Protein 4H7U (pdb70)

Radius of gyration: 22.91 Å; Cα contacts (8 Å, |Δi|>4): 1517; chains: 1; bounding box: 50×55×68 Å

GO terms:
  GO:0005576 extracellular region (C, EXP)
  GO:0033718 pyranose dehydrogenase (acceptor) activity (F, EXP)

CATH classification: 3.50.50.60 (+1 more: 3.30.560.10)

Organism: Leucoagaricus meleagris (NCBI:txid201219)

B-factor: mean 22.47, std 7.12, range [11.94, 61.85]

Foldseek 3Di:
DAEDAAPVRDDPPDAAQEEEEALALLSLLQLQLLLVPVVGFYEYEAQAEELVVVPLLFFLQSLLVQWAPHPFWPNDWFAQQVLQVRDIFTQTWGRYRHIVLSRDLFFDADFALLLQVVLCVQQVHCCSHDVNLQVVLQQQEAEDQAQVNDDCVQQADCVSHHRHHQFYKYADADDFPVVVLLQVLCVQVVVWAHEDSHCRPRQNAHKHFTMGRAHNLLTHGGSCNRRVPPRDPSYYYHYLKHFQEFAAPVHLAQARQKIWIGNDLPGDIDMHGNSAFYAYANAQAQSLLRCLLHQAEACVLSVVQPHHHSHHAPLFFWFKFFKKKFKWKFAFPTDWLDDDVVVQVVVCVVPVDDDSSDSASHTIKHFGADDPVLQPDPDQASDDSGGQKMKAWHIKALDFDPRLFDDPQDTFDNVRHRIMGMIMIMRQRQPQMWGWGDPHSGSNDGTHTHRSPCVDVRRLSSSLVSVVSVVVSCPGPSNPNGTDAIRQVHNPQNDSVSVSSNCSRGMHTPSQIAANQAEGDQVDPHGAARPLQAGPRHGRYGYQARHHRHHGRSDRRSSVSSSSSVVNSVSVSVVVD

Structure (mmCIF, N/CA/C/O backbone):
data_4H7U
#
_entry.id   4H7U
#
_cell.length_a   51.938
_cell.length_b   74.640
_cell.length_c   139.286
_cell.angle_alpha   90.00
_cell.angle_beta   90.00
_cell.angle_gamma   90.00
#
_symmetry.space_group_name_H-M   'P 21 21 21'
#
loop_
_entity.id
_entity.type
_entity.pdbx_description
1 polymer 'Pyranose dehydrogenase'
2 branched 2-acetamido-2-deoxy-beta-D-glucopyranose-(1-4)-2-acetamido-2-deoxy-beta-D-glucopyranose
3 non-polymer '[(2R,3S,4R,5R)-5-(6-amino-9H-purin-9-yl)-3,4-dihydroxytetrahydrofuran-2-yl]methyl (2R,3S,4S)-2,3,4-trihydroxy-5-[(4aR)-4a-hydroxy-7,8-dimethyl-2,4-dioxo-3,4,4a,5-tetrahydrobenzo[g]pteridin-10(2H)-yl]pentyl dihydrogen diphosphate (non-preferred name)'
4 non-polymer 2-acetamido-2-deoxy-beta-D-glucopyranose
5 non-polymer 'PHOSPHATE ION'
6 water water
#
loop_
_atom_site.group_PDB
_atom_site.id
_atom_site.type_symbol
_atom_site.label_atom_id
_atom_site.label_alt_id
_atom_site.label_comp_id
_atom_site.label_asym_id
_atom_site.label_entity_id
_atom_site.label_seq_id
_atom_site.pdbx_PDB_ins_code
_atom_site.Cartn_x
_atom_site.Cartn_y
_atom_site.Cartn_z
_atom_site.occupancy
_atom_site.B_iso_or_equiv
_atom_site.auth_seq_id
_atom_site.auth_comp_id
_atom_site.auth_asym_id
_atom_site.auth_atom_id
_atom_site.pdbx_PDB_model_num
ATOM 1 N N . ALA A 1 26 ? -8.183 37.192 1.054 1.00 21.79 1 ALA A N 1
ATOM 2 C CA . ALA A 1 26 ? -7.238 36.734 -0.021 1.00 21.52 1 ALA A CA 1
ATOM 3 C C . ALA A 1 26 ? -7.851 35.577 -0.782 1.00 20.93 1 ALA A C 1
ATOM 4 O O . ALA A 1 26 ? -8.693 34.832 -0.280 1.00 22.41 1 ALA A O 1
ATOM 6 N N . ILE A 1 27 ? -7.426 35.446 -2.019 1.00 21.65 2 ILE A N 1
ATOM 7 C CA . ILE A 1 27 ? -7.750 34.320 -2.843 1.00 22.39 2 ILE A CA 1
ATOM 8 C C . ILE A 1 27 ? -6.499 33.475 -2.952 1.00 21.25 2 ILE A C 1
ATOM 9 O O . ILE A 1 27 ? -5.432 33.976 -3.290 1.00 21.01 2 ILE A O 1
ATOM 14 N N . THR A 1 28 ? -6.656 32.187 -2.678 1.00 21.55 3 THR A N 1
ATOM 15 C CA . THR A 1 28 ? -5.544 31.228 -2.723 1.00 21.11 3 THR A CA 1
ATOM 16 C C . THR A 1 28 ? -5.646 30.382 -3.984 1.00 20.86 3 THR A C 1
ATOM 17 O O . THR A 1 28 ? -6.723 29.914 -4.369 1.00 22.48 3 THR A O 1
ATOM 21 N N . TYR A 1 29 ? -4.490 30.197 -4.628 1.00 20.05 4 TYR A N 1
ATOM 22 C CA . TYR A 1 29 ? -4.353 29.469 -5.897 1.00 20.45 4 TYR A CA 1
ATOM 23 C C . TYR A 1 29 ? -3.374 28.344 -5.660 1.00 19.87 4 TYR A C 1
ATOM 24 O O . TYR A 1 29 ? -2.295 28.559 -5.089 1.00 19.90 4 TYR A O 1
ATOM 33 N N . GLN A 1 30 ? -3.728 27.137 -6.080 1.00 19.92 5 GLN A N 1
ATOM 34 C CA . GLN A 1 30 ? -2.922 26.006 -5.786 1.00 19.96 5 GLN A CA 1
ATOM 35 C C . GLN A 1 30 ? -1.772 25.795 -6.730 1.00 20.74 5 GLN A C 1
ATOM 36 O O . GLN A 1 30 ? -0.865 25.045 -6.428 1.00 21.51 5 GLN A O 1
ATOM 42 N N . HIS A 1 31 ? -1.900 26.320 -7.936 1.00 20.84 6 HIS A N 1
ATOM 43 C CA . HIS A 1 31 ? -0.886 26.125 -8.964 1.00 22.49 6 HIS A CA 1
ATOM 44 C C . HIS A 1 31 ? -0.777 27.399 -9.759 1.00 23.26 6 HIS A C 1
ATOM 45 O O . HIS A 1 31 ? -1.791 28.082 -9.974 1.00 21.33 6 HIS A O 1
ATOM 52 N N . PRO A 1 32 ? 0.432 27.728 -10.262 1.00 23.88 7 PRO A N 1
ATOM 53 C CA . PRO A 1 32 ? 0.585 28.950 -11.108 1.00 25.15 7 PRO A CA 1
ATOM 54 C C . PRO A 1 32 ? -0.393 29.094 -12.288 1.00 23.70 7 PRO A C 1
ATOM 55 O O . PRO A 1 32 ? -0.822 30.202 -12.628 1.00 23.18 7 PRO A O 1
ATOM 59 N N . ASP A 1 33 ? -0.759 28.000 -12.922 1.00 24.50 8 ASP A N 1
ATOM 60 C CA . ASP A 1 33 ? -1.691 28.084 -14.038 1.00 25.44 8 ASP A CA 1
ATOM 61 C C . ASP A 1 33 ? -3.074 28.524 -13.607 1.00 24.13 8 ASP A C 1
ATOM 62 O O . ASP A 1 33 ? -3.910 28.786 -14.476 1.00 23.16 8 ASP A O 1
ATOM 67 N N . ASP A 1 34 ? -3.351 28.533 -12.293 1.00 23.18 9 ASP A N 1
ATOM 68 C CA . ASP A 1 34 ? -4.669 28.948 -11.817 1.00 23.95 9 ASP A CA 1
ATOM 69 C C . ASP A 1 34 ? -4.757 30.453 -11.673 1.00 24.19 9 ASP A C 1
ATOM 70 O O . ASP A 1 34 ? -5.876 30.973 -11.594 1.00 23.33 9 ASP A O 1
ATOM 75 N N . LEU A 1 35 ? -3.609 31.139 -11.696 1.00 23.50 10 LEU A N 1
ATOM 76 C CA . LEU A 1 35 ? -3.597 32.591 -11.532 1.00 24.19 10 LEU A CA 1
ATOM 77 C C . LEU A 1 35 ? -4.345 33.271 -12.646 1.00 24.92 10 LEU A C 1
ATOM 78 O O . LEU A 1 35 ? -4.289 32.846 -13.777 1.00 25.29 10 LEU A O 1
ATOM 83 N N . PRO A 1 36 ? -5.030 34.365 -12.339 1.00 26.19 11 PRO A N 1
ATOM 84 C CA . PRO A 1 36 ? -5.801 35.063 -13.354 1.00 26.86 11 PRO A CA 1
ATOM 85 C C . PRO A 1 36 ? -4.881 35.806 -14.320 1.00 28.80 11 PRO A C 1
ATOM 86 O O . PRO A 1 36 ? -3.877 36.379 -13.890 1.00 28.65 11 PRO A O 1
ATOM 90 N N . SER A 1 37 ? -5.214 35.768 -15.607 1.00 31.21 12 SER A N 1
ATOM 91 C CA . SER A 1 37 ? -4.452 36.459 -16.645 1.00 33.88 12 SER A CA 1
ATOM 92 C C . SER A 1 37 ? -4.645 37.960 -16.565 1.00 35.36 12 SER A C 1
ATOM 93 O O . SER A 1 37 ? -5.708 38.451 -16.152 1.00 37.32 12 SER A O 1
ATOM 96 N N . GLY A 1 38 ? -3.606 38.689 -16.948 1.00 36.45 13 GLY A N 1
ATOM 97 C CA . GLY A 1 38 ? -3.708 40.154 -17.111 1.00 36.64 13 GLY A CA 1
ATOM 98 C C . GLY A 1 38 ? -3.637 40.963 -15.822 1.00 36.75 13 GLY A C 1
ATOM 99 O O . GLY A 1 38 ? -3.848 42.174 -15.844 1.00 39.11 13 GLY A O 1
ATOM 100 N N . VAL A 1 39 ? -3.391 40.293 -14.694 1.00 34.38 14 VAL A N 1
ATOM 101 C CA . VAL A 1 39 ? -3.230 40.968 -13.418 1.00 33.19 14 VAL A CA 1
ATOM 102 C C . VAL A 1 39 ? -1.774 41.360 -13.263 1.00 32.15 14 VAL A C 1
ATOM 103 O O . VAL A 1 39 ? -0.908 40.516 -13.423 1.00 34.75 14 VAL A O 1
ATOM 107 N N . ASP A 1 40 ? -1.509 42.644 -12.959 1.00 30.66 15 ASP A N 1
ATOM 108 C CA . ASP A 1 40 ? -0.154 43.100 -12.640 1.00 31.34 15 ASP A CA 1
ATOM 109 C C . ASP A 1 40 ? -0.121 43.424 -11.167 1.00 29.63 15 ASP A C 1
ATOM 110 O O . ASP A 1 40 ? -0.998 44.103 -10.676 1.00 29.69 15 ASP A O 1
ATOM 115 N N . TYR A 1 41 ? 0.881 42.917 -10.451 1.00 25.88 16 TYR A N 1
ATOM 116 C CA . TYR A 1 41 ? 0.924 43.047 -9.003 1.00 25.07 16 TYR A CA 1
ATOM 117 C C . TYR A 1 41 ? 1.853 44.167 -8.617 1.00 24.63 16 TYR A C 1
ATOM 118 O O . TYR A 1 41 ? 2.909 44.323 -9.202 1.00 26.32 16 TYR A O 1
ATOM 127 N N . ASP A 1 42 ? 1.446 44.960 -7.647 1.00 23.28 17 ASP A N 1
ATOM 128 C CA . ASP A 1 42 ? 2.278 46.033 -7.164 1.00 22.62 17 ASP A CA 1
ATOM 129 C C . ASP A 1 42 ? 3.434 45.458 -6.365 1.00 21.65 17 ASP A C 1
ATOM 130 O O . ASP A 1 42 ? 4.558 45.899 -6.523 1.00 20.40 17 ASP A O 1
ATOM 135 N N . PHE A 1 43 ? 3.128 44.475 -5.539 1.00 21.02 18 PHE A N 1
ATOM 136 C CA . PHE A 1 43 ? 4.126 43.843 -4.684 1.00 20.10 18 PHE A CA 1
ATOM 137 C C . PHE A 1 43 ? 4.012 42.370 -4.883 1.00 20.19 18 PHE A C 1
ATOM 138 O O . PHE A 1 43 ? 2.911 41.849 -4.890 1.00 20.78 18 PHE A O 1
ATOM 146 N N . ILE A 1 44 ? 5.168 41.700 -4.903 1.00 18.99 19 ILE A N 1
ATOM 147 C CA . ILE A 1 44 ? 5.237 40.283 -4.843 1.00 18.80 19 ILE A CA 1
ATOM 148 C C . ILE A 1 44 ? 6.067 39.910 -3.612 1.00 18.15 19 ILE A C 1
ATOM 149 O O . ILE A 1 44 ? 7.229 40.354 -3.499 1.00 18.49 19 ILE A O 1
ATOM 154 N N . VAL A 1 45 ? 5.457 39.100 -2.744 1.00 18.13 20 VAL A N 1
ATOM 155 C CA . VAL A 1 45 ? 6.112 38.649 -1.529 1.00 18.02 20 VAL A CA 1
ATOM 156 C C . VAL A 1 45 ? 6.539 37.191 -1.731 1.00 17.04 20 VAL A C 1
ATOM 157 O O . VAL A 1 45 ? 5.717 36.298 -2.009 1.00 18.74 20 VAL A O 1
ATOM 161 N N . ALA A 1 46 ? 7.842 36.946 -1.658 1.00 16.65 21 ALA A N 1
ATOM 162 C CA . ALA A 1 46 ? 8.422 35.608 -1.760 1.00 16.85 21 ALA A CA 1
ATOM 163 C C . ALA A 1 46 ? 8.530 35.016 -0.359 1.00 16.95 21 ALA A C 1
ATOM 164 O O . ALA A 1 46 ? 9.423 35.401 0.384 1.00 17.00 21 ALA A O 1
ATOM 166 N N . GLY A 1 47 ? 7.632 34.075 -0.021 1.00 17.21 22 GLY A N 1
ATOM 167 C CA . GLY A 1 47 ? 7.641 33.490 1.373 1.00 16.96 22 GLY A CA 1
ATOM 168 C C . GLY A 1 47 ? 6.382 33.989 2.024 1.00 16.22 22 GLY A C 1
ATOM 169 O O . GLY A 1 47 ? 6.315 35.161 2.435 1.00 17.02 22 GLY A O 1
ATOM 170 N N . GLY A 1 48 ? 5.371 33.133 2.113 1.00 16.22 23 GLY A N 1
ATOM 171 C CA . GLY A 1 48 ? 4.148 33.399 2.821 1.00 16.68 23 GLY A CA 1
ATOM 172 C C . GLY A 1 48 ? 4.206 33.001 4.264 1.00 16.13 23 GLY A C 1
ATOM 173 O O . GLY A 1 48 ? 3.323 32.315 4.763 1.00 15.72 23 GLY A O 1
ATOM 174 N N . GLY A 1 49 ? 5.227 33.485 4.975 1.00 16.32 24 GLY A N 1
ATOM 175 C CA . GLY A 1 49 ? 5.476 33.083 6.338 1.00 15.97 24 GLY A CA 1
ATOM 176 C C . GLY A 1 49 ? 4.991 34.051 7.373 1.00 16.93 24 GLY A C 1
ATOM 177 O O . GLY A 1 49 ? 4.022 34.784 7.160 1.00 15.43 24 GLY A O 1
ATOM 178 N N . THR A 1 50 ? 5.666 34.045 8.519 1.00 15.96 25 THR A N 1
ATOM 179 C CA . THR A 1 50 ? 5.310 34.956 9.583 1.00 14.58 25 THR A CA 1
ATOM 180 C C . THR A 1 50 ? 5.305 36.403 9.154 1.00 14.61 25 THR A C 1
ATOM 181 O O . THR A 1 50 ? 4.256 37.043 9.191 1.00 14.88 25 THR A O 1
ATOM 185 N N . ALA A 1 51 ? 6.456 36.892 8.674 1.00 14.49 26 ALA A N 1
ATOM 186 C CA . ALA A 1 51 ? 6.605 38.263 8.218 1.00 14.57 26 ALA A CA 1
ATOM 187 C C . ALA A 1 51 ? 5.884 38.491 6.885 1.00 15.35 26 ALA A C 1
ATOM 188 O O . ALA A 1 51 ? 5.283 39.543 6.716 1.00 16.58 26 ALA A O 1
ATOM 190 N N . GLY A 1 52 ? 6.014 37.539 5.980 1.00 16.16 27 GLY A N 1
ATOM 191 C CA . GLY A 1 52 ? 5.493 37.689 4.615 1.00 15.58 27 GLY A CA 1
ATOM 192 C C . GLY A 1 52 ? 4.000 37.968 4.574 1.00 16.71 27 GLY A C 1
ATOM 193 O O . GLY A 1 52 ? 3.551 38.848 3.829 1.00 17.25 27 GLY A O 1
ATOM 194 N N . LEU A 1 53 ? 3.252 37.309 5.447 1.00 15.79 28 LEU A N 1
ATOM 195 C CA . LEU A 1 53 ? 1.823 37.524 5.487 1.00 17.24 28 LEU A CA 1
ATOM 196 C C . LEU A 1 53 ? 1.481 38.821 6.201 1.00 16.41 28 LEU A C 1
ATOM 197 O O . LEU A 1 53 ? 0.450 39.385 5.871 1.00 17.06 28 LEU A O 1
ATOM 202 N N . VAL A 1 54 ? 2.324 39.308 7.128 1.00 15.95 29 VAL A N 1
ATOM 203 C CA . VAL A 1 54 ? 2.098 40.625 7.697 1.00 17.13 29 VAL A CA 1
ATOM 204 C C . VAL A 1 54 ? 2.244 41.640 6.567 1.00 17.32 29 VAL A C 1
ATOM 205 O O . VAL A 1 54 ? 1.375 42.464 6.365 1.00 19.09 29 VAL A O 1
ATOM 209 N N . VAL A 1 55 ? 3.308 41.551 5.799 1.00 17.81 30 VAL A N 1
ATOM 210 C CA . VAL A 1 55 ? 3.587 42.552 4.783 1.00 18.01 30 VAL A CA 1
ATOM 211 C C . VAL A 1 55 ? 2.488 42.532 3.719 1.00 18.88 30 VAL A C 1
ATOM 212 O O . VAL A 1 55 ? 1.911 43.569 3.390 1.00 17.88 30 VAL A O 1
ATOM 216 N N . ALA A 1 56 ? 2.162 41.352 3.230 1.00 18.28 31 ALA A N 1
ATOM 217 C CA . ALA A 1 56 ? 1.152 41.237 2.187 1.00 19.01 31 ALA A CA 1
ATOM 218 C C . ALA A 1 56 ? -0.187 41.806 2.677 1.00 20.16 31 ALA A C 1
ATOM 219 O O . ALA A 1 56 ? -0.897 42.538 1.955 1.00 20.10 31 ALA A O 1
ATOM 221 N N . SER A 1 57 ? -0.519 41.493 3.910 1.00 18.42 32 SER A N 1
ATOM 222 C CA . SER A 1 57 ? -1.807 41.872 4.433 1.00 19.65 32 SER A CA 1
ATOM 223 C C . SER A 1 57 ? -1.889 43.345 4.716 1.00 20.04 32 SER A C 1
ATOM 224 O O . SER A 1 57 ? -2.903 43.961 4.371 1.00 21.36 32 SER A O 1
ATOM 227 N N . ARG A 1 58 ? -0.811 43.928 5.278 1.00 19.41 33 ARG A N 1
ATOM 228 C CA . ARG A 1 58 ? -0.784 45.345 5.547 1.00 19.95 33 ARG A CA 1
ATOM 229 C C . ARG A 1 58 ? -0.746 46.155 4.242 1.00 20.11 33 ARG A C 1
ATOM 230 O O . ARG A 1 58 ? -1.511 47.083 4.100 1.00 19.52 33 ARG A O 1
ATOM 238 N N . LEU A 1 59 ? 0.080 45.777 3.281 1.00 19.83 34 LEU A N 1
ATOM 239 C CA . LEU A 1 59 ? 0.184 46.574 2.068 1.00 20.35 34 LEU A CA 1
ATOM 240 C C . LEU A 1 59 ? -1.145 46.582 1.324 1.00 21.48 34 LEU A C 1
ATOM 241 O O . LEU A 1 59 ? -1.533 47.608 0.718 1.00 23.78 34 LEU A O 1
ATOM 246 N N . SER A 1 60 ? -1.877 45.468 1.429 1.00 20.73 35 SER A N 1
ATOM 247 C CA . SER A 1 60 ? -3.161 45.286 0.749 1.00 21.30 35 SER A CA 1
ATOM 248 C C . SER A 1 60 ? -4.267 46.162 1.318 1.00 23.17 35 SER A C 1
ATOM 249 O O . SER A 1 60 ? -5.345 46.217 0.741 1.00 22.84 35 SER A O 1
ATOM 252 N N . GLU A 1 61 ? -3.999 46.846 2.435 1.00 23.81 36 GLU A N 1
ATOM 253 C CA . GLU A 1 61 ? -4.967 47.766 3.012 1.00 25.67 36 GLU A CA 1
ATOM 254 C C . GLU A 1 61 ? -5.308 48.905 2.049 1.00 26.43 36 GLU A C 1
ATOM 255 O O . GLU A 1 61 ? -6.394 49.540 2.140 1.00 27.33 36 GLU A O 1
ATOM 261 N N . ASN A 1 62 ? -4.372 49.163 1.142 1.00 26.53 37 ASN A N 1
ATOM 262 C CA . ASN A 1 62 ? -4.620 50.024 0.016 1.00 28.82 37 ASN A CA 1
ATOM 263 C C . ASN A 1 62 ? -5.337 49.232 -1.075 1.00 29.82 37 ASN A C 1
ATOM 264 O O . ASN A 1 62 ? -4.720 48.487 -1.816 1.00 28.49 37 ASN A O 1
ATOM 269 N N . SER A 1 63 ? -6.650 49.474 -1.195 1.00 31.69 38 SER A N 1
ATOM 270 C CA . SER A 1 63 ? -7.489 48.825 -2.172 1.00 34.64 38 SER A CA 1
ATOM 271 C C . SER A 1 63 ? -7.044 48.963 -3.616 1.00 36.36 38 SER A C 1
ATOM 272 O O . SER A 1 63 ? -7.522 48.203 -4.451 1.00 38.40 38 SER A O 1
ATOM 275 N N . ASN A 1 64 ? -6.191 49.937 -3.913 1.00 36.24 39 ASN A N 1
ATOM 276 C CA . ASN A 1 64 ? -5.687 50.125 -5.267 1.00 36.70 39 ASN A CA 1
ATOM 277 C C . ASN A 1 64 ? -4.478 49.264 -5.568 1.00 33.76 39 ASN A C 1
ATOM 278 O O . ASN A 1 64 ? -4.006 49.237 -6.707 1.00 32.54 39 ASN A O 1
ATOM 283 N N . TRP A 1 65 ? -3.928 48.620 -4.547 1.00 30.67 40 TRP A N 1
ATOM 284 C CA . TRP A 1 65 ? -2.765 47.771 -4.758 1.00 28.46 40 TRP A CA 1
ATOM 285 C C . TRP A 1 65 ? -3.164 46.341 -4.894 1.00 27.94 40 TRP A C 1
ATOM 286 O O . TRP A 1 65 ? -4.182 45.917 -4.347 1.00 30.89 40 TRP A O 1
ATOM 297 N N . LYS A 1 66 ? -2.394 45.600 -5.686 1.00 25.71 41 LYS A N 1
ATOM 298 C CA . LYS A 1 66 ? -2.575 44.168 -5.808 1.00 24.84 41 LYS A CA 1
ATOM 299 C C . LYS A 1 66 ? -1.290 43.500 -5.291 1.00 23.45 41 LYS A C 1
ATOM 300 O O . LYS A 1 66 ? -0.193 43.903 -5.621 1.00 22.82 41 LYS A O 1
ATOM 306 N N . VAL A 1 67 ? -1.458 42.469 -4.496 1.00 20.26 42 VAL A N 1
ATOM 307 C CA . VAL A 1 67 ? -0.299 41.772 -3.860 1.00 20.70 42 VAL A CA 1
ATOM 308 C C . VAL A 1 67 ? -0.396 40.300 -4.144 1.00 19.64 42 VAL A C 1
ATOM 309 O O . VAL A 1 67 ? -1.483 39.707 -3.933 1.00 19.96 42 VAL A O 1
ATOM 313 N N . LEU A 1 68 ? 0.717 39.741 -4.653 1.00 18.19 43 LEU A N 1
ATOM 314 C CA . LEU A 1 68 ? 0.886 38.321 -4.839 1.00 18.09 43 LEU A CA 1
ATOM 315 C C . LEU A 1 68 ? 1.870 37.812 -3.800 1.00 19.01 43 LEU A C 1
ATOM 316 O O . LEU A 1 68 ? 2.947 38.374 -3.637 1.00 21.17 43 LEU A O 1
ATOM 321 N N . VAL A 1 69 ? 1.461 36.777 -3.081 1.00 18.58 44 VAL A N 1
ATOM 322 C CA . VAL A 1 69 ? 2.336 36.016 -2.178 1.00 17.49 44 VAL A CA 1
ATOM 323 C C . VAL A 1 69 ? 2.653 34.708 -2.857 1.00 18.13 44 VAL A C 1
ATOM 324 O O . VAL A 1 69 ? 1.719 33.992 -3.358 1.00 18.97 44 VAL A O 1
ATOM 328 N N . ILE A 1 70 ? 3.939 34.373 -2.905 1.00 16.48 45 ILE A N 1
ATOM 329 C CA . ILE A 1 70 ? 4.327 33.043 -3.423 1.00 17.70 45 ILE A CA 1
ATOM 330 C C . ILE A 1 70 ? 4.916 32.219 -2.285 1.00 17.45 45 ILE A C 1
ATOM 331 O O . ILE A 1 70 ? 5.949 32.593 -1.700 1.00 17.70 45 ILE A O 1
ATOM 336 N N . GLU A 1 71 ? 4.264 31.096 -1.996 1.00 17.11 46 GLU A N 1
ATOM 337 C CA . GLU A 1 71 ? 4.649 30.278 -0.831 1.00 17.53 46 GLU A CA 1
ATOM 338 C C . GLU A 1 71 ? 4.936 28.874 -1.270 1.00 17.88 46 GLU A C 1
ATOM 339 O O . GLU A 1 71 ? 4.172 28.255 -1.999 1.00 17.11 46 GLU A O 1
ATOM 345 N N . ALA A 1 72 ? 6.077 28.367 -0.842 1.00 17.32 47 ALA A N 1
ATOM 346 C CA . ALA A 1 72 ? 6.525 27.040 -1.194 1.00 17.40 47 ALA A CA 1
ATOM 347 C C . ALA A 1 72 ? 5.618 25.885 -0.705 1.00 16.61 47 ALA A C 1
ATOM 348 O O . ALA A 1 72 ? 5.502 24.826 -1.369 1.00 16.88 47 ALA A O 1
ATOM 350 N N . GLY A 1 73 ? 5.093 26.038 0.491 1.00 16.31 48 GLY A N 1
ATOM 351 C CA . GLY A 1 73 ? 4.239 25.011 1.082 1.00 16.55 48 GLY A CA 1
ATOM 352 C C . GLY A 1 73 ? 2.792 25.148 0.692 1.00 18.48 48 GLY A C 1
ATOM 353 O O . GLY A 1 73 ? 2.412 26.075 -0.045 1.00 17.85 48 GLY A O 1
ATOM 354 N N . PRO A 1 74 ? 1.941 24.242 1.210 1.00 18.67 49 PRO A N 1
ATOM 355 C CA . PRO A 1 74 ? 0.508 24.330 0.965 1.00 19.24 49 PRO A CA 1
ATOM 356 C C . PRO A 1 74 ? -0.161 25.391 1.803 1.00 21.44 49 PRO A C 1
ATOM 357 O O . PRO A 1 74 ? 0.454 25.943 2.743 1.00 19.61 49 PRO A O 1
ATOM 361 N N . SER A 1 75 ? -1.440 25.626 1.529 1.00 20.90 50 SER A N 1
ATOM 362 C CA . SER A 1 75 ? -2.248 26.425 2.437 1.00 21.16 50 SER A CA 1
ATOM 363 C C . SER A 1 75 ? -2.326 25.804 3.830 1.00 21.75 50 SER A C 1
ATOM 364 O O . SER A 1 75 ? -2.261 24.587 3.962 1.00 22.88 50 SER A O 1
ATOM 367 N N . ASN A 1 76 ? -2.524 26.640 4.839 1.00 21.96 51 ASN A N 1
ATOM 368 C CA . ASN A 1 76 ? -2.7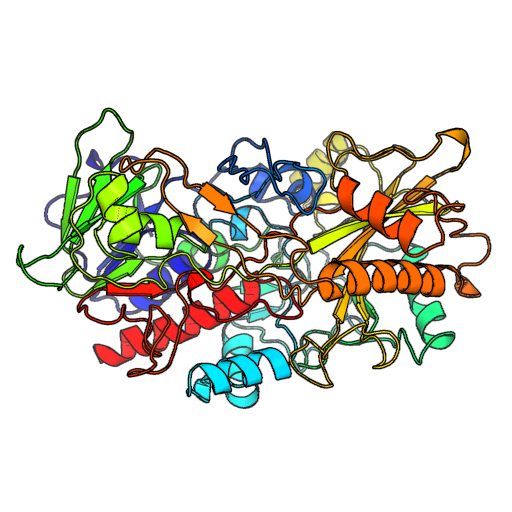00 26.234 6.225 1.00 24.04 51 ASN A CA 1
ATOM 369 C C . ASN A 1 76 ? -4.129 25.689 6.402 1.00 27.74 51 ASN A C 1
ATOM 370 O O . ASN A 1 76 ? -4.378 24.865 7.286 1.00 31.92 51 ASN A O 1
ATOM 375 N N . LYS A 1 77 ? -5.046 26.161 5.555 1.00 41.65 52 LYS A N 1
ATOM 376 C CA . LYS A 1 77 ? -6.463 25.710 5.531 1.00 44.86 52 LYS A CA 1
ATOM 377 C C . LYS A 1 77 ? -6.514 24.174 5.593 1.00 45.38 52 LYS A C 1
ATOM 378 O O . LYS A 1 77 ? -5.717 23.469 4.960 1.00 45.45 52 LYS A O 1
ATOM 384 N N . ASP A 1 78 ? -7.421 23.658 6.405 1.00 46.16 53 ASP A N 1
ATOM 385 C CA . ASP A 1 78 ? -7.530 22.213 6.605 1.00 47.60 53 ASP A CA 1
ATOM 386 C C . ASP A 1 78 ? -6.176 21.486 6.914 1.00 44.91 53 ASP A C 1
ATOM 387 O O . ASP A 1 78 ? -6.082 20.267 6.747 1.00 45.76 53 ASP A O 1
ATOM 392 N N . ALA A 1 79 ? -5.143 22.226 7.360 1.00 40.13 54 ALA A N 1
ATOM 393 C CA . ALA A 1 79 ? -3.896 21.615 7.848 1.00 36.74 54 ALA A CA 1
ATOM 394 C C . ALA A 1 79 ? -4.178 21.385 9.328 1.00 32.34 54 ALA A C 1
ATOM 395 O O . ALA A 1 79 ? -3.715 22.110 10.208 1.00 28.05 54 ALA A O 1
ATOM 397 N N . PHE A 1 80 ? -5.021 20.385 9.571 1.00 31.24 55 PHE A N 1
ATOM 398 C CA . PHE A 1 80 ? -5.765 20.252 10.819 1.00 28.89 55 PHE A CA 1
ATOM 399 C C . PHE A 1 80 ? -4.880 20.322 12.066 1.00 27.18 55 PHE A C 1
ATOM 400 O O . PHE A 1 80 ? -5.152 21.082 13.002 1.00 27.36 55 PHE A O 1
ATOM 408 N N . VAL A 1 81 ? -3.770 19.611 12.037 1.00 23.31 56 VAL A N 1
ATOM 409 C CA . VAL A 1 81 ? -2.965 19.451 13.233 1.00 21.94 56 VAL A CA 1
ATOM 410 C C . VAL A 1 81 ? -2.379 20.786 13.632 1.00 19.01 56 VAL A C 1
ATOM 411 O O . VAL A 1 81 ? -2.145 21.042 14.829 1.00 18.68 56 VAL A O 1
ATOM 415 N N . THR A 1 82 ? -2.238 21.680 12.661 1.00 17.45 57 THR A N 1
ATOM 416 C CA . THR A 1 82 ? -1.680 23.025 12.921 1.00 17.21 57 THR A CA 1
ATOM 417 C C . THR A 1 82 ? -2.618 23.919 13.688 1.00 18.81 57 THR A C 1
ATOM 418 O O . THR A 1 82 ? -2.202 24.890 14.294 1.00 19.18 57 THR A O 1
ATOM 422 N N . ARG A 1 83 ? -3.911 23.605 13.689 1.00 18.22 58 ARG A N 1
ATOM 423 C CA . ARG A 1 83 ? -4.865 24.402 14.430 1.00 18.84 58 ARG A CA 1
ATOM 424 C C . ARG A 1 83 ? -4.772 24.136 15.941 1.00 16.87 58 ARG A C 1
ATOM 425 O O . ARG A 1 83 ? -5.179 24.953 16.719 1.00 18.17 58 ARG A O 1
ATOM 433 N N . VAL A 1 84 ? -4.336 22.939 16.320 1.00 16.34 59 VAL A N 1
ATOM 434 C CA . VAL A 1 84 ? -4.501 22.436 17.693 1.00 15.91 59 VAL A CA 1
ATOM 435 C C . VAL A 1 84 ? -3.258 22.851 18.480 1.00 15.92 59 VAL A C 1
ATOM 436 O O . VAL A 1 84 ? -2.188 22.298 18.248 1.00 16.02 59 VAL A O 1
ATOM 440 N N . PRO A 1 85 ? -3.406 23.768 19.431 1.00 16.49 60 PRO A N 1
ATOM 441 C CA . PRO A 1 85 ? -2.180 24.248 20.122 1.00 16.84 60 PRO A CA 1
ATOM 442 C C . PRO A 1 85 ? -1.337 23.080 20.718 1.00 16.44 60 PRO A C 1
ATOM 443 O O . PRO A 1 85 ? -0.119 23.050 20.601 1.00 16.23 60 PRO A O 1
ATOM 447 N N . GLY A 1 86 ? -1.959 22.116 21.380 1.00 17.33 61 GLY A N 1
ATOM 448 C CA . GLY A 1 86 ? -1.203 21.076 22.048 1.00 17.20 61 GLY A CA 1
ATOM 449 C C . GLY A 1 86 ? -0.561 20.035 21.158 1.00 18.27 61 GLY A C 1
ATOM 450 O O . GLY A 1 86 ? 0.171 19.162 21.641 1.00 18.96 61 GLY A O 1
ATOM 451 N N . LEU A 1 87 ? -0.833 20.093 19.864 1.00 18.29 62 LEU A N 1
ATOM 452 C CA . LEU A 1 87 ? -0.180 19.239 18.923 1.00 18.70 62 LEU A CA 1
ATOM 453 C C . LEU A 1 87 ? 1.071 19.856 18.338 1.00 18.07 62 LEU A C 1
ATOM 454 O O . LEU A 1 87 ? 1.744 19.233 17.544 1.00 19.71 62 LEU A O 1
ATOM 459 N N . ALA A 1 88 ? 1.382 21.082 18.721 1.00 17.63 63 ALA A N 1
ATOM 460 C CA . ALA A 1 88 ? 2.559 21.755 18.171 1.00 17.78 63 ALA A CA 1
ATOM 461 C C . ALA A 1 88 ? 3.807 20.915 18.275 1.00 20.03 63 ALA A C 1
ATOM 462 O O . ALA A 1 88 ? 4.633 20.928 17.378 1.00 20.55 63 ALA A O 1
ATOM 464 N N . SER A 1 89 ? 3.975 20.229 19.404 1.00 21.23 64 SER A N 1
ATOM 465 C CA . SER A 1 89 ? 5.197 19.441 19.654 1.00 23.60 64 SER A CA 1
ATOM 466 C C . SER A 1 89 ? 5.404 18.274 18.683 1.00 24.89 64 SER A C 1
ATOM 467 O O . SER A 1 89 ? 6.483 17.684 18.652 1.00 28.44 64 SER A O 1
ATOM 470 N N . THR A 1 90 ? 4.344 17.901 17.958 1.00 24.13 65 THR A N 1
ATOM 471 C CA . THR A 1 90 ? 4.421 16.926 16.907 1.00 24.74 65 THR A CA 1
ATOM 472 C C . THR A 1 90 ? 4.845 17.489 15.553 1.00 26.01 65 THR A C 1
ATOM 473 O O . THR A 1 90 ? 4.997 16.718 14.641 1.00 26.97 65 THR A O 1
ATOM 477 N N . LEU A 1 91 ? 5.074 18.795 15.417 1.00 25.20 66 LEU A N 1
ATOM 478 C CA . LEU A 1 91 ? 5.285 19.437 14.101 1.00 27.05 66 LEU A CA 1
ATOM 479 C C . LEU A 1 91 ? 6.701 19.840 13.619 1.00 31.96 66 LEU A C 1
ATOM 480 O O . LEU A 1 91 ? 6.849 20.453 12.539 1.00 38.97 66 LEU A O 1
ATOM 485 N N . GLY A 1 92 ? 7.726 19.483 14.368 1.00 25.38 67 GLY A N 1
ATOM 486 C CA . GLY A 1 92 ? 9.087 19.857 14.027 1.00 24.60 67 GLY A CA 1
ATOM 487 C C . GLY A 1 92 ? 9.748 18.936 13.032 1.00 24.25 67 GLY A C 1
ATOM 488 O O . GLY A 1 92 ? 9.152 18.478 12.068 1.00 24.19 67 GLY A O 1
ATOM 489 N N . ALA A 1 93 ? 11.001 18.621 13.306 1.00 24.65 68 ALA A N 1
ATOM 490 C CA . ALA A 1 93 ? 11.787 17.834 12.403 1.00 26.16 68 ALA A CA 1
ATOM 491 C C . ALA A 1 93 ? 11.059 16.526 12.111 1.00 24.92 68 ALA A C 1
ATOM 492 O O . ALA A 1 93 ? 10.583 15.838 13.039 1.00 26.03 68 ALA A O 1
ATOM 494 N N . GLY A 1 94 ? 10.936 16.186 10.819 1.00 26.78 69 GLY A N 1
ATOM 495 C CA . GLY A 1 94 ? 10.382 14.884 10.392 1.00 28.74 69 GLY A CA 1
ATOM 496 C C . GLY A 1 94 ? 8.897 14.898 10.150 1.00 26.88 69 GLY A C 1
ATOM 497 O O . GLY A 1 94 ? 8.304 13.915 9.677 1.00 30.12 69 GLY A O 1
ATOM 498 N N . SER A 1 95 ? 8.274 16.031 10.431 1.00 25.54 70 SER A N 1
ATOM 499 C CA . SER A 1 95 ? 6.832 16.162 10.335 1.00 26.72 70 SER A CA 1
ATOM 500 C C . SER A 1 95 ? 6.452 16.369 8.868 1.00 26.25 70 SER A C 1
ATOM 501 O O . SER A 1 95 ? 7.314 16.721 8.047 1.00 24.86 70 SER A O 1
ATOM 504 N N . PRO A 1 96 ? 5.185 16.108 8.513 1.00 29.48 71 PRO A N 1
ATOM 505 C CA . PRO A 1 96 ? 4.771 16.290 7.116 1.00 28.97 71 PRO A CA 1
ATOM 506 C C . PRO A 1 96 ? 4.930 17.690 6.536 1.00 26.28 71 PRO A C 1
ATOM 507 O O . PRO A 1 96 ? 5.000 17.831 5.334 1.00 28.43 71 PRO A O 1
ATOM 511 N N . ILE A 1 97 ? 4.978 18.689 7.396 1.00 23.14 72 ILE A N 1
ATOM 512 C CA . ILE A 1 97 ? 5.080 20.095 7.000 1.00 22.06 72 ILE A CA 1
ATOM 513 C C . ILE A 1 97 ? 6.470 20.697 7.210 1.00 21.16 72 ILE A C 1
ATOM 514 O O . ILE A 1 97 ? 6.652 21.903 6.975 1.00 20.65 72 ILE A O 1
ATOM 519 N N . ASP A 1 98 ? 7.454 19.899 7.640 1.00 19.90 73 ASP A N 1
ATOM 520 C CA . ASP A 1 98 ? 8.778 20.448 7.870 1.00 19.99 73 ASP A CA 1
ATOM 521 C C . ASP A 1 98 ? 9.614 20.510 6.599 1.00 18.96 73 ASP A C 1
ATOM 522 O O . ASP A 1 98 ? 9.436 19.715 5.708 1.00 19.40 73 ASP A O 1
ATOM 527 N N . TRP A 1 99 ? 10.515 21.483 6.539 1.00 16.96 74 TRP A N 1
ATOM 528 C CA . TRP A 1 99 ? 11.512 21.558 5.435 1.00 17.13 74 TRP A CA 1
ATOM 529 C C . TRP A 1 99 ? 12.494 20.427 5.477 1.00 18.19 74 TRP A C 1
ATOM 530 O O . TRP A 1 99 ? 13.035 20.079 4.482 1.00 20.33 74 TRP A O 1
ATOM 541 N N . ASN A 1 100 ? 12.746 19.900 6.656 1.00 18.76 75 ASN A N 1
ATOM 542 C CA . ASN A 1 100 ? 13.723 18.817 6.936 1.00 19.57 75 ASN A CA 1
ATOM 543 C C . ASN A 1 100 ? 15.137 19.293 6.675 1.00 19.27 75 ASN A C 1
ATOM 544 O O . ASN A 1 100 ? 15.984 18.538 6.184 1.00 20.56 75 ASN A O 1
ATOM 549 N N . TYR A 1 101 ? 15.376 20.561 7.026 1.00 18.10 76 TYR A N 1
ATOM 550 C CA . TYR A 1 101 ? 16.740 21.139 7.038 1.00 18.24 76 TYR A CA 1
ATOM 551 C C . TYR A 1 101 ? 17.551 20.497 8.150 1.00 17.54 76 TYR A C 1
ATOM 552 O O . TYR A 1 101 ? 17.054 20.222 9.251 1.00 16.72 76 TYR A O 1
ATOM 561 N N . THR A 1 102 ? 18.791 20.194 7.814 1.00 17.77 77 THR A N 1
ATOM 562 C CA . THR A 1 102 ? 19.762 19.801 8.823 1.00 17.57 77 THR A CA 1
ATOM 563 C C . THR A 1 102 ? 21.025 20.590 8.606 1.00 17.82 77 THR A C 1
ATOM 564 O O . THR A 1 102 ? 21.270 21.126 7.561 1.00 18.88 77 THR A O 1
ATOM 568 N N . THR A 1 103 ? 21.843 20.662 9.642 1.00 17.34 78 THR A N 1
ATOM 569 C CA . THR A 1 103 ? 23.072 21.406 9.540 1.00 17.57 78 THR A CA 1
ATOM 570 C C . THR A 1 103 ? 24.202 20.540 9.049 1.00 17.79 78 THR A C 1
ATOM 571 O O . THR A 1 103 ? 24.155 19.283 9.075 1.00 18.95 78 THR A O 1
ATOM 575 N N . ILE A 1 104 ? 25.269 21.203 8.637 1.00 18.65 79 ILE A N 1
ATOM 576 C CA . ILE A 1 104 ? 26.534 20.560 8.441 1.00 18.58 79 ILE A CA 1
ATOM 577 C C . ILE A 1 104 ? 26.988 20.014 9.793 1.00 17.95 79 ILE A C 1
ATOM 578 O O . ILE A 1 104 ? 26.493 20.426 10.882 1.00 18.19 79 ILE A O 1
ATOM 583 N N . PRO A 1 105 ? 27.904 19.049 9.765 1.00 18.49 80 PRO A N 1
ATOM 584 C CA . PRO A 1 105 ? 28.478 18.608 11.038 1.00 18.67 80 PRO A CA 1
ATOM 585 C C . PRO A 1 105 ? 28.994 19.761 11.863 1.00 17.89 80 PRO A C 1
ATOM 586 O O . PRO A 1 105 ? 29.691 20.643 11.341 1.00 18.46 80 PRO A O 1
ATOM 590 N N . GLN A 1 106 ? 28.617 19.748 13.138 1.00 17.50 81 GLN A N 1
ATOM 591 C CA . GLN A 1 106 ? 28.967 20.803 14.068 1.00 16.55 81 GLN A CA 1
ATOM 592 C C . GLN A 1 106 ? 30.108 20.333 14.922 1.00 17.29 81 GLN A C 1
ATOM 593 O O . GLN A 1 106 ? 29.937 19.518 15.855 1.00 16.54 81 GLN A O 1
ATOM 599 N N . ASP A 1 107 ? 31.303 20.851 14.623 1.00 17.93 82 ASP A N 1
ATOM 600 C CA . ASP A 1 107 ? 32.477 20.274 15.207 1.00 19.21 82 ASP A CA 1
ATOM 601 C C . ASP A 1 107 ? 32.589 20.572 16.680 1.00 19.24 82 ASP A C 1
ATOM 602 O O . ASP A 1 107 ? 33.270 19.879 17.384 1.00 20.76 82 ASP A O 1
ATOM 607 N N . GLY A 1 108 ? 31.804 21.534 17.150 1.00 17.35 83 GLY A N 1
ATOM 608 C CA . GLY A 1 108 ? 31.705 21.847 18.598 1.00 17.87 83 GLY A CA 1
ATOM 609 C C . GLY A 1 108 ? 30.745 20.970 19.369 1.00 17.47 83 GLY A C 1
ATOM 610 O O . GLY A 1 108 ? 30.667 21.021 20.592 1.00 16.47 83 GLY A O 1
ATOM 611 N N . LEU A 1 109 ? 30.029 20.132 18.628 1.00 17.07 84 LEU A N 1
ATOM 612 C CA . LEU A 1 109 ? 29.035 19.204 19.161 1.00 17.93 84 LEU A CA 1
ATOM 613 C C . LEU A 1 109 ? 29.326 17.809 18.676 1.00 19.76 84 LEU A C 1
ATOM 614 O O . LEU A 1 109 ? 28.469 17.135 18.111 1.00 21.80 84 LEU A O 1
ATOM 619 N N . ASP A 1 110 ? 30.544 17.357 18.929 1.00 21.38 85 ASP A N 1
ATOM 620 C CA . ASP A 1 110 ? 30.983 16.006 18.566 1.00 23.24 85 ASP A CA 1
ATOM 621 C C . ASP A 1 110 ? 30.719 15.667 17.073 1.00 22.39 85 ASP A C 1
ATOM 622 O O . ASP A 1 110 ? 30.494 14.512 16.761 1.00 23.42 85 ASP A O 1
ATOM 627 N N . GLY A 1 111 ? 30.759 16.637 16.157 1.00 19.57 86 GLY A N 1
ATOM 628 C CA . GLY A 1 111 ? 30.511 16.385 14.740 1.00 19.54 86 GLY A CA 1
ATOM 629 C C . GLY A 1 111 ? 29.039 16.102 14.365 1.00 18.60 86 GLY A C 1
ATOM 630 O O . GLY A 1 111 ? 28.771 15.719 13.226 1.00 17.60 86 GLY A O 1
ATOM 631 N N . ARG A 1 112 ? 28.100 16.306 15.287 1.00 17.55 87 ARG A N 1
ATOM 632 C CA . ARG A 1 112 ? 26.699 16.024 15.025 1.00 17.89 87 ARG A CA 1
ATOM 633 C C . ARG A 1 112 ? 26.101 16.971 14.005 1.00 16.95 87 ARG A C 1
ATOM 634 O O . ARG A 1 112 ? 26.457 18.189 13.918 1.00 15.98 87 ARG A O 1
ATOM 642 N N . SER A 1 113 ? 25.205 16.424 13.180 1.00 16.86 88 SER A N 1
ATOM 643 C CA . SER A 1 113 ? 24.344 17.241 12.337 1.00 18.45 88 SER A CA 1
ATOM 644 C C . SER A 1 113 ? 23.034 17.505 13.074 1.00 19.08 88 SER A C 1
ATOM 645 O O . SER A 1 113 ? 22.394 16.561 13.537 1.00 20.17 88 SER A O 1
ATOM 648 N N . LEU A 1 114 ? 22.666 18.769 13.229 1.00 17.08 89 LEU A N 1
ATOM 649 C CA . LEU A 1 114 ? 21.467 19.129 14.020 1.00 16.92 89 LEU A CA 1
ATOM 650 C C . LEU A 1 114 ? 20.302 19.314 13.063 1.00 16.93 89 LEU A C 1
ATOM 651 O O . LEU A 1 114 ? 20.481 19.753 11.942 1.00 16.86 89 LEU A O 1
ATOM 656 N N . ASP A 1 115 ? 19.102 18.976 13.510 1.00 15.63 90 ASP A N 1
ATOM 657 C CA . ASP A 1 115 ? 17.934 19.443 12.791 1.00 17.65 90 ASP A CA 1
ATOM 658 C C . ASP A 1 115 ? 17.775 20.933 12.932 1.00 16.40 90 ASP A C 1
ATOM 659 O O . ASP A 1 115 ? 18.155 21.522 13.923 1.00 17.51 90 ASP A O 1
ATOM 664 N N . TYR A 1 116 ? 17.136 21.541 11.948 1.00 15.85 91 TYR A N 1
ATOM 665 C CA . TYR A 1 116 ? 16.804 22.965 12.008 1.00 15.46 91 TYR A CA 1
ATOM 666 C C . TYR A 1 116 ? 15.361 23.089 11.574 1.00 16.19 91 TYR A C 1
ATOM 667 O O . TYR A 1 116 ? 15.104 23.398 10.412 1.00 14.83 91 TYR A O 1
ATOM 676 N N . PRO A 1 117 ? 14.422 22.710 12.462 1.00 15.20 92 PRO A N 1
ATOM 677 C CA . PRO A 1 117 ? 13.035 22.610 12.036 1.00 16.12 92 PRO A CA 1
ATOM 678 C C . PRO A 1 117 ? 12.513 23.973 11.573 1.00 16.96 92 PRO A C 1
ATOM 679 O O . PRO A 1 117 ? 12.723 25.022 12.234 1.00 18.27 92 PRO A O 1
ATOM 683 N N . ARG A 1 118 ? 11.865 23.960 10.414 1.00 16.47 93 ARG A N 1
ATOM 684 C CA . ARG A 1 118 ? 11.300 25.125 9.797 1.00 16.52 93 ARG A CA 1
ATOM 685 C C . ARG A 1 118 ? 10.050 24.623 9.090 1.00 16.89 93 ARG A C 1
ATOM 686 O O . ARG A 1 118 ? 10.072 23.510 8.532 1.00 16.65 93 ARG A O 1
ATOM 694 N N . ALA A 1 119 ? 8.992 25.430 9.084 1.00 16.02 94 ALA A N 1
ATOM 695 C CA . ALA A 1 119 ? 7.712 25.019 8.507 1.00 16.37 94 ALA A CA 1
ATOM 696 C C . ALA A 1 119 ? 7.705 25.359 7.019 1.00 17.56 94 ALA A C 1
ATOM 697 O O . ALA A 1 119 ? 8.071 26.483 6.626 1.00 18.28 94 ALA A O 1
ATOM 699 N N . LYS A 1 120 ? 7.160 24.433 6.228 1.00 16.78 95 LYS A N 1
ATOM 700 C CA . LYS A 1 120 ? 6.918 24.657 4.762 1.00 17.88 95 LYS A CA 1
ATOM 701 C C . LYS A 1 120 ? 5.417 24.655 4.540 1.00 17.76 95 LYS A C 1
ATOM 702 O O . LYS A 1 120 ? 4.809 23.635 4.240 1.00 18.59 95 LYS A O 1
ATOM 708 N N . ILE A 1 121 ? 4.808 25.822 4.703 1.00 17.24 96 ILE A N 1
ATOM 709 C CA . ILE A 1 121 ? 3.342 25.959 4.821 1.00 17.54 96 ILE A CA 1
ATOM 710 C C . ILE A 1 121 ? 3.020 27.418 4.950 1.00 16.60 96 ILE A C 1
ATOM 711 O O . ILE A 1 121 ? 3.779 28.214 5.503 1.00 17.58 96 ILE A O 1
ATOM 716 N N . LEU A 1 122 ? 1.871 27.807 4.435 1.00 16.43 97 LEU A N 1
ATOM 717 C CA . LEU A 1 122 ? 1.401 29.181 4.593 1.00 15.88 97 LEU A CA 1
ATOM 718 C C . LEU A 1 122 ? 1.313 29.526 6.106 1.00 15.76 97 LEU A C 1
ATOM 719 O O . LEU A 1 122 ? 0.811 28.747 6.908 1.00 16.46 97 LEU A O 1
ATOM 724 N N . GLY A 1 123 ? 1.808 30.715 6.420 1.00 15.68 98 GLY A N 1
ATOM 725 C CA . GLY A 1 123 ? 2.079 31.156 7.775 1.00 15.69 98 GLY A CA 1
ATOM 726 C C . GLY A 1 123 ? 3.461 30.852 8.268 1.00 15.63 98 GLY A C 1
ATOM 727 O O . GLY A 1 123 ? 3.858 31.344 9.302 1.00 16.12 98 GLY A O 1
ATOM 728 N N . GLY A 1 124 ? 4.182 29.959 7.562 1.00 17.00 99 GLY A N 1
ATOM 729 C CA . GLY A 1 124 ? 5.546 29.615 7.912 1.00 16.24 99 GLY A CA 1
ATOM 730 C C . GLY A 1 124 ? 5.568 29.175 9.329 1.00 15.58 99 GLY A C 1
ATOM 731 O O . GLY A 1 124 ? 4.737 28.389 9.754 1.00 15.83 99 GLY A O 1
ATOM 732 N N . CYS A 1 125 ? 6.581 29.624 10.019 1.00 16.29 100 CYS A N 1
ATOM 733 C CA . CYS A 1 125 ? 6.857 29.076 11.322 1.00 17.71 100 CYS A CA 1
ATOM 734 C C . CYS A 1 125 ? 5.766 29.458 12.306 1.00 15.99 100 CYS A C 1
ATOM 735 O O . CYS A 1 125 ? 5.599 28.761 13.288 1.00 16.76 100 CYS A O 1
ATOM 738 N N . SER A 1 126 ? 4.977 30.493 12.038 1.00 16.12 101 SER A N 1
ATOM 739 C CA . SER A 1 126 ? 3.869 30.805 12.912 1.00 14.48 101 SER A CA 1
ATOM 740 C C . SER A 1 126 ? 2.746 29.750 12.853 1.00 15.27 101 SER A C 1
ATOM 741 O O . SER A 1 126 ? 1.820 29.765 13.670 1.00 15.37 101 SER A O 1
ATOM 744 N N . THR A 1 127 ? 2.747 28.905 11.814 1.00 14.05 102 THR A N 1
ATOM 745 C CA . THR A 1 127 ? 1.847 27.802 11.714 1.00 15.46 102 THR A CA 1
ATOM 746 C C . THR A 1 127 ? 2.277 26.554 12.452 1.00 16.40 102 THR A C 1
ATOM 747 O O . THR A 1 127 ? 1.442 25.676 12.727 1.00 17.78 102 THR A O 1
ATOM 751 N N . HIS A 1 128 ? 3.550 26.467 12.819 1.00 18.06 103 HIS A N 1
ATOM 752 C CA . HIS A 1 128 ? 4.073 25.246 13.433 1.00 17.44 103 HIS A CA 1
ATOM 753 C C . HIS A 1 128 ? 4.743 25.392 14.775 1.00 17.36 103 HIS A C 1
ATOM 754 O O . HIS A 1 128 ? 5.027 24.382 15.388 1.00 18.35 103 HIS A O 1
ATOM 761 N N . ASN A 1 129 ? 4.983 26.624 15.207 1.00 14.70 104 ASN A N 1
ATOM 762 C CA . ASN A 1 129 ? 5.743 26.892 16.392 1.00 14.18 104 ASN A CA 1
ATOM 763 C C . ASN A 1 129 ? 5.030 26.616 17.697 1.00 14.20 104 ASN A C 1
ATOM 764 O O . ASN A 1 129 ? 3.888 26.128 17.719 1.00 13.89 104 ASN A O 1
ATOM 769 N N . GLY A 1 130 ? 5.759 26.799 18.796 1.00 12.98 105 GLY A N 1
ATOM 770 C CA . GLY A 1 130 ? 5.226 26.575 20.146 1.00 13.65 105 GLY A CA 1
ATOM 771 C C . GLY A 1 130 ? 4.370 27.716 20.712 1.00 14.33 105 GLY A C 1
ATOM 772 O O . GLY A 1 130 ? 3.997 27.711 21.894 1.00 14.00 105 GLY A O 1
ATOM 773 N N . MET A 1 131 ? 4.052 28.673 19.853 1.00 14.10 106 MET A N 1
ATOM 774 C CA . MET A 1 131 ? 3.134 29.751 20.145 1.00 15.16 106 MET A CA 1
ATOM 775 C C . MET A 1 131 ? 3.595 30.746 21.222 1.00 15.60 106 MET A C 1
ATOM 776 O O . MET A 1 131 ? 2.881 31.698 21.530 1.00 15.42 106 MET A O 1
ATOM 781 N N . VAL A 1 132 ? 4.801 30.598 21.751 1.00 14.42 107 VAL A N 1
ATOM 782 C CA . VAL A 1 132 ? 5.223 31.490 22.793 1.00 14.67 107 VAL A CA 1
ATOM 783 C C . VAL A 1 132 ? 5.298 32.902 22.302 1.00 14.14 107 VAL A C 1
ATOM 784 O O . VAL A 1 132 ? 5.869 33.193 21.271 1.00 13.54 107 VAL A O 1
ATOM 788 N N . TYR A 1 133 ? 4.711 33.797 23.085 1.00 13.16 108 TYR A N 1
ATOM 789 C CA . TYR A 1 133 ? 4.694 35.236 22.804 1.00 13.37 108 TYR A CA 1
ATOM 790 C C . TYR A 1 133 ? 5.584 35.930 23.782 1.00 14.21 108 TYR A C 1
ATOM 791 O O . TYR A 1 133 ? 5.236 36.102 24.956 1.00 14.20 108 TYR A O 1
ATOM 800 N N . THR A 1 134 ? 6.786 36.255 23.341 1.00 14.85 109 THR A N 1
ATOM 801 C CA . THR A 1 134 ? 7.777 36.979 24.107 1.00 14.55 109 THR A CA 1
ATOM 802 C C . THR A 1 134 ? 8.387 38.074 23.264 1.00 15.14 109 THR A C 1
ATOM 803 O O . THR A 1 134 ? 8.854 37.843 22.149 1.00 14.80 109 THR A O 1
ATOM 807 N N . ARG A 1 135 ? 8.425 39.287 23.810 1.00 16.03 110 ARG A N 1
ATOM 808 C CA . ARG A 1 135 ? 8.918 40.448 23.087 1.00 16.87 110 ARG A CA 1
ATOM 809 C C . ARG A 1 135 ? 10.421 40.663 23.170 1.00 17.79 110 ARG A C 1
ATOM 810 O O . ARG A 1 135 ? 10.974 41.315 22.310 1.00 20.24 110 ARG A O 1
ATOM 818 N N . GLY A 1 136 ? 11.077 40.089 24.169 1.00 19.65 111 GLY A N 1
ATOM 819 C CA . GLY A 1 136 ? 12.472 40.346 24.403 1.00 19.90 111 GLY A CA 1
ATOM 820 C C . GLY A 1 136 ? 12.582 41.469 25.411 1.00 20.62 111 GLY A C 1
ATOM 821 O O . GLY A 1 136 ? 11.610 42.095 25.772 1.00 22.53 111 GLY A O 1
ATOM 822 N N . SER A 1 137 ? 13.786 41.684 25.912 1.00 17.77 112 SER A N 1
ATOM 823 C CA . SER A 1 137 ? 13.948 42.775 26.841 1.00 18.28 112 SER A CA 1
ATOM 824 C C . SER A 1 137 ? 13.995 44.103 26.075 1.00 17.91 112 SER A C 1
ATOM 825 O O . SER A 1 137 ? 14.341 44.171 24.891 1.00 17.65 112 SER A O 1
ATOM 828 N N . LYS A 1 138 ? 13.756 45.171 26.792 1.00 16.29 113 LYS A N 1
ATOM 829 C CA . LYS A 1 138 ? 13.886 46.491 26.251 1.00 17.80 113 LYS A CA 1
ATOM 830 C C . LYS A 1 138 ? 15.291 46.735 25.739 1.00 17.84 113 LYS A C 1
ATOM 831 O O . LYS A 1 138 ? 15.478 47.472 24.771 1.00 17.01 113 LYS A O 1
ATOM 837 N N . ASP A 1 139 ? 16.273 46.092 26.355 1.00 16.33 114 ASP A N 1
ATOM 838 C CA . ASP A 1 139 ? 17.639 46.251 25.913 1.00 16.85 114 ASP A CA 1
ATOM 839 C C . ASP A 1 139 ? 17.822 45.676 24.502 1.00 16.94 114 ASP A C 1
ATOM 840 O O . ASP A 1 139 ? 18.646 46.168 23.741 1.00 18.16 114 ASP A O 1
ATOM 845 N N . ASP A 1 140 ? 17.115 44.585 24.197 1.00 15.62 115 ASP A N 1
ATOM 846 C CA . ASP A 1 140 ? 17.228 43.995 22.867 1.00 16.10 115 ASP A CA 1
ATOM 847 C C . ASP A 1 140 ? 16.822 44.975 21.802 1.00 15.19 115 ASP A C 1
ATOM 848 O O . ASP A 1 140 ? 17.550 45.191 20.785 1.00 15.92 115 ASP A O 1
ATOM 853 N N . TRP A 1 141 ? 15.670 45.567 22.004 1.00 15.91 116 TRP A N 1
ATOM 854 C CA . TRP A 1 141 ? 15.140 46.578 21.043 1.00 16.40 116 TRP A CA 1
ATOM 855 C C . TRP A 1 141 ? 16.018 47.794 20.992 1.00 17.10 116 TRP A C 1
ATOM 856 O O . TRP A 1 141 ? 16.395 48.254 19.905 1.00 18.17 116 TRP A O 1
ATOM 867 N N . ASN A 1 142 ? 16.498 48.209 22.144 1.00 17.36 117 ASN A N 1
ATOM 868 C CA . ASN A 1 142 ? 17.408 49.348 22.162 1.00 18.14 117 ASN A CA 1
ATOM 869 C C . ASN A 1 142 ? 18.757 49.013 21.507 1.00 18.12 117 ASN A C 1
ATOM 870 O O . ASN A 1 142 ? 19.362 49.875 20.901 1.00 19.92 117 ASN A O 1
ATOM 875 N N . SER A 1 143 ? 19.224 47.778 21.682 1.00 17.74 118 SER A N 1
ATOM 876 C CA . SER A 1 143 ? 20.450 47.278 21.057 1.00 17.52 118 SER A CA 1
ATOM 877 C C . SER A 1 143 ? 20.323 47.317 19.551 1.00 17.39 118 SER A C 1
ATOM 878 O O . SER A 1 143 ? 21.154 47.916 18.879 1.00 19.06 118 SER A O 1
ATOM 881 N N . TRP A 1 144 ? 19.197 46.812 19.049 1.00 17.74 119 TRP A N 1
ATOM 882 C CA . TRP A 1 144 ? 18.919 46.794 17.607 1.00 17.04 119 TRP A CA 1
ATOM 883 C C . TRP A 1 144 ? 18.809 48.210 17.094 1.00 18.10 119 TRP A C 1
ATOM 884 O O . TRP A 1 144 ? 19.390 48.547 16.057 1.00 18.31 119 TRP A O 1
ATOM 895 N N . ALA A 1 145 ? 18.060 49.033 17.815 1.00 19.55 120 ALA A N 1
ATOM 896 C CA . ALA A 1 145 ? 17.913 50.460 17.444 1.00 19.42 120 ALA A CA 1
ATOM 897 C C . ALA A 1 145 ? 19.292 51.120 17.267 1.00 20.01 120 ALA A C 1
ATOM 898 O O . ALA A 1 145 ? 19.496 51.858 16.297 1.00 20.17 120 ALA A O 1
ATOM 900 N N . GLY A 1 146 ? 20.246 50.828 18.165 1.00 19.35 121 GLY A N 1
ATOM 901 C CA . GLY A 1 146 ? 21.579 51.410 18.130 1.00 20.39 121 GLY A CA 1
ATOM 902 C C . GLY A 1 146 ? 22.425 50.920 16.980 1.00 19.95 121 GLY A C 1
ATOM 903 O O . GLY A 1 146 ? 23.099 51.689 16.316 1.00 23.21 121 GLY A O 1
ATOM 904 N N . ILE A 1 147 ? 22.344 49.629 16.709 1.00 19.81 122 ILE A N 1
ATOM 905 C CA . ILE A 1 147 ? 23.105 49.026 15.644 1.00 19.49 122 ILE A CA 1
ATOM 906 C C . ILE A 1 147 ? 22.610 49.559 14.327 1.00 19.94 122 ILE A C 1
ATOM 907 O O . ILE A 1 147 ? 23.392 49.887 13.467 1.00 20.34 122 ILE A O 1
ATOM 912 N N . ILE A 1 148 ? 21.296 49.623 14.170 1.00 19.88 123 ILE A N 1
ATOM 913 C CA . ILE A 1 148 ? 20.658 49.953 12.902 1.00 20.40 123 ILE A CA 1
ATOM 914 C C . ILE A 1 148 ? 20.678 51.477 12.701 1.00 20.87 123 ILE A C 1
ATOM 915 O O . ILE A 1 148 ? 20.687 51.973 11.558 1.00 22.35 123 ILE A O 1
ATOM 920 N N . GLY A 1 149 ? 20.677 52.225 13.795 1.00 22.09 124 GLY A N 1
ATOM 921 C CA . GLY A 1 149 ? 20.684 53.695 13.742 1.00 22.32 124 GLY A CA 1
ATOM 922 C C . GLY A 1 149 ? 19.285 54.242 13.601 1.00 22.70 124 GLY A C 1
ATOM 923 O O . GLY A 1 149 ? 19.118 55.387 13.188 1.00 24.47 124 GLY A O 1
ATOM 924 N N . ASP A 1 150 ? 18.280 53.458 14.021 1.00 22.15 125 ASP A N 1
ATOM 925 C CA . ASP A 1 150 ? 16.880 53.863 13.895 1.00 22.56 125 ASP A CA 1
ATOM 926 C C . ASP A 1 150 ? 16.197 53.681 15.230 1.00 22.35 125 ASP A C 1
ATOM 927 O O . ASP A 1 150 ? 15.862 52.555 15.648 1.00 22.71 125 ASP A O 1
ATOM 932 N N . GLN A 1 151 ? 15.978 54.817 15.885 1.00 23.90 126 GLN A N 1
ATOM 933 C CA . GLN A 1 151 ? 15.300 54.861 17.165 1.00 23.58 126 GLN A CA 1
ATOM 934 C C . GLN A 1 151 ? 13.827 54.493 17.141 1.00 23.44 126 GLN A C 1
ATOM 935 O O . GLN A 1 151 ? 13.229 54.231 18.196 1.00 23.33 126 GLN A O 1
ATOM 941 N N . GLY A 1 152 ? 13.248 54.358 15.949 1.00 23.21 127 GLY A N 1
ATOM 942 C CA . GLY A 1 152 ? 11.881 53.899 15.815 1.00 23.64 127 GLY A CA 1
ATOM 943 C C . GLY A 1 152 ? 11.773 52.450 16.278 1.00 22.36 127 GLY A C 1
ATOM 944 O O . GLY A 1 152 ? 10.673 51.978 16.615 1.00 22.81 127 GLY A O 1
ATOM 945 N N . LEU A 1 153 ? 12.909 51.757 16.311 1.00 20.94 128 LEU A N 1
ATOM 946 C CA . LEU A 1 153 ? 12.927 50.350 16.733 1.00 20.76 128 LEU A CA 1
ATOM 947 C C . LEU A 1 153 ? 13.294 50.226 18.189 1.00 21.75 128 LEU A C 1
ATOM 948 O O . LEU A 1 153 ? 13.281 49.142 18.723 1.00 21.48 128 LEU A O 1
ATOM 953 N N . GLY A 1 154 ? 13.648 51.336 18.829 1.00 21.72 129 GLY A N 1
ATOM 954 C CA . GLY A 1 154 ? 13.957 51.309 20.244 1.00 21.01 129 GLY A CA 1
ATOM 955 C C . GLY A 1 154 ? 12.717 51.031 21.035 1.00 20.20 129 GLY A C 1
ATOM 956 O O . GLY A 1 154 ? 11.608 51.218 20.561 1.00 22.43 129 GLY A O 1
ATOM 957 N N . TRP A 1 155 ? 12.876 50.549 22.245 1.00 20.22 130 TRP A N 1
ATOM 958 C CA . TRP A 1 155 ? 11.755 50.084 23.033 1.00 19.45 130 TRP A CA 1
ATOM 959 C C . TRP A 1 155 ? 10.647 51.077 23.220 1.00 20.22 130 TRP A C 1
ATOM 960 O O . TRP A 1 155 ? 9.465 50.719 23.061 1.00 18.75 130 TRP A O 1
ATOM 971 N N . ASP A 1 156 ? 10.976 52.309 23.569 1.00 21.60 131 ASP A N 1
ATOM 972 C CA . ASP A 1 156 ? 9.924 53.251 23.834 1.00 22.80 131 ASP A CA 1
ATOM 973 C C . ASP A 1 156 ? 9.119 53.550 22.603 1.00 22.91 131 ASP A C 1
ATOM 974 O O . ASP A 1 156 ? 7.926 53.812 22.714 1.00 22.91 131 ASP A O 1
ATOM 979 N N . SER A 1 157 ? 9.770 53.487 21.436 1.00 22.78 132 SER A N 1
ATOM 980 C CA . SER A 1 157 ? 9.139 53.793 20.176 1.00 22.84 132 SER A CA 1
ATOM 981 C C . SER A 1 157 ? 8.375 52.624 19.602 1.00 22.60 132 SER A C 1
ATOM 982 O O . SER A 1 157 ? 7.347 52.824 18.937 1.00 24.33 132 SER A O 1
ATOM 985 N N . ILE A 1 158 ? 8.884 51.419 19.829 1.00 20.80 133 ILE A N 1
ATOM 986 C CA . ILE A 1 158 ? 8.287 50.230 19.238 1.00 20.21 133 ILE A CA 1
ATOM 987 C C . ILE A 1 158 ? 7.191 49.607 20.089 1.00 19.06 133 ILE A C 1
ATOM 988 O O . ILE A 1 158 ? 6.252 48.988 19.554 1.00 18.54 133 ILE A O 1
ATOM 993 N N . LEU A 1 159 ? 7.269 49.732 21.400 1.00 18.98 134 LEU A N 1
ATOM 994 C CA . LEU A 1 159 ? 6.228 49.156 22.270 1.00 18.91 134 LEU A CA 1
ATOM 995 C C . LEU A 1 159 ? 4.775 49.527 21.896 1.00 19.79 134 LEU A C 1
ATOM 996 O O . LEU A 1 159 ? 3.870 48.638 21.822 1.00 18.74 134 LEU A O 1
ATOM 1001 N N . PRO A 1 160 ? 4.512 50.825 21.625 1.00 21.58 135 PRO A N 1
ATOM 1002 C CA . PRO A 1 160 ? 3.137 51.154 21.199 1.00 22.15 135 PRO A CA 1
ATOM 1003 C C . PRO A 1 160 ? 2.698 50.437 19.951 1.00 21.82 135 PRO A C 1
ATOM 1004 O O . PRO A 1 160 ? 1.518 50.076 19.846 1.00 22.73 135 PRO A O 1
ATOM 1008 N N . ALA A 1 161 ? 3.613 50.225 18.995 1.00 22.34 136 ALA A N 1
ATOM 1009 C CA . ALA A 1 161 ? 3.278 49.478 17.781 1.00 20.62 136 ALA A CA 1
ATOM 1010 C C . ALA A 1 161 ? 3.031 47.999 18.036 1.00 19.23 136 ALA A C 1
ATOM 1011 O O . ALA A 1 161 ? 2.152 47.388 17.425 1.00 19.02 136 ALA A O 1
ATOM 1013 N N . ILE A 1 162 ? 3.819 47.410 18.924 1.00 18.44 137 ILE A N 1
ATOM 1014 C CA . ILE A 1 162 ? 3.607 46.028 19.365 1.00 17.91 137 ILE A CA 1
ATOM 1015 C C . ILE A 1 162 ? 2.238 45.868 19.991 1.00 18.72 137 ILE A C 1
ATOM 1016 O O . ILE A 1 162 ? 1.491 44.983 19.615 1.00 17.59 137 ILE A O 1
ATOM 1021 N N . LYS A 1 163 ? 1.853 46.779 20.885 1.00 19.10 138 LYS A N 1
ATOM 1022 C CA . LYS A 1 163 ? 0.526 46.732 21.514 1.00 19.63 138 LYS A CA 1
ATOM 1023 C C . LYS A 1 163 ? -0.584 46.897 20.439 1.00 19.32 138 LYS A C 1
ATOM 1024 O O . LYS A 1 163 ? -1.618 46.210 20.439 1.00 17.87 138 LYS A O 1
ATOM 1030 N N . LYS A 1 164 ? -0.381 47.834 19.518 1.00 19.90 139 LYS A N 1
ATOM 1031 C CA . LYS A 1 164 ? -1.395 48.064 18.471 1.00 21.11 139 LYS A CA 1
ATOM 1032 C C . LYS A 1 164 ? -1.654 46.817 17.621 1.00 20.22 139 LYS A C 1
ATOM 1033 O O . LYS A 1 164 ? -2.780 46.598 17.079 1.00 17.80 139 LYS A O 1
ATOM 1039 N N . ALA A 1 165 ? -0.587 46.029 17.446 1.00 19.11 140 ALA A N 1
ATOM 1040 C CA . ALA A 1 165 ? -0.635 44.806 16.621 1.00 18.89 140 ALA A CA 1
ATOM 1041 C C . ALA A 1 165 ? -1.215 43.598 17.399 1.00 17.64 140 ALA A C 1
ATOM 1042 O O . ALA A 1 165 ? -1.610 42.613 16.788 1.00 18.16 140 ALA A O 1
ATOM 1044 N N . GLU A 1 166 ? -1.314 43.713 18.722 1.00 17.11 141 GLU A N 1
ATOM 1045 C CA . GLU A 1 166 ? -1.719 42.625 19.598 1.00 17.18 141 GLU A CA 1
ATOM 1046 C C . GLU A 1 166 ? -3.213 42.614 19.898 1.00 17.36 141 GLU A C 1
ATOM 1047 O O . GLU A 1 166 ? -3.814 43.684 20.080 1.00 18.63 141 GLU A O 1
ATOM 1053 N N . LYS A 1 167 ? -3.778 41.418 20.000 1.00 17.34 142 LYS A N 1
ATOM 1054 C CA . LYS A 1 167 ? -5.135 41.242 20.465 1.00 18.90 142 LYS A CA 1
ATOM 1055 C C . LYS A 1 167 ? -5.117 40.243 21.623 1.00 17.81 142 LYS A C 1
ATOM 1056 O O . LYS A 1 167 ? -5.395 39.083 21.449 1.00 17.73 142 LYS A O 1
ATOM 1062 N N . PHE A 1 168 ? -4.771 40.685 22.822 1.00 17.39 143 PHE A N 1
ATOM 1063 C CA . PHE A 1 168 ? -4.817 39.785 23.944 1.00 18.00 143 PHE A CA 1
ATOM 1064 C C . PHE A 1 168 ? -6.294 39.469 24.223 1.00 18.69 143 PHE A C 1
ATOM 1065 O O . PHE A 1 168 ? -7.146 40.369 24.253 1.00 19.89 143 PHE A O 1
ATOM 1073 N N . THR A 1 169 ? -6.572 38.208 24.472 1.00 18.53 144 THR A N 1
ATOM 1074 C CA . THR A 1 169 ? -7.925 37.732 24.677 1.00 18.58 144 THR A CA 1
ATOM 1075 C C . THR A 1 169 ? -8.009 36.753 25.846 1.00 18.76 144 THR A C 1
ATOM 1076 O O . THR A 1 169 ? -7.064 35.986 26.125 1.00 18.46 144 THR A O 1
ATOM 1080 N N . GLN A 1 170 ? -9.158 36.743 26.505 1.00 19.96 145 GLN A N 1
ATOM 1081 C CA . GLN A 1 170 ? -9.506 35.616 27.316 1.00 19.74 145 GLN A CA 1
ATOM 1082 C C . GLN A 1 170 ? -9.452 34.339 26.468 1.00 18.98 145 GLN A C 1
ATOM 1083 O O . GLN A 1 170 ? -9.767 34.311 25.235 1.00 19.11 145 GLN A O 1
ATOM 1089 N N . ASP A 1 171 ? -9.068 33.268 27.115 1.00 17.08 146 ASP A N 1
ATOM 1090 C CA . ASP A 1 171 ? -9.110 31.973 26.457 1.00 17.40 146 ASP A CA 1
ATOM 1091 C C . ASP A 1 171 ? -10.583 31.507 26.259 1.00 17.80 146 ASP A C 1
ATOM 1092 O O . ASP A 1 171 ? -11.528 32.069 26.797 1.00 19.44 146 ASP A O 1
ATOM 1097 N N . PHE A 1 172 ? -10.720 30.417 25.511 1.00 18.47 147 PHE A N 1
ATOM 1098 C CA . PHE A 1 172 ? -12.024 29.879 25.263 1.00 18.34 147 PHE A CA 1
ATOM 1099 C C . PHE A 1 172 ? -12.858 29.651 26.521 1.00 19.62 147 PHE A C 1
ATOM 1100 O O . PHE A 1 172 ? -14.054 29.878 26.495 1.00 20.69 147 PHE A O 1
ATOM 1108 N N . THR A 1 173 ? -12.252 29.177 27.596 1.00 18.27 148 THR A N 1
ATOM 1109 C CA . THR A 1 173 ? -13.009 28.894 28.828 1.00 19.47 148 THR A CA 1
ATOM 1110 C C . THR A 1 173 ? -13.139 30.128 29.728 1.00 20.07 148 THR A C 1
ATOM 1111 O O . THR A 1 173 ? -13.701 30.025 30.842 1.00 20.57 148 THR A O 1
ATOM 1115 N N . ASP A 1 174 ? -12.568 31.270 29.317 1.00 21.00 149 ASP A N 1
ATOM 1116 C CA . ASP A 1 174 ? -12.587 32.491 30.121 1.00 20.63 149 ASP A CA 1
ATOM 1117 C C . ASP A 1 174 ? -11.967 32.353 31.482 1.00 21.37 149 ASP A C 1
ATOM 1118 O O . ASP A 1 174 ? -12.484 32.830 32.476 1.00 20.52 149 ASP A O 1
ATOM 1123 N N . GLN A 1 175 ? -10.842 31.696 31.534 1.00 20.43 150 GLN A N 1
ATOM 1124 C CA . GLN A 1 175 ? -10.101 31.521 32.749 1.00 21.12 150 GLN A CA 1
ATOM 1125 C C . GLN A 1 175 ? -9.557 32.887 33.227 1.00 21.17 150 GLN A C 1
ATOM 1126 O O . GLN A 1 175 ? -9.135 33.703 32.425 1.00 21.07 150 GLN A O 1
ATOM 1132 N N . SER A 1 176 ? -9.554 33.117 34.529 1.00 20.87 151 SER A N 1
ATOM 1133 C CA . SER A 1 176 ? -9.008 34.340 35.043 1.00 22.13 151 SER A CA 1
ATOM 1134 C C . SER A 1 176 ? -7.495 34.334 34.820 1.00 21.34 151 SER A C 1
ATOM 1135 O O . SER A 1 176 ? -6.817 33.415 35.227 1.00 21.20 151 SER A O 1
ATOM 1138 N N . VAL A 1 177 ? -6.979 35.397 34.222 1.00 22.47 152 VAL A N 1
ATOM 1139 C CA . VAL A 1 177 ? -5.535 35.550 34.133 1.00 22.30 152 VAL A CA 1
ATOM 1140 C C . VAL A 1 177 ? -5.042 36.710 35.019 1.00 21.49 152 VAL A C 1
ATOM 1141 O O . VAL A 1 177 ? -3.930 37.177 34.928 1.00 18.78 152 VAL A O 1
ATOM 1145 N N . LYS A 1 178 ? -5.879 37.133 35.948 1.00 21.98 153 LYS A N 1
ATOM 1146 C CA . LYS A 1 178 ? -5.490 38.084 36.987 1.00 23.11 153 LYS A CA 1
ATOM 1147 C C . LYS A 1 178 ? -4.268 37.550 37.724 1.00 22.04 153 LYS A C 1
ATOM 1148 O O . LYS A 1 178 ? -4.240 36.418 38.178 1.00 21.04 153 LYS A O 1
ATOM 1154 N N . GLY A 1 179 ? -3.218 38.359 37.796 1.00 22.55 154 GLY A N 1
ATOM 1155 C CA . GLY A 1 179 ? -2.011 37.937 38.446 1.00 21.71 154 GLY A CA 1
ATOM 1156 C C . GLY A 1 179 ? -1.089 37.093 37.579 1.00 19.43 154 GLY A C 1
ATOM 1157 O O . GLY A 1 179 ? -0.033 36.683 38.012 1.00 20.96 154 GLY A O 1
ATOM 1158 N N . HIS A 1 180 ? -1.519 36.794 36.359 1.00 17.62 155 HIS A N 1
ATOM 1159 C CA . HIS A 1 180 ? -0.707 36.048 35.375 1.00 17.76 155 HIS A CA 1
ATOM 1160 C C . HIS A 1 180 ? -0.062 36.935 34.328 1.00 17.53 155 HIS A C 1
ATOM 1161 O O . HIS A 1 180 ? 0.925 36.531 33.723 1.00 17.27 155 HIS A O 1
ATOM 1168 N N . ILE A 1 181 ? -0.681 38.083 34.016 1.00 17.78 156 ILE A N 1
ATOM 1169 C CA . ILE A 1 181 ? -0.215 39.049 33.041 1.00 19.04 156 ILE A CA 1
ATOM 1170 C C . ILE A 1 181 ? -0.472 40.414 33.653 1.00 19.38 156 ILE A C 1
ATOM 1171 O O . ILE A 1 181 ? -1.158 40.524 34.684 1.00 19.55 156 ILE A O 1
ATOM 1176 N N . ASP A 1 182 ? 0.086 41.427 33.036 1.00 19.16 157 ASP A N 1
ATOM 1177 C CA . ASP A 1 182 ? -0.266 42.789 33.382 1.00 20.61 157 ASP A CA 1
ATOM 1178 C C . ASP A 1 182 ? -0.955 43.379 32.159 1.00 20.66 157 ASP A C 1
ATOM 1179 O O . ASP A 1 182 ? -0.314 43.642 31.128 1.00 19.91 157 ASP A O 1
ATOM 1184 N N . PRO A 1 183 ? -2.282 43.569 32.237 1.00 21.18 158 PRO A N 1
ATOM 1185 C CA . PRO A 1 183 ? -3.013 44.095 31.078 1.00 21.40 158 PRO A CA 1
ATOM 1186 C C . PRO A 1 183 ? -2.476 45.455 30.603 1.00 21.02 158 PRO A C 1
ATOM 1187 O O . PRO A 1 183 ? -2.642 45.827 29.454 1.00 20.26 158 PRO A O 1
ATOM 1191 N N . SER A 1 184 ? -1.778 46.134 31.477 1.00 21.49 159 SER A N 1
ATOM 1192 C CA . SER A 1 184 ? -1.114 47.382 31.173 1.00 21.63 159 SER A CA 1
ATOM 1193 C C . SER A 1 184 ? -0.217 47.309 29.911 1.00 22.13 159 SER A C 1
ATOM 1194 O O . SER A 1 184 ? -0.082 48.292 29.212 1.00 23.66 159 SER A O 1
ATOM 1197 N N . VAL A 1 185 ? 0.396 46.152 29.654 1.00 21.53 160 VAL A N 1
ATOM 1198 C CA . VAL A 1 185 ? 1.415 46.050 28.577 1.00 20.17 160 VAL A CA 1
ATOM 1199 C C . VAL A 1 185 ? 0.857 45.354 27.332 1.00 18.67 160 VAL A C 1
ATOM 1200 O O . VAL A 1 185 ? 1.594 45.080 26.426 1.00 18.38 160 VAL A O 1
ATOM 1204 N N . HIS A 1 186 ? -0.457 45.091 27.328 1.00 18.11 161 HIS A N 1
ATOM 1205 C CA . HIS A 1 186 ? -1.133 44.413 26.240 1.00 17.17 161 HIS A CA 1
ATOM 1206 C C . HIS A 1 186 ? -2.035 45.312 25.442 1.00 17.66 161 HIS A C 1
ATOM 1207 O O . HIS A 1 186 ? -2.597 46.254 25.965 1.00 17.82 161 HIS A O 1
ATOM 1214 N N . GLY A 1 187 ? -2.053 45.071 24.141 1.00 17.33 162 GLY A N 1
ATOM 1215 C CA . GLY A 1 187 ? -3.055 45.552 23.232 1.00 18.34 162 GLY A CA 1
ATOM 1216 C C . GLY A 1 187 ? -4.191 44.560 23.165 1.00 17.75 162 GLY A C 1
ATOM 1217 O O . GLY A 1 187 ? -3.990 43.340 23.272 1.00 17.88 162 GLY A O 1
ATOM 1218 N N . PHE A 1 188 ? -5.396 45.092 23.001 1.00 17.86 163 PHE A N 1
ATOM 1219 C CA . PHE A 1 188 ? -6.613 44.294 22.896 1.00 18.56 163 PHE A CA 1
ATOM 1220 C C . PHE A 1 188 ? -7.401 44.334 21.581 1.00 20.17 163 PHE A C 1
ATOM 1221 O O . PHE A 1 188 ? -8.410 43.687 21.454 1.00 20.39 163 PHE A O 1
ATOM 1229 N N . ASP A 1 189 ? -6.933 45.088 20.622 1.00 20.05 164 ASP A N 1
ATOM 1230 C CA . ASP A 1 189 ? -7.693 45.410 19.404 1.00 23.16 164 ASP A CA 1
ATOM 1231 C C . ASP A 1 189 ? -6.960 45.111 18.132 1.00 22.42 164 ASP A C 1
ATOM 1232 O O . ASP A 1 189 ? -7.435 45.519 17.063 1.00 23.79 164 ASP A O 1
ATOM 1237 N N . GLY A 1 190 ? -5.833 44.434 18.226 1.00 20.59 165 GLY A N 1
ATOM 1238 C CA . GLY A 1 190 ? -4.963 44.225 17.099 1.00 20.63 165 GLY A CA 1
ATOM 1239 C C . GLY A 1 190 ? -5.271 42.967 16.322 1.00 20.33 165 GLY A C 1
ATOM 1240 O O . GLY A 1 190 ? -6.404 42.516 16.255 1.00 20.36 165 GLY A O 1
ATOM 1241 N N . LYS A 1 191 ? -4.222 42.449 15.680 1.00 19.23 166 LYS A N 1
ATOM 1242 C CA . LYS A 1 191 ? -4.323 41.376 14.715 1.00 19.60 166 LYS A CA 1
ATOM 1243 C C . LYS A 1 191 ? -4.039 40.016 15.294 1.00 19.22 166 LYS A C 1
ATOM 1244 O O . LYS A 1 191 ? -4.765 39.055 15.042 1.00 18.38 166 LYS A O 1
ATOM 1250 N N . LEU A 1 192 ? -2.982 39.929 16.107 1.00 17.40 167 LEU A N 1
ATOM 1251 C CA . LEU A 1 192 ? -2.407 38.660 16.535 1.00 16.21 167 LEU A CA 1
ATOM 1252 C C . LEU A 1 192 ? -3.001 38.343 17.899 1.00 15.76 167 LEU A C 1
ATOM 1253 O O . LEU A 1 192 ? -2.852 39.148 18.819 1.00 17.61 167 LEU A O 1
ATOM 1258 N N . SER A 1 193 ? -3.654 37.191 18.030 1.00 16.06 168 SER A N 1
ATOM 1259 C CA . SER A 1 193 ? -4.245 36.816 19.290 1.00 15.94 168 SER A CA 1
ATOM 1260 C C . SER A 1 193 ? -3.219 36.317 20.240 1.00 16.45 168 SER A C 1
ATOM 1261 O O . SER A 1 193 ? -2.344 35.536 19.875 1.00 16.57 168 SER A O 1
ATOM 1264 N N . VAL A 1 194 ? -3.345 36.762 21.466 1.00 16.18 169 VAL A N 1
ATOM 1265 C CA . VAL A 1 194 ? -2.501 36.272 22.564 1.00 15.67 169 VAL A CA 1
ATOM 1266 C C . VAL A 1 194 ? -3.408 35.912 23.745 1.00 16.17 169 VAL A C 1
ATOM 1267 O O . VAL A 1 194 ? -4.358 36.632 24.060 1.00 16.38 169 VAL A O 1
ATOM 1271 N N . SER A 1 195 ? -3.131 34.769 24.376 1.00 14.72 170 SER A N 1
ATOM 1272 C CA . SER A 1 195 ? -3.903 34.314 25.528 1.00 14.70 170 SER A CA 1
ATOM 1273 C C . SER A 1 195 ? -2.956 33.511 26.429 1.00 14.42 170 SER A C 1
ATOM 1274 O O . SER A 1 195 ? -1.799 33.248 26.096 1.00 15.33 170 SER A O 1
ATOM 1277 N N . ALA A 1 196 ? -3.453 33.174 27.589 1.00 14.89 171 ALA A N 1
ATOM 1278 C CA . ALA A 1 196 ? -2.651 32.592 28.636 1.00 15.10 171 ALA A CA 1
ATOM 1279 C C . ALA A 1 196 ? -3.429 31.533 29.438 1.00 15.30 171 ALA A C 1
ATOM 1280 O O . ALA A 1 196 ? -3.317 31.447 30.656 1.00 17.37 171 ALA A O 1
ATOM 1282 N N . ALA A 1 197 ? -4.106 30.615 28.749 1.00 15.41 172 ALA A N 1
ATOM 1283 C CA . ALA A 1 197 ? -4.741 29.483 29.463 1.00 16.39 172 ALA A CA 1
ATOM 1284 C C . ALA A 1 197 ? -3.683 28.573 30.100 1.00 17.28 172 ALA A C 1
ATOM 1285 O O . ALA A 1 197 ? -2.596 28.344 29.549 1.00 16.66 172 ALA A O 1
ATOM 1287 N N . TYR A 1 198 ? -4.034 28.072 31.284 1.00 16.61 173 TYR A N 1
ATOM 1288 C CA . TYR A 1 198 ? -3.147 27.318 32.102 1.00 16.53 173 TYR A CA 1
ATOM 1289 C C . TYR A 1 198 ? -3.851 26.176 32.796 1.00 16.60 173 TYR A C 1
ATOM 1290 O O . TYR A 1 198 ? -5.056 26.224 33.078 1.00 17.65 173 TYR A O 1
ATOM 1299 N N . SER A 1 199 ? -3.108 25.105 33.004 1.00 15.94 174 SER A N 1
ATOM 1300 C CA . SER A 1 199 ? -3.588 24.002 33.804 1.00 16.35 174 SER A CA 1
ATOM 1301 C C . SER A 1 199 ? -3.450 24.327 35.285 1.00 16.37 174 SER A C 1
ATOM 1302 O O . SER A 1 199 ? -2.678 25.204 35.698 1.00 17.35 174 SER A O 1
ATOM 1305 N N . ASN A 1 200 ? -4.221 23.615 36.080 1.00 18.05 175 ASN A N 1
ATOM 1306 C CA . ASN A 1 200 ? -4.223 23.785 37.527 1.00 19.83 175 ASN A CA 1
ATOM 1307 C C . ASN A 1 200 ? -3.485 22.582 38.098 1.00 19.86 175 ASN A C 1
ATOM 1308 O O . ASN A 1 200 ? -4.058 21.497 38.216 1.00 21.64 175 ASN A O 1
ATOM 1313 N N . ILE A 1 201 ? -2.195 22.759 38.313 1.00 19.03 176 ILE A N 1
ATOM 1314 C CA . ILE A 1 201 ? -1.308 21.705 38.797 1.00 18.78 176 ILE A CA 1
ATOM 1315 C C . ILE A 1 201 ? -0.468 22.210 39.943 1.00 20.07 176 ILE A C 1
ATOM 1316 O O . ILE A 1 201 ? -0.249 23.432 40.094 1.00 19.01 176 ILE A O 1
ATOM 1321 N N . SER A 1 202 ? -0.036 21.271 40.779 1.00 19.56 177 SER A N 1
ATOM 1322 C CA . SER A 1 202 ? 0.767 21.641 41.968 1.00 20.71 177 SER A CA 1
ATOM 1323 C C . SER A 1 202 ? 2.053 22.375 41.589 1.00 19.26 177 SER A C 1
ATOM 1324 O O . SER A 1 202 ? 2.523 23.244 42.312 1.00 20.12 177 SER A O 1
ATOM 1327 N N . PHE A 1 203 ? 2.624 22.008 40.464 1.00 17.84 178 PHE A N 1
ATOM 1328 C CA . PHE A 1 203 ? 3.871 22.585 40.011 1.00 17.56 178 PHE A CA 1
ATOM 1329 C C . PHE A 1 203 ? 3.804 24.119 40.014 1.00 16.18 178 PHE A C 1
ATOM 1330 O O . PHE A 1 203 ? 4.802 24.855 40.254 1.00 16.15 178 PHE A O 1
ATOM 1338 N N . ASN A 1 204 ? 2.628 24.619 39.646 1.00 16.84 179 ASN A N 1
ATOM 1339 C CA . ASN A 1 204 ? 2.402 26.073 39.609 1.00 17.21 179 ASN A CA 1
ATOM 1340 C C . ASN A 1 204 ? 2.716 26.734 40.951 1.00 16.99 179 ASN A C 1
ATOM 1341 O O . ASN A 1 204 ? 3.478 27.700 41.006 1.00 17.08 179 ASN A O 1
ATOM 1346 N N . ASP A 1 205 ? 2.180 26.174 42.025 1.00 19.02 180 ASP A N 1
ATOM 1347 C CA . ASP A 1 205 ? 2.350 26.699 43.325 1.00 20.95 180 ASP A CA 1
ATOM 1348 C C . ASP A 1 205 ? 3.781 26.496 43.828 1.00 19.65 180 ASP A C 1
ATOM 1349 O O . ASP A 1 205 ? 4.321 27.336 44.499 1.00 19.54 180 ASP A O 1
ATOM 1354 N N . LEU A 1 206 ? 4.406 25.361 43.519 1.00 19.85 181 LEU A N 1
ATOM 1355 C CA . LEU A 1 206 ? 5.789 25.097 43.958 1.00 18.54 181 LEU A CA 1
ATOM 1356 C C . LEU A 1 206 ? 6.724 26.068 43.298 1.00 17.72 181 LEU A C 1
ATOM 1357 O O . LEU A 1 206 ? 7.647 26.533 43.904 1.00 17.43 181 LEU A O 1
ATOM 1362 N N . LEU A 1 207 ? 6.504 26.370 42.012 1.00 17.41 182 LEU A N 1
ATOM 1363 C CA . LEU A 1 207 ? 7.243 27.437 41.358 1.00 18.44 182 LEU A CA 1
ATOM 1364 C C . LEU A 1 207 ? 7.047 28.784 42.058 1.00 18.09 182 LEU A C 1
ATOM 1365 O O . LEU A 1 207 ? 8.041 29.440 42.363 1.00 18.91 182 LEU A O 1
ATOM 1370 N N . PHE A 1 208 ? 5.786 29.148 42.351 1.00 19.11 183 PHE A N 1
ATOM 1371 C CA . PHE A 1 208 ? 5.550 30.430 42.970 1.00 19.49 183 PHE A CA 1
ATOM 1372 C C . PHE A 1 208 ? 6.201 30.519 44.353 1.00 19.45 183 PHE A C 1
ATOM 1373 O O . PHE A 1 208 ? 6.803 31.540 44.690 1.00 19.12 183 PHE A O 1
ATOM 1381 N N . GLU A 1 209 ? 6.132 29.461 45.131 1.00 19.48 184 GLU A N 1
ATOM 1382 C CA . GLU A 1 209 ? 6.759 29.514 46.457 1.00 20.46 184 GLU A CA 1
ATOM 1383 C C . GLU A 1 209 ? 8.257 29.563 46.362 1.00 19.89 184 GLU A C 1
ATOM 1384 O O . GLU A 1 209 ? 8.881 30.201 47.188 1.00 19.47 184 GLU A O 1
ATOM 1390 N N . THR A 1 210 ? 8.819 29.018 45.282 1.00 18.59 185 THR A N 1
ATOM 1391 C CA . THR A 1 210 ? 10.255 29.091 45.086 1.00 18.41 185 THR A CA 1
ATOM 1392 C C . THR A 1 210 ? 10.686 30.538 44.853 1.00 18.16 185 THR A C 1
ATOM 1393 O O . THR A 1 210 ? 11.746 30.964 45.281 1.00 18.76 185 THR A O 1
ATOM 1397 N N . THR A 1 211 ? 9.843 31.308 44.183 1.00 18.15 186 THR A N 1
ATOM 1398 C CA . THR A 1 211 ? 10.130 32.731 44.022 1.00 18.67 186 THR A CA 1
ATOM 1399 C C . THR A 1 211 ? 10.209 33.500 45.323 1.00 20.39 186 THR A C 1
ATOM 1400 O O . THR A 1 211 ? 10.874 34.512 45.393 1.00 22.24 186 THR A O 1
ATOM 1404 N N . LYS A 1 212 ? 9.538 33.039 46.353 1.00 21.39 187 LYS A N 1
ATOM 1405 C CA . LYS A 1 212 ? 9.640 33.697 47.664 1.00 24.17 187 LYS A CA 1
ATOM 1406 C C . LYS A 1 212 ? 10.895 33.282 48.418 1.00 26.16 187 LYS A C 1
ATOM 1407 O O . LYS A 1 212 ? 11.445 34.050 49.178 1.00 27.40 187 LYS A O 1
ATOM 1413 N N . GLU A 1 213 ? 11.319 32.052 48.215 1.00 22.99 188 GLU A N 1
ATOM 1414 C CA . GLU A 1 213 ? 12.511 31.512 48.848 1.00 24.80 188 GLU A CA 1
ATOM 1415 C C . GLU A 1 213 ? 13.783 32.016 48.176 1.00 23.26 188 GLU A C 1
ATOM 1416 O O . GLU A 1 213 ? 14.734 32.417 48.835 1.00 28.79 188 GLU A O 1
ATOM 1422 N N . LEU A 1 214 ? 13.803 32.001 46.851 1.00 22.95 189 LEU A N 1
ATOM 1423 C CA . LEU A 1 214 ? 15.015 32.262 46.105 1.00 21.91 189 LEU A CA 1
ATOM 1424 C C . LEU A 1 214 ? 14.800 33.501 45.252 1.00 22.25 189 LEU A C 1
ATOM 1425 O O . LEU A 1 214 ? 14.924 33.474 44.020 1.00 21.37 189 LEU A O 1
ATOM 1430 N N . ASN A 1 215 ? 14.429 34.598 45.890 1.00 22.82 190 ASN A N 1
ATOM 1431 C CA . ASN A 1 215 ? 13.856 35.732 45.164 1.00 22.51 190 ASN A CA 1
ATOM 1432 C C . ASN A 1 215 ? 14.939 36.504 44.388 1.00 21.66 190 ASN A C 1
ATOM 1433 O O . ASN A 1 215 ? 14.703 37.189 43.359 1.00 20.06 190 ASN A O 1
ATOM 1438 N N . ALA A 1 216 ? 16.163 36.402 44.899 1.00 20.29 191 ALA A N 1
ATOM 1439 C CA . ALA A 1 216 ? 17.279 37.044 44.251 1.00 21.06 191 ALA A CA 1
ATOM 1440 C C . ALA A 1 216 ? 17.475 36.516 42.875 1.00 20.32 191 ALA A C 1
ATOM 1441 O O . ALA A 1 216 ? 17.644 37.298 41.929 1.00 20.44 191 ALA A O 1
ATOM 1443 N N . GLU A 1 217 ? 17.441 35.191 42.733 1.00 18.37 192 GLU A N 1
ATOM 1444 C CA . GLU A 1 217 ? 17.713 34.597 41.396 1.00 17.07 192 GLU A CA 1
ATOM 1445 C C . GLU A 1 217 ? 16.487 34.354 40.609 1.00 16.69 192 GLU A C 1
ATOM 1446 O O . GLU A 1 217 ? 16.524 34.459 39.362 1.00 15.64 192 GLU A O 1
ATOM 1452 N N . PHE A 1 218 ? 15.394 34.040 41.284 1.00 16.40 193 PHE A N 1
ATOM 1453 C CA . PHE A 1 218 ? 14.136 33.653 40.614 1.00 15.97 193 PHE A CA 1
ATOM 1454 C C . PHE A 1 218 ? 12.959 34.477 41.128 1.00 16.01 193 PHE A C 1
ATOM 1455 O O . PHE A 1 218 ? 11.991 33.964 41.664 1.00 16.60 193 PHE A O 1
ATOM 1463 N N . PRO A 1 219 ? 13.002 35.789 40.920 1.00 15.81 194 PRO A N 1
ATOM 1464 C CA . PRO A 1 219 ? 11.847 36.557 41.360 1.00 15.93 194 PRO A CA 1
ATOM 1465 C C . PRO A 1 219 ? 10.614 36.277 40.511 1.00 15.74 194 PRO A C 1
ATOM 1466 O O . PRO A 1 219 ? 10.728 35.906 39.350 1.00 16.68 194 PRO A O 1
ATOM 1470 N N . PHE A 1 220 ? 9.432 36.491 41.094 1.00 16.20 195 PHE A N 1
ATOM 1471 C CA . PHE A 1 220 ? 8.217 36.458 40.299 1.00 17.09 195 PHE A CA 1
ATOM 1472 C C . PHE A 1 220 ? 8.135 37.583 39.284 1.00 16.58 195 PHE A C 1
ATOM 1473 O O . PHE A 1 220 ? 8.449 38.742 39.584 1.00 18.98 195 PHE A O 1
ATOM 1481 N N . LYS A 1 221 ? 7.735 37.254 38.075 1.00 16.58 196 LYS A N 1
ATOM 1482 C CA . LYS A 1 221 ? 7.606 38.271 37.033 1.00 17.07 196 LYS A CA 1
ATOM 1483 C C . LYS A 1 221 ? 6.145 38.339 36.564 1.00 15.87 196 LYS A C 1
ATOM 1484 O O . LYS A 1 221 ? 5.660 37.398 35.918 1.00 17.10 196 LYS A O 1
ATOM 1490 N N . LEU A 1 222 ? 5.443 39.427 36.893 1.00 16.64 197 LEU A N 1
ATOM 1491 C CA . LEU A 1 222 ? 4.017 39.533 36.481 1.00 15.68 197 LEU A CA 1
ATOM 1492 C C . LEU A 1 222 ? 3.857 39.456 34.994 1.00 15.39 197 LEU A C 1
ATOM 1493 O O . LEU A 1 222 ? 2.977 38.745 34.543 1.00 14.54 197 LEU A O 1
ATOM 1498 N N . ASP A 1 223 ? 4.665 40.223 34.245 1.00 15.23 198 ASP A N 1
ATOM 1499 C CA . ASP A 1 223 ? 4.539 40.219 32.807 1.00 14.89 198 ASP A CA 1
ATOM 1500 C C . ASP A 1 223 ? 5.881 40.360 32.132 1.00 14.92 198 ASP A C 1
ATOM 1501 O O . ASP A 1 223 ? 6.411 41.430 32.022 1.00 15.77 198 ASP A O 1
ATOM 1506 N N . MET A 1 224 ? 6.399 39.238 31.670 1.00 15.28 199 MET A N 1
ATOM 1507 C CA . MET A 1 224 ? 7.661 39.175 31.028 1.00 15.49 199 MET A CA 1
ATOM 1508 C C . MET A 1 224 ? 7.712 39.948 29.714 1.00 15.02 199 MET A C 1
ATOM 1509 O O . MET A 1 224 ? 8.787 40.080 29.155 1.00 15.95 199 MET A O 1
ATOM 1514 N N . ASN A 1 225 ? 6.565 40.458 29.236 1.00 14.49 200 ASN A N 1
ATOM 1515 C CA . ASN A 1 225 ? 6.501 41.325 28.057 1.00 15.16 200 ASN A CA 1
ATOM 1516 C C . ASN A 1 225 ? 6.449 42.807 28.358 1.00 14.98 200 ASN A C 1
ATOM 1517 O O . ASN A 1 225 ? 6.128 43.599 27.495 1.00 15.84 200 ASN A O 1
ATOM 1522 N N . ASP A 1 226 ? 6.858 43.171 29.579 1.00 15.54 201 ASP A N 1
ATOM 1523 C CA . ASP A 1 226 ? 6.944 44.569 30.013 1.00 16.22 201 ASP A CA 1
ATOM 1524 C C . ASP A 1 226 ? 8.281 45.226 29.743 1.00 16.49 201 ASP A C 1
ATOM 1525 O O . ASP A 1 226 ? 8.476 46.405 30.110 1.00 19.12 201 ASP A O 1
ATOM 1530 N N . GLY A 1 227 ? 9.174 44.499 29.099 1.00 16.58 202 GLY A N 1
ATOM 1531 C CA . GLY A 1 227 ? 10.490 45.005 28.740 1.00 17.24 202 GLY A CA 1
ATOM 1532 C C . GLY A 1 227 ? 11.587 44.507 29.638 1.00 16.93 202 GLY A C 1
ATOM 1533 O O . GLY A 1 227 ? 12.780 44.706 29.324 1.00 17.91 202 GLY A O 1
ATOM 1534 N N . LYS A 1 228 ? 11.210 43.905 30.782 1.00 16.52 203 LYS A N 1
ATOM 1535 C CA . LYS A 1 228 ? 12.151 43.465 31.771 1.00 17.40 203 LYS A CA 1
ATOM 1536 C C . LYS A 1 228 ? 11.798 42.002 32.118 1.00 16.95 203 LYS A C 1
ATOM 1537 O O . LYS A 1 228 ? 11.187 41.771 33.156 1.00 19.33 203 LYS A O 1
ATOM 1543 N N . PRO A 1 229 ? 12.200 41.037 31.297 1.00 16.71 204 PRO A N 1
ATOM 1544 C CA . PRO A 1 229 ? 11.618 39.700 31.460 1.00 16.28 204 PRO A CA 1
ATOM 1545 C C . PRO A 1 229 ? 12.184 38.849 32.612 1.00 16.48 204 PRO A C 1
ATOM 1546 O O . PRO A 1 229 ? 11.675 37.758 32.821 1.00 17.48 204 PRO A O 1
ATOM 1550 N N . ILE A 1 230 ? 13.213 39.289 33.305 1.00 16.02 205 ILE A N 1
ATOM 1551 C CA . ILE A 1 230 ? 13.871 38.488 34.352 1.00 15.64 205 ILE A CA 1
ATOM 1552 C C . ILE A 1 230 ? 12.892 37.991 35.411 1.00 15.31 205 ILE A C 1
ATOM 1553 O O . ILE A 1 230 ? 12.138 38.752 35.970 1.00 15.91 205 ILE A O 1
ATOM 1558 N N . GLY A 1 231 ? 12.900 36.689 35.624 1.00 14.88 206 GLY A N 1
ATOM 1559 C CA . GLY A 1 231 ? 12.065 36.083 36.647 1.00 15.24 206 GLY A CA 1
ATOM 1560 C C . GLY A 1 231 ? 11.230 34.918 36.093 1.00 14.81 206 GLY A C 1
ATOM 1561 O O . GLY A 1 231 ? 11.350 34.535 34.913 1.00 14.91 206 GLY A O 1
ATOM 1562 N N . LEU A 1 232 ? 10.311 34.488 36.942 1.00 15.68 207 LEU A N 1
ATOM 1563 C CA . LEU A 1 232 ? 9.420 33.352 36.665 1.00 16.85 207 LEU A CA 1
ATOM 1564 C C . LEU A 1 232 ? 8.117 33.981 36.242 1.00 16.50 207 LEU A C 1
ATOM 1565 O O . LEU A 1 232 ? 7.484 34.673 37.066 1.00 17.10 207 LEU A O 1
ATOM 1570 N N . GLY A 1 233 ? 7.684 33.726 35.012 1.00 16.34 208 GLY A N 1
ATOM 1571 C CA . GLY A 1 233 ? 6.443 34.300 34.468 1.00 16.15 208 GLY A CA 1
ATOM 1572 C C . GLY A 1 233 ? 5.541 33.201 33.900 1.00 15.56 208 GLY A C 1
ATOM 1573 O O . GLY A 1 233 ? 5.990 32.154 33.447 1.00 15.85 208 GLY A O 1
ATOM 1574 N N . TRP A 1 234 ? 4.240 33.447 33.913 1.00 14.39 209 TRP A N 1
ATOM 1575 C CA . TRP A 1 234 ? 3.279 32.625 33.235 1.00 13.92 209 TRP A CA 1
ATOM 1576 C C . TRP A 1 234 ? 3.364 32.859 31.742 1.00 13.02 209 TRP A C 1
ATOM 1577 O O . TRP A 1 234 ? 3.406 33.973 31.252 1.00 14.76 209 TRP A O 1
ATOM 1588 N N . THR A 1 235 ? 3.454 31.802 30.994 1.00 13.20 210 THR A N 1
ATOM 1589 C CA . THR A 1 235 ? 3.661 31.886 29.567 1.00 13.03 210 THR A CA 1
ATOM 1590 C C . THR A 1 235 ? 2.396 32.442 28.894 1.00 13.44 210 THR A C 1
ATOM 1591 O O . THR A 1 235 ? 1.226 32.156 29.302 1.00 15.04 210 THR A O 1
ATOM 1595 N N . GLN A 1 236 ? 2.664 33.215 27.862 1.00 13.54 211 GLN A N 1
ATOM 1596 C CA . GLN A 1 236 ? 1.643 33.785 26.951 1.00 14.20 211 GLN A CA 1
ATOM 1597 C C . GLN A 1 236 ? 1.831 33.191 25.596 1.00 14.79 211 GLN A C 1
ATOM 1598 O O . GLN A 1 236 ? 2.955 32.972 25.162 1.00 14.94 211 GLN A O 1
ATOM 1604 N N . TYR A 1 237 ? 0.702 32.938 24.932 1.00 14.58 212 TYR A N 1
ATOM 1605 C CA . TYR A 1 237 ? 0.750 32.190 23.685 1.00 14.72 212 TYR A CA 1
ATOM 1606 C C . TYR A 1 237 ? -0.088 32.833 22.596 1.00 14.91 212 TYR A C 1
ATOM 1607 O O . TYR A 1 237 ? -1.115 33.430 22.814 1.00 14.55 212 TYR A O 1
ATOM 1616 N N . THR A 1 238 ? 0.331 32.592 21.370 1.00 14.82 213 THR A N 1
ATOM 1617 C CA . THR A 1 238 ? -0.464 32.983 20.223 1.00 14.78 213 THR A CA 1
ATOM 1618 C C . THR A 1 238 ? -1.543 31.943 19.930 1.00 15.05 213 THR A C 1
ATOM 1619 O O . THR A 1 238 ? -1.441 31.122 19.050 1.00 15.18 213 THR A O 1
ATOM 1623 N N . ILE A 1 239 ? -2.610 32.036 20.721 1.00 14.36 214 ILE A N 1
ATOM 1624 C CA . ILE A 1 239 ? -3.700 31.100 20.726 1.00 14.35 214 ILE A CA 1
ATOM 1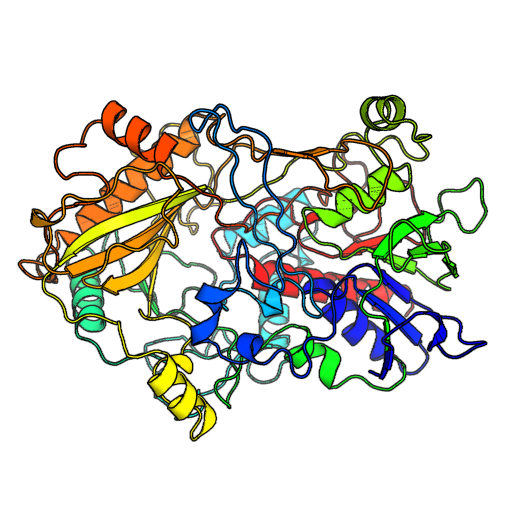625 C C . ILE A 1 239 ? -4.920 31.994 20.820 1.00 15.12 214 ILE A C 1
ATOM 1626 O O . ILE A 1 239 ? -4.966 32.890 21.666 1.00 14.67 214 ILE A O 1
ATOM 1631 N N . ASP A 1 240 ? -5.900 31.783 19.952 1.00 16.53 215 ASP A N 1
ATOM 1632 C CA . ASP A 1 240 ? -7.072 32.627 19.962 1.00 16.78 215 ASP A CA 1
ATOM 1633 C C . ASP A 1 240 ? -8.145 32.247 21.002 1.00 17.80 215 ASP A C 1
ATOM 1634 O O . ASP A 1 240 ? -7.970 31.342 21.840 1.00 17.90 215 ASP A O 1
ATOM 1639 N N . ASN A 1 241 ? -9.230 33.005 20.959 1.00 18.89 216 ASN A N 1
ATOM 1640 C CA . ASN A 1 241 ? -10.336 32.862 21.897 1.00 20.08 216 ASN A CA 1
ATOM 1641 C C . ASN A 1 241 ? -11.145 31.576 21.694 1.00 20.10 216 ASN A C 1
ATOM 1642 O O . ASN A 1 241 ? -12.096 31.326 22.452 1.00 21.75 216 ASN A O 1
ATOM 1647 N N . HIS A 1 242 ? -10.850 30.815 20.636 1.00 18.77 217 HIS A N 1
ATOM 1648 C CA . HIS A 1 242 ? -11.463 29.523 20.380 1.00 19.13 217 HIS A CA 1
ATOM 1649 C C . HIS A 1 242 ? -10.556 28.325 20.554 1.00 17.76 217 HIS A C 1
ATOM 1650 O O . HIS A 1 242 ? -10.817 27.209 20.050 1.00 18.71 217 HIS A O 1
ATOM 1657 N N . ALA A 1 243 ? -9.454 28.561 21.272 1.00 16.98 218 ALA A N 1
ATOM 1658 C CA . ALA A 1 243 ? -8.403 27.551 21.551 1.00 16.28 218 ALA A CA 1
ATOM 1659 C C . ALA A 1 243 ? -7.799 26.998 20.268 1.00 16.31 218 ALA A C 1
ATOM 1660 O O . ALA A 1 243 ? -7.470 25.818 20.200 1.00 16.67 218 ALA A O 1
ATOM 1662 N N . GLU A 1 244 ? -7.636 27.861 19.276 1.00 16.16 219 GLU A N 1
ATOM 1663 C CA . GLU A 1 244 ? -6.904 27.535 18.037 1.00 17.31 219 GLU A CA 1
ATOM 1664 C C . GLU A 1 244 ? -5.679 28.381 17.915 1.00 16.71 219 GLU A C 1
ATOM 1665 O O . GLU A 1 244 ? -5.656 29.539 18.320 1.00 16.77 219 GLU A O 1
ATOM 1671 N N . ARG A 1 245 ? -4.661 27.802 17.274 1.00 15.22 220 ARG A N 1
ATOM 1672 C CA . ARG A 1 245 ? -3.444 28.554 17.014 1.00 14.65 220 ARG A CA 1
ATOM 1673 C C . ARG A 1 245 ? -3.748 29.848 16.293 1.00 15.47 220 ARG A C 1
ATOM 1674 O O . ARG A 1 245 ? -4.503 29.851 15.283 1.00 14.71 220 ARG A O 1
ATOM 1682 N N . SER A 1 246 ? -3.088 30.920 16.728 1.00 15.02 221 SER A N 1
ATOM 1683 C CA . SER A 1 246 ? -3.120 32.180 16.034 1.00 15.02 221 SER A CA 1
ATOM 1684 C C . SER A 1 246 ? -1.775 32.311 15.285 1.00 14.49 221 SER A C 1
ATOM 1685 O O . SER A 1 246 ? -0.735 32.471 15.917 1.00 14.49 221 SER A O 1
ATOM 1688 N N . SER A 1 247 ? -1.850 32.248 13.960 1.00 15.07 222 SER A N 1
ATOM 1689 C CA . SER A 1 247 ? -0.694 32.330 13.057 1.00 15.86 222 SER A CA 1
ATOM 1690 C C . SER A 1 247 ? -0.755 33.624 12.219 1.00 15.16 222 SER A C 1
ATOM 1691 O O . SER A 1 247 ? -1.711 34.395 12.316 1.00 15.13 222 SER A O 1
ATOM 1694 N N . SER A 1 248 ? 0.235 33.871 11.372 1.00 15.36 223 SER A N 1
ATOM 1695 C CA . SER A 1 248 ? 0.101 35.046 10.558 1.00 16.19 223 SER A CA 1
ATOM 1696 C C . SER A 1 248 ? -0.992 34.825 9.509 1.00 16.33 223 SER A C 1
ATOM 1697 O O . SER A 1 248 ? -1.543 35.800 9.010 1.00 15.61 223 SER A O 1
ATOM 1700 N N . ALA A 1 249 ? -1.281 33.573 9.151 1.00 15.64 224 ALA A N 1
ATOM 1701 C CA . ALA A 1 249 ? -2.328 33.308 8.166 1.00 17.21 224 ALA A CA 1
ATOM 1702 C C . ALA A 1 249 ? -3.700 33.592 8.764 1.00 17.62 224 ALA A C 1
ATOM 1703 O O . ALA A 1 249 ? -4.572 34.154 8.105 1.00 18.53 224 ALA A O 1
ATOM 1705 N N . THR A 1 250 ? -3.908 33.171 10.009 1.00 16.82 225 THR A N 1
ATOM 1706 C CA . THR A 1 250 ? -5.183 33.359 10.684 1.00 16.93 225 THR A CA 1
ATOM 1707 C C . THR A 1 250 ? -5.396 34.809 11.144 1.00 18.06 225 THR A C 1
ATOM 1708 O O . THR A 1 250 ? -6.518 35.302 11.144 1.00 19.91 225 THR A O 1
ATOM 1712 N N . SER A 1 251 ? -4.311 35.456 11.572 1.00 18.06 226 SER A N 1
ATOM 1713 C CA . SER A 1 251 ? -4.354 36.810 12.156 1.00 18.40 226 SER A CA 1
ATOM 1714 C C . SER A 1 251 ? -4.356 37.941 11.150 1.00 19.71 226 SER A C 1
ATOM 1715 O O . SER A 1 251 ? -5.061 38.951 11.324 1.00 19.68 226 SER A O 1
ATOM 1718 N N . TYR A 1 252 ? -3.524 37.789 10.125 1.00 18.07 227 TYR A N 1
ATOM 1719 C CA . TYR A 1 252 ? -3.374 38.789 9.073 1.00 19.26 227 TYR A CA 1
ATOM 1720 C C . TYR A 1 252 ? -4.034 38.441 7.758 1.00 18.91 227 TYR A C 1
ATOM 1721 O O . TYR A 1 252 ? -4.783 39.227 7.260 1.00 20.42 227 TYR A O 1
ATOM 1730 N N . LEU A 1 253 ? -3.794 37.263 7.204 1.00 17.84 228 LEU A N 1
ATOM 1731 C CA . LEU A 1 253 ? -4.183 36.980 5.855 1.00 18.48 228 LEU A CA 1
ATOM 1732 C C . LEU A 1 253 ? -5.672 36.785 5.720 1.00 20.09 228 LEU A C 1
ATOM 1733 O O . LEU A 1 253 ? -6.270 37.151 4.726 1.00 19.25 228 LEU A O 1
ATOM 1738 N N . GLU A 1 254 ? -6.280 36.162 6.713 1.00 21.93 229 GLU A N 1
ATOM 1739 C CA . GLU A 1 254 ? -7.646 35.702 6.586 1.00 23.19 229 GLU A CA 1
ATOM 1740 C C . GLU A 1 254 ? -8.580 36.875 6.279 1.00 22.34 229 GLU A C 1
ATOM 1741 O O . GLU A 1 254 ? -9.484 36.744 5.435 1.00 23.08 229 GLU A O 1
ATOM 1747 N N . SER A 1 255 ? -8.346 38.032 6.907 1.00 21.61 230 SER A N 1
ATOM 1748 C CA . SER A 1 255 ? -9.317 39.138 6.737 1.00 22.78 230 SER A CA 1
ATOM 1749 C C . SER A 1 255 ? -9.072 40.022 5.519 1.00 22.54 230 SER A C 1
ATOM 1750 O O . SER A 1 255 ? -9.818 40.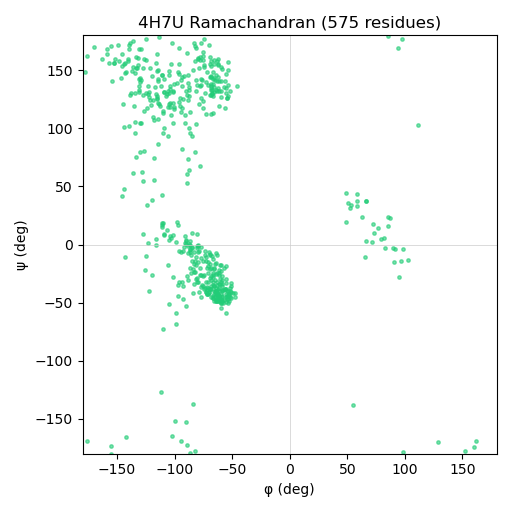960 5.262 1.00 24.42 230 SER A O 1
ATOM 1753 N N . THR A 1 256 ? -8.084 39.699 4.718 1.00 20.16 231 THR A N 1
ATOM 1754 C CA . THR A 1 256 ? -7.773 40.501 3.595 1.00 19.96 231 THR A CA 1
ATOM 1755 C C . THR A 1 256 ? -8.805 40.269 2.518 1.00 22.06 231 THR A C 1
ATOM 1756 O O . THR A 1 256 ? -9.561 39.286 2.522 1.00 21.88 231 THR A O 1
ATOM 1760 N N . GLY A 1 257 ? -8.829 41.208 1.602 1.00 21.98 232 GLY A N 1
ATOM 1761 C CA . GLY A 1 257 ? -9.689 41.106 0.439 1.00 23.55 232 GLY A CA 1
ATOM 1762 C C . GLY A 1 257 ? -9.075 40.403 -0.757 1.00 23.44 232 GLY A C 1
ATOM 1763 O O . GLY A 1 257 ? -7.959 39.845 -0.709 1.00 23.41 232 GLY A O 1
ATOM 1764 N N . ASP A 1 258 ? -9.828 40.455 -1.857 1.00 25.47 233 ASP A N 1
ATOM 1765 C CA . ASP A 1 258 ? -9.442 39.796 -3.097 1.00 25.28 233 ASP A CA 1
ATOM 1766 C C . ASP A 1 258 ? -8.225 40.435 -3.793 1.00 24.66 233 ASP A C 1
ATOM 1767 O O . ASP A 1 258 ? -7.723 39.869 -4.740 1.00 26.21 233 ASP A O 1
ATOM 1772 N N . ASN A 1 259 ? -7.744 41.589 -3.342 1.00 24.66 234 ASN A N 1
ATOM 1773 C CA . ASN A 1 259 ? -6.533 42.166 -3.897 1.00 23.57 234 ASN A CA 1
ATOM 1774 C C . ASN A 1 259 ? -5.272 41.486 -3.386 1.00 23.28 234 ASN A C 1
ATOM 1775 O O . ASN A 1 259 ? -4.194 41.847 -3.819 1.00 24.46 234 ASN A O 1
ATOM 1780 N N . VAL A 1 260 ? -5.431 40.509 -2.496 1.00 21.16 235 VAL A N 1
ATOM 1781 C CA . VAL A 1 260 ? -4.337 39.610 -2.129 1.00 21.75 235 VAL A CA 1
ATOM 1782 C C . VAL A 1 260 ? -4.568 38.268 -2.784 1.00 21.97 235 VAL A C 1
ATOM 1783 O O . VAL A 1 260 ? -5.616 37.611 -2.595 1.00 22.90 235 VAL A O 1
ATOM 1787 N N . HIS A 1 261 ? -3.589 37.875 -3.602 1.00 20.59 236 HIS A N 1
ATOM 1788 C CA . HIS A 1 261 ? -3.562 36.555 -4.224 1.00 21.00 236 HIS A CA 1
ATOM 1789 C C . HIS A 1 261 ? -2.432 35.775 -3.650 1.00 19.78 236 HIS A C 1
ATOM 1790 O O . HIS A 1 261 ? -1.312 36.300 -3.495 1.00 19.95 236 HIS A O 1
ATOM 1797 N N . VAL A 1 262 ? -2.679 34.506 -3.332 1.00 19.76 237 VAL A N 1
ATOM 1798 C CA . VAL A 1 262 ? -1.696 33.699 -2.648 1.00 19.58 237 VAL A CA 1
ATOM 1799 C C . VAL A 1 262 ? -1.525 32.459 -3.496 1.00 19.21 237 VAL A C 1
ATOM 1800 O O . VAL A 1 262 ? -2.476 31.689 -3.660 1.00 20.61 237 VAL A O 1
ATOM 1804 N N . LEU A 1 263 ? -0.332 32.289 -4.057 1.00 19.11 238 LEU A N 1
ATOM 1805 C CA . LEU A 1 263 ? 0.014 31.117 -4.810 1.00 18.05 238 LEU A CA 1
ATOM 1806 C C . LEU A 1 263 ? 0.841 30.217 -3.896 1.00 18.18 238 LEU A C 1
ATOM 1807 O O . LEU A 1 263 ? 1.871 30.621 -3.413 1.00 18.80 238 LEU A O 1
ATOM 1812 N N . VAL A 1 264 ? 0.305 29.044 -3.607 1.00 17.51 239 VAL A N 1
ATOM 1813 C CA . VAL A 1 264 ? 0.925 28.061 -2.733 1.00 17.01 239 VAL A CA 1
ATOM 1814 C C . VAL A 1 264 ? 1.557 26.960 -3.539 1.00 17.62 239 VAL A C 1
ATOM 1815 O O . VAL A 1 264 ? 1.447 26.956 -4.772 1.00 17.46 239 VAL A O 1
ATOM 1819 N N . ASN A 1 265 ? 2.282 26.056 -2.858 1.00 17.99 240 ASN A N 1
ATOM 1820 C CA . ASN A 1 265 ? 3.032 24.950 -3.458 1.00 18.99 240 ASN A CA 1
ATOM 1821 C C . ASN A 1 265 ? 4.001 25.382 -4.545 1.00 17.88 240 ASN A C 1
ATOM 1822 O O . ASN A 1 265 ? 4.193 24.626 -5.490 1.00 20.99 240 ASN A O 1
ATOM 1827 N N . THR A 1 266 ? 4.602 26.564 -4.398 1.00 17.42 241 THR A N 1
ATOM 1828 C CA . THR A 1 266 ? 5.393 27.141 -5.468 1.00 17.20 241 THR A CA 1
ATOM 1829 C C . THR A 1 266 ? 6.664 27.785 -4.915 1.00 17.81 241 THR A C 1
ATOM 1830 O O . THR A 1 266 ? 6.590 28.570 -4.006 1.00 17.70 241 THR A O 1
ATOM 1834 N N . LEU A 1 267 ? 7.806 27.419 -5.492 1.00 17.10 242 LEU A N 1
ATOM 1835 C CA . LEU A 1 267 ? 9.097 27.884 -4.975 1.00 17.17 242 LEU A CA 1
ATOM 1836 C C . LEU A 1 267 ? 9.555 29.112 -5.743 1.00 17.21 242 LEU A C 1
ATOM 1837 O O . LEU A 1 267 ? 9.608 29.056 -6.974 1.00 18.04 242 LEU A O 1
ATOM 1842 N N . VAL A 1 268 ? 9.875 30.221 -5.070 1.00 18.15 243 VAL A N 1
ATOM 1843 C CA . VAL A 1 268 ? 10.569 31.313 -5.686 1.00 18.01 243 VAL A CA 1
ATOM 1844 C C . VAL A 1 268 ? 12.038 30.899 -5.847 1.00 18.58 243 VAL A C 1
ATOM 1845 O O . VAL A 1 268 ? 12.711 30.491 -4.909 1.00 19.14 243 VAL A O 1
ATOM 1849 N N . THR A 1 269 ? 12.529 30.940 -7.069 1.00 18.45 244 THR A N 1
ATOM 1850 C CA . THR A 1 269 ? 13.862 30.441 -7.361 1.00 19.46 244 THR A CA 1
ATOM 1851 C C . THR A 1 269 ? 14.946 31.505 -7.305 1.00 20.17 244 THR A C 1
ATOM 1852 O O . THR A 1 269 ? 16.079 31.233 -6.907 1.00 21.98 244 THR A O 1
ATOM 1856 N N . ARG A 1 270 ? 14.573 32.713 -7.739 1.00 20.58 245 ARG A N 1
ATOM 1857 C CA . ARG A 1 270 ? 15.485 33.818 -7.847 1.00 21.59 245 ARG A CA 1
ATOM 1858 C C . ARG A 1 270 ? 14.648 35.051 -7.949 1.00 21.31 245 ARG A C 1
ATOM 1859 O O . ARG A 1 270 ? 13.461 34.983 -8.368 1.00 21.29 245 ARG A O 1
ATOM 1867 N N . VAL A 1 271 ? 15.286 36.167 -7.639 1.00 20.34 246 VAL A N 1
ATOM 1868 C CA . VAL A 1 271 ? 14.796 37.489 -8.046 1.00 20.97 246 VAL A CA 1
ATOM 1869 C C . VAL A 1 271 ? 15.704 37.925 -9.179 1.00 22.75 246 VAL A C 1
ATOM 1870 O O . VAL A 1 271 ? 16.866 37.526 -9.266 1.00 21.99 246 VAL A O 1
ATOM 1874 N N . LEU A 1 272 ? 15.127 38.709 -10.076 1.00 22.27 247 LEU A N 1
ATOM 1875 C CA . LEU A 1 272 ? 15.748 39.068 -11.358 1.00 24.33 247 LEU A CA 1
ATOM 1876 C C . LEU A 1 272 ? 15.598 40.538 -11.630 1.00 25.36 247 LEU A C 1
ATOM 1877 O O . LEU A 1 272 ? 14.602 41.144 -11.281 1.00 23.74 247 LEU A O 1
ATOM 1882 N N . SER A 1 273 ? 16.593 41.085 -12.308 1.00 26.32 248 SER A N 1
ATOM 1883 C CA . SER A 1 273 ? 16.601 42.487 -12.741 1.00 27.94 248 SER A CA 1
ATOM 1884 C C . SER A 1 273 ? 15.449 42.707 -13.747 1.00 27.82 248 SER A C 1
ATOM 1885 O O . SER A 1 273 ? 15.289 41.905 -14.696 1.00 27.98 248 SER A O 1
ATOM 1888 N N . ALA A 1 274 ? 14.679 43.783 -13.556 1.00 26.49 249 ALA A N 1
ATOM 1889 C CA . ALA A 1 274 ? 13.611 44.107 -14.481 1.00 28.38 249 ALA A CA 1
ATOM 1890 C C . ALA A 1 274 ? 14.235 44.628 -15.774 1.00 31.39 249 ALA A C 1
ATOM 1891 O O . ALA A 1 274 ? 13.822 44.220 -16.870 1.00 31.68 249 ALA A O 1
ATOM 1893 N N . SER A 1 275 ? 15.274 45.441 -15.647 1.00 31.81 250 SER A N 1
ATOM 1894 C CA . SER A 1 275 ? 15.952 46.021 -16.827 1.00 36.20 250 SER A CA 1
ATOM 1895 C C . SER A 1 275 ? 16.897 45.024 -17.510 1.00 38.03 250 SER A C 1
ATOM 1896 O O . SER A 1 275 ? 17.273 45.215 -18.659 1.00 40.40 250 SER A O 1
ATOM 1899 N N . GLY A 1 276 ? 17.315 43.986 -16.796 1.00 40.92 251 GLY A N 1
ATOM 1900 C CA . GLY A 1 276 ? 18.175 42.961 -17.414 1.00 42.45 251 GLY A CA 1
ATOM 1901 C C . GLY A 1 276 ? 19.680 43.100 -17.256 1.00 44.23 251 GLY A C 1
ATOM 1902 O O . GLY A 1 276 ? 20.358 42.087 -17.352 1.00 46.00 251 GLY A O 1
ATOM 1903 N N . ASN A 1 277 ? 20.215 44.325 -17.094 1.00 42.79 252 ASN A N 1
ATOM 1904 C CA . ASN A 1 277 ? 21.631 44.513 -16.652 1.00 44.05 252 ASN A CA 1
ATOM 1905 C C . ASN A 1 277 ? 21.743 45.361 -15.379 1.00 45.31 252 ASN A C 1
ATOM 1906 O O . ASN A 1 277 ? 22.848 45.633 -14.890 1.00 45.69 252 ASN A O 1
ATOM 1911 N N . GLY A 1 278 ? 20.600 45.778 -14.845 1.00 43.20 253 GLY A N 1
ATOM 1912 C CA . GLY A 1 278 ? 20.575 46.647 -13.686 1.00 37.64 253 GLY A CA 1
ATOM 1913 C C . GLY A 1 278 ? 20.442 45.850 -12.407 1.00 35.20 253 GLY A C 1
ATOM 1914 O O . GLY A 1 278 ? 20.562 44.622 -12.386 1.00 29.94 253 GLY A O 1
ATOM 1915 N N . THR A 1 279 ? 20.178 46.575 -11.339 1.00 32.16 254 THR A N 1
ATOM 1916 C CA . THR A 1 279 ? 20.018 45.978 -10.026 1.00 31.63 254 THR A CA 1
ATOM 1917 C C . THR A 1 279 ? 18.653 46.375 -9.478 1.00 28.56 254 THR A C 1
ATOM 1918 O O . THR A 1 279 ? 18.460 46.512 -8.278 1.00 28.84 254 THR A O 1
ATOM 1922 N N . ASP A 1 280 ? 17.706 46.498 -10.393 1.00 28.35 255 ASP A N 1
ATOM 1923 C CA . ASP A 1 280 ? 16.315 46.741 -10.083 1.00 27.87 255 ASP A CA 1
ATOM 1924 C C . ASP A 1 280 ? 15.623 45.384 -10.021 1.00 26.71 255 ASP A C 1
ATOM 1925 O O . ASP A 1 280 ? 14.989 44.946 -10.962 1.00 25.07 255 ASP A O 1
ATOM 1930 N N . PHE A 1 281 ? 15.742 44.728 -8.884 1.00 23.28 256 PHE A N 1
ATOM 1931 C CA . PHE A 1 281 ? 15.307 43.333 -8.751 1.00 23.45 256 PHE A CA 1
ATOM 1932 C C . PHE A 1 281 ? 13.833 43.213 -8.371 1.00 24.34 256 PHE A C 1
ATOM 1933 O O . PHE A 1 281 ? 13.491 42.727 -7.309 1.00 22.97 256 PHE A O 1
ATOM 1941 N N . ARG A 1 282 ? 12.988 43.670 -9.276 1.00 24.27 257 ARG A N 1
ATOM 1942 C CA . ARG A 1 282 ? 11.519 43.724 -9.161 1.00 26.52 257 ARG A CA 1
ATOM 1943 C C . ARG A 1 282 ? 10.858 42.543 -9.873 1.00 25.32 257 ARG A C 1
ATOM 1944 O O . ARG A 1 282 ? 9.655 42.495 -9.987 1.00 24.10 257 ARG A O 1
ATOM 1952 N N . LYS A 1 283 ? 11.649 41.633 -10.437 1.00 26.18 258 LYS A N 1
ATOM 1953 C CA . LYS A 1 283 ? 11.118 40.432 -11.046 1.00 26.27 258 LYS A CA 1
ATOM 1954 C C . LYS A 1 283 ? 11.364 39.226 -10.167 1.00 25.77 258 LYS A C 1
ATOM 1955 O O . LYS A 1 283 ? 12.387 39.134 -9.497 1.00 24.61 258 LYS A O 1
ATOM 1961 N N . VAL A 1 284 ? 10.424 38.281 -10.175 1.00 25.32 259 VAL A N 1
ATOM 1962 C CA . VAL A 1 284 ? 10.625 37.025 -9.481 1.00 25.08 259 VAL A CA 1
ATOM 1963 C C . VAL A 1 284 ? 10.552 35.885 -10.452 1.00 23.96 259 VAL A C 1
ATOM 1964 O O . VAL A 1 284 ? 9.816 35.926 -11.445 1.00 26.25 259 VAL A O 1
ATOM 1968 N N . GLU A 1 285 ? 11.342 34.864 -10.217 1.00 21.94 260 GLU A N 1
ATOM 1969 C CA . GLU A 1 285 ? 11.222 33.615 -10.964 1.00 22.24 260 GLU A CA 1
ATOM 1970 C C . GLU A 1 285 ? 10.701 32.566 -9.987 1.00 20.54 260 GLU A C 1
ATOM 1971 O O . GLU A 1 285 ? 11.064 32.590 -8.801 1.00 20.99 260 GLU A O 1
ATOM 1977 N N . PHE A 1 286 ? 9.879 31.634 -10.473 1.00 19.93 261 PHE A N 1
ATOM 1978 C CA . PHE A 1 286 ? 9.313 30.621 -9.598 1.00 20.40 261 PHE A CA 1
ATOM 1979 C C . PHE A 1 286 ? 9.011 29.371 -10.391 1.00 20.73 261 PHE A C 1
ATOM 1980 O O . PHE A 1 286 ? 8.820 29.393 -11.615 1.00 22.11 261 PHE A O 1
ATOM 1988 N N . ALA A 1 287 ? 8.975 28.268 -9.677 1.00 19.83 262 ALA A N 1
ATOM 1989 C CA . ALA A 1 287 ? 8.624 27.019 -10.263 1.00 19.25 262 ALA A CA 1
ATOM 1990 C C . ALA A 1 287 ? 8.021 26.071 -9.253 1.00 19.61 262 ALA A C 1
ATOM 1991 O O . ALA A 1 287 ? 8.311 26.195 -8.035 1.00 18.96 262 ALA A O 1
ATOM 1993 N N . VAL A 1 288 ? 7.224 25.117 -9.739 1.00 20.35 263 VAL A N 1
ATOM 1994 C CA . VAL A 1 288 ? 6.534 24.169 -8.820 1.00 21.74 263 VAL A CA 1
ATOM 1995 C C . VAL A 1 288 ? 7.456 23.022 -8.388 1.00 22.86 263 VAL A C 1
ATOM 1996 O O . VAL A 1 288 ? 7.306 22.505 -7.257 1.00 26.93 263 VAL A O 1
ATOM 2000 N N . ASP A 1 289 ? 8.408 22.641 -9.219 1.00 22.94 264 ASP A N 1
ATOM 2001 C CA . ASP A 1 289 ? 9.431 21.664 -8.838 1.00 24.14 264 ASP A CA 1
ATOM 2002 C C . ASP A 1 289 ? 10.680 21.864 -9.675 1.00 25.55 264 ASP A C 1
ATOM 2003 O O . ASP A 1 289 ? 10.734 22.770 -10.504 1.00 27.07 264 ASP A O 1
ATOM 2008 N N . ALA A 1 290 ? 11.699 21.043 -9.441 1.00 26.49 265 ALA A N 1
ATOM 2009 C CA . ALA A 1 290 ? 12.968 21.104 -10.162 1.00 28.61 265 ALA A CA 1
ATOM 2010 C C . ALA A 1 290 ? 12.890 20.599 -11.581 1.00 29.54 265 ALA A C 1
ATOM 2011 O O . ALA A 1 290 ? 13.827 20.742 -12.360 1.00 30.19 265 ALA A O 1
ATOM 2013 N N . ASN A 1 291 ? 11.774 19.970 -11.935 1.00 27.57 266 ASN A N 1
ATOM 2014 C CA . ASN A 1 291 ? 11.614 19.475 -13.296 1.00 28.68 266 ASN A CA 1
ATOM 2015 C C . ASN A 1 291 ? 10.431 20.101 -14.001 1.00 29.80 266 ASN A C 1
ATOM 2016 O O . ASN A 1 291 ? 9.750 19.412 -14.792 1.00 30.01 266 ASN A O 1
ATOM 2021 N N . SER A 1 292 ? 10.231 21.400 -13.752 1.00 28.37 267 SER A N 1
ATOM 2022 C CA . SER A 1 292 ? 9.070 22.153 -14.248 1.00 28.59 267 SER A CA 1
ATOM 2023 C C . SER A 1 292 ? 9.534 23.463 -14.836 1.00 28.25 267 SER A C 1
ATOM 2024 O O . SER A 1 292 ? 10.635 23.928 -14.496 1.00 27.16 267 SER A O 1
ATOM 2027 N N . PRO A 1 293 ? 8.696 24.103 -15.664 1.00 29.77 268 PRO A N 1
ATOM 2028 C CA . PRO A 1 293 ? 9.080 25.387 -16.286 1.00 29.21 268 PRO A CA 1
ATOM 2029 C C . PRO A 1 293 ? 9.201 26.525 -15.283 1.00 28.23 268 PRO A C 1
ATOM 2030 O O . PRO A 1 293 ? 8.329 26.700 -14.416 1.00 27.95 268 PRO A O 1
ATOM 2034 N N . LYS A 1 294 ? 10.286 27.269 -15.373 1.00 26.29 269 LYS A N 1
ATOM 2035 C CA . LYS A 1 294 ? 10.388 28.520 -14.661 1.00 27.29 269 LYS A CA 1
ATOM 2036 C C . LYS A 1 294 ? 9.433 29.542 -15.230 1.00 26.16 269 LYS A C 1
ATOM 2037 O O . LYS A 1 294 ? 9.282 29.680 -16.434 1.00 25.87 269 LYS A O 1
ATOM 2043 N N . LYS A 1 295 ? 8.745 30.229 -14.332 1.00 24.91 270 LYS A N 1
ATOM 2044 C CA . LYS A 1 295 ? 7.848 31.309 -14.669 1.00 25.90 270 LYS A CA 1
ATOM 2045 C C . LYS A 1 295 ? 8.408 32.564 -14.054 1.00 24.63 270 LYS A C 1
ATOM 2046 O O . LYS A 1 295 ? 9.123 32.530 -13.033 1.00 23.01 270 LYS A O 1
ATOM 2052 N N . GLN A 1 296 ? 8.011 33.685 -14.646 1.00 24.45 271 GLN A N 1
ATOM 2053 C CA . GLN A 1 296 ? 8.422 34.983 -14.199 1.00 25.44 271 GLN A CA 1
ATOM 2054 C C . GLN A 1 296 ? 7.260 35.948 -14.045 1.00 25.12 271 GLN A C 1
ATOM 2055 O O . GLN A 1 296 ? 6.277 35.927 -14.799 1.00 24.41 271 GLN A O 1
ATOM 2061 N N . LEU A 1 297 ? 7.341 36.761 -13.019 1.00 23.49 272 LEU A N 1
ATOM 2062 C CA . LEU A 1 297 ? 6.454 37.910 -12.896 1.00 23.92 272 LEU A CA 1
ATOM 2063 C C . LEU A 1 297 ? 7.286 39.097 -12.449 1.00 24.96 272 LEU A C 1
ATOM 2064 O O . LEU A 1 297 ? 8.319 38.978 -11.760 1.00 22.86 272 LEU A O 1
ATOM 2069 N N . GLU A 1 298 ? 6.786 40.263 -12.833 1.00 24.02 273 GLU A N 1
ATOM 2070 C CA . GLU A 1 298 ? 7.402 41.532 -12.543 1.00 25.88 273 GLU A CA 1
ATOM 2071 C C . GLU A 1 298 ? 6.462 42.307 -11.634 1.00 25.12 273 GLU A C 1
ATOM 2072 O O . GLU A 1 298 ? 5.326 42.516 -11.973 1.00 27.52 273 GLU A O 1
ATOM 2078 N N . ALA A 1 299 ? 6.967 42.749 -10.481 1.00 23.09 274 ALA A N 1
ATOM 2079 C CA . ALA A 1 299 ? 6.229 43.595 -9.584 1.00 22.59 274 ALA A CA 1
ATOM 2080 C C . ALA A 1 299 ? 6.292 45.033 -10.068 1.00 24.47 274 ALA A C 1
ATOM 2081 O O . ALA A 1 299 ? 7.357 45.520 -10.451 1.00 24.87 274 ALA A O 1
ATOM 2083 N N . LYS A 1 300 ? 5.177 45.739 -10.017 1.00 23.74 275 LYS A N 1
ATOM 2084 C CA . LYS A 1 300 ? 5.216 47.107 -10.445 1.00 26.01 275 LYS A CA 1
ATOM 2085 C C . LYS A 1 300 ? 6.073 48.005 -9.538 1.00 25.98 275 LYS A C 1
ATOM 2086 O O . LYS A 1 300 ? 6.680 48.964 -10.009 1.00 27.27 275 LYS A O 1
ATOM 2092 N N . LYS A 1 301 ? 6.099 47.691 -8.252 1.00 24.37 276 LYS A N 1
ATOM 2093 C CA . LYS A 1 301 ? 6.797 48.465 -7.242 1.00 24.14 276 LYS A CA 1
ATOM 2094 C C . LYS A 1 301 ? 7.986 47.675 -6.752 1.00 23.49 276 LYS A C 1
ATOM 2095 O O . LYS A 1 301 ? 9.089 48.002 -7.097 1.00 24.91 276 LYS A O 1
ATOM 2101 N N . GLU A 1 302 ? 7.759 46.609 -5.956 1.00 22.54 277 GLU A N 1
ATOM 2102 C CA . GLU A 1 302 ? 8.846 45.878 -5.334 1.00 21.49 277 GLU A CA 1
ATOM 2103 C C . GLU A 1 302 ? 8.567 44.420 -5.141 1.00 20.42 277 GLU A C 1
ATOM 2104 O O . GLU A 1 302 ? 7.405 43.995 -4.999 1.00 20.29 277 GLU A O 1
ATOM 2110 N N . VAL A 1 303 ? 9.677 43.681 -5.026 1.00 20.49 278 VAL A N 1
ATOM 2111 C CA . VAL A 1 303 ? 9.666 42.318 -4.496 1.00 19.26 278 VAL A CA 1
ATOM 2112 C C . VAL A 1 303 ? 10.138 42.413 -3.075 1.00 18.97 278 VAL A C 1
ATOM 2113 O O . VAL A 1 303 ? 11.107 43.128 -2.764 1.00 18.92 278 VAL A O 1
ATOM 2117 N N . ILE A 1 304 ? 9.365 41.771 -2.233 1.00 17.49 279 ILE A N 1
ATOM 2118 C CA . ILE A 1 304 ? 9.654 41.646 -0.812 1.00 17.14 279 ILE A CA 1
ATOM 2119 C C . ILE A 1 304 ? 10.028 40.184 -0.546 1.00 17.30 279 ILE A C 1
ATOM 2120 O O . ILE A 1 304 ? 9.185 39.265 -0.664 1.00 18.60 279 ILE A O 1
ATOM 2125 N N . VAL A 1 305 ? 11.279 39.948 -0.182 1.00 17.71 280 VAL A N 1
ATOM 2126 C CA . VAL A 1 305 ? 11.725 38.610 0.106 1.00 16.98 280 VAL A CA 1
ATOM 2127 C C . VAL A 1 305 ? 11.472 38.346 1.579 1.00 17.34 280 VAL A C 1
ATOM 2128 O O . VAL A 1 305 ? 11.847 39.183 2.409 1.00 16.42 280 VAL A O 1
ATOM 2132 N N . ALA A 1 306 ? 10.798 37.232 1.878 1.00 16.24 281 ALA A N 1
ATOM 2133 C CA . ALA A 1 306 ? 10.294 36.949 3.250 1.00 16.52 281 ALA A CA 1
ATOM 2134 C C . ALA A 1 306 ? 10.375 35.465 3.486 1.00 16.91 281 ALA A C 1
ATOM 2135 O O . ALA A 1 306 ? 9.493 34.821 4.073 1.00 16.76 281 ALA A O 1
ATOM 2137 N N . GLY A 1 307 ? 11.481 34.911 3.042 1.00 16.79 282 GLY A N 1
ATOM 2138 C CA . GLY A 1 307 ? 11.726 33.492 3.087 1.00 15.38 282 GLY A CA 1
ATOM 2139 C C . GLY A 1 307 ? 12.293 32.996 4.392 1.00 15.44 282 GLY A C 1
ATOM 2140 O O . GLY A 1 307 ? 12.400 31.794 4.579 1.00 16.77 282 GLY A O 1
ATOM 2141 N N . GLY A 1 308 ? 12.557 33.911 5.291 1.00 16.44 283 GLY A N 1
ATOM 2142 C CA . GLY A 1 308 ? 13.111 33.573 6.574 1.00 16.00 283 GLY A CA 1
ATOM 2143 C C . GLY A 1 308 ? 14.616 33.451 6.591 1.00 15.83 283 GLY A C 1
ATOM 2144 O O . GLY A 1 308 ? 15.314 33.577 5.592 1.00 16.12 283 GLY A O 1
ATOM 2145 N N . VAL A 1 309 ? 15.133 33.158 7.783 1.00 16.52 284 VAL A N 1
ATOM 2146 C CA . VAL A 1 309 ? 16.567 33.173 8.060 1.00 16.49 284 VAL A CA 1
ATOM 2147 C C . VAL A 1 309 ? 17.395 32.199 7.212 1.00 15.91 284 VAL A C 1
ATOM 2148 O O . VAL A 1 309 ? 18.590 32.441 6.971 1.00 16.52 284 VAL A O 1
ATOM 2152 N N . ILE A 1 310 ? 16.794 31.090 6.805 1.00 15.85 285 ILE A N 1
ATOM 2153 C CA . ILE A 1 310 ? 17.494 30.095 5.999 1.00 15.80 285 ILE A CA 1
ATOM 2154 C C . ILE A 1 310 ? 17.321 30.401 4.538 1.00 16.31 285 ILE A C 1
ATOM 2155 O O . ILE A 1 310 ? 18.328 30.485 3.840 1.00 17.02 285 ILE A O 1
ATOM 2160 N N . ALA A 1 311 ? 16.072 30.559 4.089 1.00 15.99 286 ALA A N 1
ATOM 2161 C CA . ALA A 1 311 ? 15.756 30.644 2.663 1.00 15.77 286 ALA A CA 1
ATOM 2162 C C . ALA A 1 311 ? 16.060 31.977 2.022 1.00 17.56 286 ALA A C 1
ATOM 2163 O O . ALA A 1 311 ? 16.475 32.015 0.848 1.00 18.00 286 ALA A O 1
ATOM 2165 N N . SER A 1 312 ? 15.867 33.092 2.733 1.00 18.53 287 SER A N 1
ATOM 2166 C CA . SER A 1 312 ? 16.094 34.393 2.109 1.00 17.90 287 SER A CA 1
ATOM 2167 C C . SER A 1 312 ? 17.525 34.556 1.614 1.00 18.32 287 SER A C 1
ATOM 2168 O O . SER A 1 312 ? 17.739 34.910 0.478 1.00 16.62 287 SER A O 1
ATOM 2171 N N . PRO A 1 313 ? 18.534 34.275 2.437 1.00 17.50 288 PRO A N 1
ATOM 2172 C CA . PRO A 1 313 ? 19.918 34.302 1.865 1.00 17.81 288 PRO A CA 1
ATOM 2173 C C . PRO A 1 313 ? 20.127 33.376 0.659 1.00 17.78 288 PRO A C 1
ATOM 2174 O O . PRO A 1 313 ? 20.922 33.707 -0.218 1.00 20.11 288 PRO A O 1
ATOM 2178 N N . GLN A 1 314 ? 19.524 32.189 0.670 1.00 18.35 289 GLN A N 1
ATOM 2179 C CA . GLN A 1 314 ? 19.589 31.266 -0.454 1.00 19.26 289 GLN A CA 1
ATOM 2180 C C . GLN A 1 314 ? 19.005 31.892 -1.731 1.00 18.95 289 GLN A C 1
ATOM 2181 O O . GLN A 1 314 ? 19.650 31.833 -2.791 1.00 18.93 289 GLN A O 1
ATOM 2187 N N . ILE A 1 315 ? 17.823 32.486 -1.644 1.00 18.04 290 ILE A N 1
ATOM 2188 C CA . ILE A 1 315 ? 17.175 33.164 -2.790 1.00 18.50 290 ILE A CA 1
ATOM 2189 C C . ILE A 1 315 ? 18.123 34.232 -3.309 1.00 19.98 290 ILE A C 1
ATOM 2190 O O . ILE A 1 315 ? 18.391 34.335 -4.502 1.00 21.31 290 ILE A O 1
ATOM 2195 N N . LEU A 1 316 ? 18.667 35.044 -2.407 1.00 19.37 291 LEU A N 1
ATOM 2196 C CA . LEU A 1 316 ? 19.563 36.114 -2.837 1.00 20.25 291 LEU A CA 1
ATOM 2197 C C . LEU A 1 316 ? 20.832 35.578 -3.461 1.00 20.45 291 LEU A C 1
ATOM 2198 O O . LEU A 1 316 ? 21.208 36.051 -4.528 1.00 20.65 291 LEU A O 1
ATOM 2203 N N . MET A 1 317 ? 21.469 34.576 -2.856 1.00 19.29 292 MET A N 1
ATOM 2204 C CA . MET A 1 317 ? 22.695 34.008 -3.470 1.00 20.26 292 MET A CA 1
ATOM 2205 C C . MET A 1 317 ? 22.385 33.397 -4.827 1.00 20.88 292 MET A C 1
ATOM 2206 O O . MET A 1 317 ? 23.135 33.628 -5.796 1.00 20.50 292 MET A O 1
ATOM 2211 N N . ASN A 1 318 ? 21.285 32.649 -4.925 1.00 20.77 293 ASN A N 1
ATOM 2212 C CA . ASN A 1 318 ? 20.915 32.056 -6.243 1.00 21.77 293 ASN A CA 1
ATOM 2213 C C . ASN A 1 318 ? 20.574 33.122 -7.288 1.00 22.62 293 ASN A C 1
ATOM 2214 O O . ASN A 1 318 ? 20.639 32.861 -8.524 1.00 24.55 293 ASN A O 1
ATOM 2219 N N . SER A 1 319 ? 20.310 34.337 -6.809 1.00 21.75 294 SER A N 1
ATOM 2220 C CA . SER A 1 319 ? 20.040 35.511 -7.671 1.00 21.70 294 SER A CA 1
ATOM 2221 C C . SER A 1 319 ? 21.324 36.298 -8.027 1.00 22.93 294 SER A C 1
ATOM 2222 O O . SER A 1 319 ? 21.242 37.347 -8.660 1.00 23.18 294 SER A O 1
ATOM 2225 N N . GLY A 1 320 ? 22.512 35.834 -7.613 1.00 21.46 295 GLY A N 1
ATOM 2226 C CA . GLY A 1 320 ? 23.702 36.618 -7.852 1.00 22.30 295 GLY A CA 1
ATOM 2227 C C . GLY A 1 320 ? 24.052 37.691 -6.847 1.00 23.03 295 GLY A C 1
ATOM 2228 O O . GLY A 1 320 ? 24.884 38.538 -7.136 1.00 23.31 295 GLY A O 1
ATOM 2229 N N . ILE A 1 321 ? 23.442 37.635 -5.662 1.00 21.98 296 ILE A N 1
ATOM 2230 C CA . ILE A 1 321 ? 23.631 38.657 -4.634 1.00 21.94 296 ILE A CA 1
ATOM 2231 C C . ILE A 1 321 ? 24.257 37.929 -3.458 1.00 21.73 296 ILE A C 1
ATOM 2232 O O . ILE A 1 321 ? 23.609 37.134 -2.767 1.00 21.68 296 ILE A O 1
ATOM 2237 N N . GLY A 1 322 ? 25.529 38.179 -3.239 1.00 21.77 297 GLY A N 1
ATOM 2238 C CA . GLY A 1 322 ? 26.270 37.391 -2.261 1.00 21.15 297 GLY A CA 1
ATOM 2239 C C . GLY A 1 322 ? 27.756 37.463 -2.408 1.00 23.84 297 GLY A C 1
ATOM 2240 O O . GLY A 1 322 ? 28.274 38.307 -3.134 1.00 24.26 297 GLY A O 1
ATOM 2241 N N . GLU A 1 323 ? 28.446 36.589 -1.687 1.00 24.13 298 GLU A N 1
ATOM 2242 C CA . GLU A 1 323 ? 29.884 36.541 -1.666 1.00 26.03 298 GLU A CA 1
ATOM 2243 C C . GLU A 1 323 ? 30.407 35.977 -2.986 1.00 27.55 298 GLU A C 1
ATOM 2244 O O . GLU A 1 323 ? 30.277 34.803 -3.259 1.00 28.28 298 GLU A O 1
ATOM 2250 N N . ARG A 1 324 ? 31.066 36.835 -3.752 1.00 29.11 299 ARG A N 1
ATOM 2251 C CA . ARG A 1 324 ? 31.472 36.484 -5.110 1.00 30.57 299 ARG A CA 1
ATOM 2252 C C . ARG A 1 324 ? 32.151 35.113 -5.221 1.00 33.10 299 ARG A C 1
ATOM 2253 O O . ARG A 1 324 ? 31.797 34.331 -6.094 1.00 31.38 299 ARG A O 1
ATOM 2261 N N . LYS A 1 325 ? 33.080 34.796 -4.328 1.00 35.82 300 LYS A N 1
ATOM 2262 C CA . LYS A 1 325 ? 33.847 33.544 -4.469 1.00 38.63 300 LYS A CA 1
ATOM 2263 C C . LYS A 1 325 ? 32.982 32.325 -4.248 1.00 38.99 300 LYS A C 1
ATOM 2264 O O . LYS A 1 325 ? 33.131 31.318 -4.955 1.00 40.20 300 LYS A O 1
ATOM 2270 N N . VAL A 1 326 ? 32.071 32.432 -3.285 1.00 35.86 301 VAL A N 1
ATOM 2271 C CA . VAL A 1 326 ? 31.133 31.379 -2.950 1.00 33.40 301 VAL A CA 1
ATOM 2272 C C . VAL A 1 326 ? 30.232 31.127 -4.175 1.00 32.71 301 VAL A C 1
ATOM 2273 O O . VAL A 1 326 ? 30.039 29.982 -4.584 1.00 33.41 301 VAL A O 1
ATOM 2277 N N . LEU A 1 327 ? 29.713 32.213 -4.751 1.00 30.34 302 LEU A N 1
ATOM 2278 C CA . LEU A 1 327 ? 28.807 32.136 -5.883 1.00 29.66 302 LEU A CA 1
ATOM 2279 C C . LEU A 1 327 ? 29.521 31.600 -7.105 1.00 30.00 302 LEU A C 1
ATOM 2280 O O . LEU A 1 327 ? 28.981 30.730 -7.778 1.00 29.81 302 LEU A O 1
ATOM 2285 N N . GLN A 1 328 ? 30.721 32.133 -7.367 1.00 31.22 303 GLN A N 1
ATOM 2286 C CA . GLN A 1 328 ? 31.554 31.649 -8.471 1.00 32.81 303 GLN A CA 1
ATOM 2287 C C . GLN A 1 328 ? 31.765 30.154 -8.430 1.00 32.31 303 GLN A C 1
ATOM 2288 O O . GLN A 1 328 ? 31.658 29.469 -9.463 1.00 32.79 303 GLN A O 1
ATOM 2294 N N . ALA A 1 329 ? 32.036 29.645 -7.236 1.00 31.76 304 ALA A N 1
ATOM 2295 C CA . ALA A 1 329 ? 32.431 28.245 -7.079 1.00 32.29 304 ALA A CA 1
ATOM 2296 C C . ALA A 1 329 ? 31.274 27.294 -7.361 1.00 31.64 304 ALA A C 1
ATOM 2297 O O . ALA A 1 329 ? 31.514 26.121 -7.610 1.00 33.51 304 ALA A O 1
ATOM 2299 N N . VAL A 1 330 ? 30.036 27.778 -7.282 1.00 29.61 305 VAL A N 1
ATOM 2300 C CA . VAL A 1 330 ? 28.862 26.971 -7.682 1.00 29.15 305 VAL A CA 1
ATOM 2301 C C . VAL A 1 330 ? 28.225 27.405 -9.011 1.00 29.14 305 VAL A C 1
ATOM 2302 O O . VAL A 1 330 ? 27.130 26.967 -9.358 1.00 30.08 305 VAL A O 1
ATOM 2306 N N . GLY A 1 331 ? 28.930 28.246 -9.751 1.00 29.88 306 GLY A N 1
ATOM 2307 C CA . GLY A 1 331 ? 28.570 28.587 -11.132 1.00 29.71 306 GLY A CA 1
ATOM 2308 C C . GLY A 1 331 ? 27.604 29.738 -11.260 1.00 28.83 306 GLY A C 1
ATOM 2309 O O . GLY A 1 331 ? 26.877 29.819 -12.229 1.00 31.08 306 GLY A O 1
ATOM 2310 N N . ILE A 1 332 ? 27.520 30.609 -10.260 1.00 28.09 307 ILE A N 1
ATOM 2311 C CA . ILE A 1 332 ? 26.528 31.721 -10.310 1.00 26.81 307 ILE A CA 1
ATOM 2312 C C . ILE A 1 332 ? 27.273 33.002 -10.648 1.00 30.25 307 ILE A C 1
ATOM 2313 O O . ILE A 1 332 ? 28.339 33.235 -10.094 1.00 29.91 307 ILE A O 1
ATOM 2318 N N . ASP A 1 333 ? 26.758 33.803 -11.581 1.00 32.66 308 ASP A N 1
ATOM 2319 C CA . ASP A 1 333 ? 27.381 35.085 -11.912 1.00 35.77 308 ASP A CA 1
ATOM 2320 C C . ASP A 1 333 ? 27.034 36.092 -10.838 1.00 34.74 308 ASP A C 1
ATOM 2321 O O . ASP A 1 333 ? 25.839 36.302 -10.539 1.00 33.02 308 ASP A O 1
ATOM 2326 N N . THR A 1 334 ? 28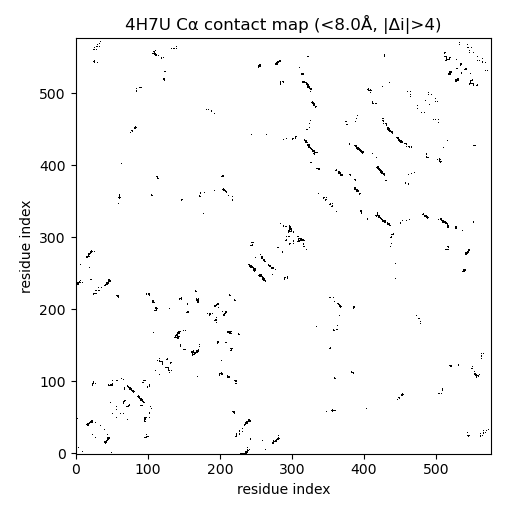.055 36.727 -10.264 1.00 31.87 309 THR A N 1
ATOM 2327 C CA . THR A 1 334 ? 27.807 37.666 -9.158 1.00 31.28 309 THR A CA 1
ATOM 2328 C C . THR A 1 334 ? 27.316 38.971 -9.730 1.00 29.98 309 THR A C 1
ATOM 2329 O O . THR A 1 334 ? 27.993 39.570 -10.564 1.00 30.01 309 THR A O 1
ATOM 2333 N N . LEU A 1 335 ? 26.118 39.378 -9.330 1.00 28.52 310 LEU A N 1
ATOM 2334 C CA . LEU A 1 335 ? 25.550 40.650 -9.752 1.00 27.13 310 LEU A CA 1
ATOM 2335 C C . LEU A 1 335 ? 25.769 41.713 -8.720 1.00 28.30 310 LEU A C 1
ATOM 2336 O O . LEU A 1 335 ? 25.955 42.882 -9.068 1.00 29.10 310 LEU A O 1
ATOM 2341 N N . ILE A 1 336 ? 25.737 41.336 -7.436 1.00 28.46 311 ILE A N 1
ATOM 2342 C CA . ILE A 1 336 ? 26.082 42.235 -6.337 1.00 30.34 311 ILE A CA 1
ATOM 2343 C C . ILE A 1 336 ? 26.979 41.435 -5.395 1.00 28.56 311 ILE A C 1
ATOM 2344 O O . ILE A 1 336 ? 26.558 40.407 -4.904 1.00 27.07 311 ILE A O 1
ATOM 2349 N N . ASP A 1 337 ? 28.199 41.911 -5.200 1.00 28.37 312 ASP A N 1
ATOM 2350 C CA . ASP A 1 337 ? 29.188 41.278 -4.346 1.00 28.64 312 ASP A CA 1
ATOM 2351 C C . ASP A 1 337 ? 28.974 41.804 -2.944 1.00 26.54 312 ASP A C 1
ATOM 2352 O O . ASP A 1 337 ? 29.374 42.917 -2.611 1.00 27.03 312 ASP A O 1
ATOM 2357 N N . ASN A 1 338 ? 28.309 41.007 -2.127 1.00 24.46 313 ASN A N 1
ATOM 2358 C CA . ASN A 1 338 ? 28.088 41.374 -0.720 1.00 23.68 313 ASN A CA 1
ATOM 2359 C C . ASN A 1 338 ? 28.387 40.173 0.130 1.00 24.18 313 ASN A C 1
ATOM 2360 O O . ASN A 1 338 ? 27.561 39.250 0.196 1.00 22.83 313 ASN A O 1
ATOM 2365 N N . PRO A 1 339 ? 29.551 40.182 0.828 1.00 22.31 314 PRO A N 1
ATOM 2366 C CA . PRO A 1 339 ? 29.956 38.983 1.507 1.00 22.83 314 PRO A CA 1
ATOM 2367 C C . PRO A 1 339 ? 29.261 38.781 2.831 1.00 22.04 314 PRO A C 1
ATOM 2368 O O . PRO A 1 339 ? 29.479 37.752 3.447 1.00 22.25 314 PRO A O 1
ATOM 2372 N N . SER A 1 340 ? 28.414 39.709 3.224 1.00 20.45 315 SER A N 1
ATOM 2373 C CA . SER A 1 340 ? 27.592 39.508 4.408 1.00 20.63 315 SER A CA 1
ATOM 2374 C C . SER A 1 340 ? 26.384 38.638 4.141 1.00 20.06 315 SER A C 1
ATOM 2375 O O . SER A 1 340 ? 25.728 38.231 5.071 1.00 19.05 315 SER A O 1
ATOM 2378 N N . VAL A 1 341 ? 26.024 38.412 2.895 1.00 20.82 316 VAL A N 1
ATOM 2379 C CA . VAL A 1 341 ? 24.849 37.583 2.600 1.00 19.83 316 VAL A CA 1
ATOM 2380 C C . VAL A 1 341 ? 25.020 36.157 3.137 1.00 18.38 316 VAL A C 1
ATOM 2381 O O . VAL A 1 341 ? 25.987 35.467 2.782 1.00 19.60 316 VAL A O 1
ATOM 2385 N N . GLY A 1 342 ? 24.129 35.757 4.052 1.00 18.01 317 GLY A N 1
ATOM 2386 C CA . GLY A 1 342 ? 24.149 34.406 4.619 1.00 17.60 317 GLY A CA 1
ATOM 2387 C C . GLY A 1 342 ? 25.020 34.314 5.852 1.00 18.13 317 GLY A C 1
ATOM 2388 O O . GLY A 1 342 ? 25.043 33.283 6.442 1.00 19.73 317 GLY A O 1
ATOM 2389 N N . LYS A 1 343 ? 25.707 35.400 6.248 1.00 17.46 318 LYS A N 1
ATOM 2390 C CA . LYS A 1 343 ? 26.598 35.394 7.388 1.00 17.32 318 LYS A CA 1
ATOM 2391 C C . LYS A 1 343 ? 25.883 35.920 8.633 1.00 16.69 318 LYS A C 1
ATOM 2392 O O . LYS A 1 343 ? 24.794 36.498 8.539 1.00 17.38 318 LYS A O 1
ATOM 2398 N N . ASN A 1 344 ? 26.514 35.755 9.793 1.00 15.66 319 ASN A N 1
ATOM 2399 C CA . ASN A 1 344 ? 26.020 36.309 11.039 1.00 16.43 319 ASN A CA 1
ATOM 2400 C C . ASN A 1 344 ? 24.726 35.726 11.511 1.00 16.72 319 ASN A C 1
ATOM 2401 O O . ASN A 1 344 ? 23.862 36.396 12.073 1.00 16.93 319 ASN A O 1
ATOM 2406 N N . LEU A 1 345 ? 24.568 34.429 11.303 1.00 16.35 320 LEU A N 1
ATOM 2407 C CA . LEU A 1 345 ? 23.406 33.704 11.797 1.00 17.00 320 LEU A CA 1
ATOM 2408 C C . LEU A 1 345 ? 23.508 33.672 13.337 1.00 15.93 320 LEU A C 1
ATOM 2409 O O . LEU A 1 345 ? 24.435 33.069 13.905 1.00 16.68 320 LEU A O 1
ATOM 2414 N N . SER A 1 346 ? 22.580 34.377 13.978 1.00 14.88 321 SER A N 1
ATOM 2415 C CA . SER A 1 346 ? 22.464 34.456 15.450 1.00 14.57 321 SER A CA 1
ATOM 2416 C C . SER A 1 346 ? 21.283 33.615 15.920 1.00 14.64 321 SER A C 1
ATOM 2417 O O . SER A 1 346 ? 20.161 33.848 15.468 1.00 15.48 321 SER A O 1
ATOM 2420 N N . ASP A 1 347 ? 21.566 32.596 16.746 1.00 15.77 322 ASP A N 1
ATOM 2421 C CA . ASP A 1 347 ? 20.505 31.734 17.235 1.00 14.71 322 ASP A CA 1
ATOM 2422 C C . ASP A 1 347 ? 20.841 31.392 18.656 1.00 14.49 322 ASP A C 1
ATOM 2423 O O . ASP A 1 347 ? 21.723 31.993 19.258 1.00 15.82 322 ASP A O 1
ATOM 2428 N N . GLN A 1 348 ? 20.150 30.382 19.169 1.00 14.44 323 GLN A N 1
ATOM 2429 C CA . GLN A 1 348 ? 20.253 30.033 20.575 1.00 13.62 323 GLN A CA 1
ATOM 2430 C C . GLN A 1 348 ? 20.486 28.550 20.735 1.00 14.33 323 GLN A C 1
ATOM 2431 O O . GLN A 1 348 ? 19.761 27.753 20.133 1.00 16.01 323 GLN A O 1
ATOM 2437 N N . GLY A 1 349 ? 21.483 28.204 21.544 1.00 14.36 324 GLY A N 1
ATOM 2438 C CA . GLY A 1 349 ? 21.750 26.773 21.846 1.00 13.69 324 GLY A CA 1
ATOM 2439 C C . GLY A 1 349 ? 20.977 26.419 23.079 1.00 13.89 324 GLY A C 1
ATOM 2440 O O . GLY A 1 349 ? 20.785 27.234 23.941 1.00 15.23 324 GLY A O 1
ATOM 2441 N N . ALA A 1 350 ? 20.481 25.193 23.143 1.00 13.95 325 ALA A N 1
ATOM 2442 C CA . ALA A 1 350 ? 19.636 24.768 24.225 1.00 13.60 325 ALA A CA 1
ATOM 2443 C C . ALA A 1 350 ? 19.926 23.302 24.502 1.00 13.41 325 ALA A C 1
ATOM 2444 O O . ALA A 1 350 ? 20.391 22.600 23.660 1.00 15.47 325 ALA A O 1
ATOM 2446 N N . THR A 1 351 ? 19.673 22.906 25.737 1.00 13.53 326 THR A N 1
ATOM 2447 C CA . THR A 1 351 ? 19.709 21.497 26.110 1.00 13.00 326 THR A CA 1
ATOM 2448 C C . THR A 1 351 ? 18.455 21.160 26.915 1.00 13.51 326 THR A C 1
ATOM 2449 O O . THR A 1 351 ? 17.917 22.011 27.603 1.00 13.70 326 THR A O 1
ATOM 2453 N N . SER A 1 352 ? 18.020 19.909 26.857 1.00 13.72 327 SER A N 1
ATOM 2454 C CA . SER A 1 352 ? 17.062 19.433 27.872 1.00 15.05 327 SER A CA 1
ATOM 2455 C C . SER A 1 352 ? 17.806 19.219 29.156 1.00 15.78 327 SER A C 1
ATOM 2456 O O . SER A 1 352 ? 19.015 18.935 29.114 1.00 15.54 327 SER A O 1
ATOM 2459 N N . VAL A 1 353 ? 17.092 19.344 30.284 1.00 15.39 328 VAL A N 1
ATOM 2460 C CA . VAL A 1 353 ? 17.566 18.879 31.571 1.00 16.39 328 VAL A CA 1
ATOM 2461 C C . VAL A 1 353 ? 16.388 18.074 32.078 1.00 16.00 328 VAL A C 1
ATOM 2462 O O . VAL A 1 353 ? 15.243 18.428 31.805 1.00 16.69 328 VAL A O 1
ATOM 2466 N N . MET A 1 354 ? 16.672 16.977 32.759 1.00 15.75 329 MET A N 1
ATOM 2467 C CA . MET A 1 354 ? 15.607 16.156 33.377 1.00 16.62 329 MET A CA 1
ATOM 2468 C C . MET A 1 354 ? 15.964 15.866 34.816 1.00 16.35 329 MET A C 1
ATOM 2469 O O . MET A 1 354 ? 17.088 15.536 35.105 1.00 17.13 329 MET A O 1
ATOM 2474 N N . PHE A 1 355 ? 14.984 16.052 35.710 1.00 16.62 330 PHE A N 1
ATOM 2475 C CA . PHE A 1 355 ? 15.083 15.692 37.132 1.00 17.79 330 PHE A CA 1
ATOM 2476 C C . PHE A 1 355 ? 14.154 14.523 37.455 1.00 18.57 330 PHE A C 1
ATOM 2477 O O . PHE A 1 355 ? 13.087 14.374 36.862 1.00 16.77 330 PHE A O 1
ATOM 2485 N N . ASP A 1 356 ? 14.581 13.683 38.375 1.00 18.36 331 ASP A N 1
ATOM 2486 C CA . ASP A 1 356 ? 13.634 12.769 39.005 1.00 19.17 331 ASP A CA 1
ATOM 2487 C C . ASP A 1 356 ? 12.600 13.578 39.740 1.00 19.44 331 ASP A C 1
ATOM 2488 O O . ASP A 1 356 ? 12.932 14.525 40.451 1.00 19.94 331 ASP A O 1
ATOM 2493 N N . THR A 1 357 ? 11.330 13.226 39.582 1.00 18.92 332 THR A N 1
ATOM 2494 C CA . THR A 1 357 ? 10.264 13.896 40.335 1.00 19.09 332 THR A CA 1
ATOM 2495 C C . THR A 1 357 ? 9.185 12.880 40.704 1.00 19.43 332 THR A C 1
ATOM 2496 O O . THR A 1 357 ? 9.062 11.844 40.042 1.00 20.28 332 THR A O 1
ATOM 2500 N N . THR A 1 358 ? 8.448 13.185 41.780 1.00 20.25 333 THR A N 1
ATOM 2501 C CA . THR A 1 358 ? 7.279 12.419 42.130 1.00 19.98 333 THR A CA 1
ATOM 2502 C C . THR A 1 358 ? 5.981 13.177 41.897 1.00 19.86 333 THR A C 1
ATOM 2503 O O . THR A 1 358 ? 4.886 12.740 42.278 1.00 19.93 333 THR A O 1
ATOM 2507 N N . LEU A 1 359 ? 6.085 14.326 41.272 1.00 19.68 334 LEU A N 1
ATOM 2508 C CA . LEU A 1 359 ? 4.929 15.091 40.891 1.00 20.00 334 LEU A CA 1
ATOM 2509 C C . LEU A 1 359 ? 4.091 14.384 39.833 1.00 19.75 334 LEU A C 1
ATOM 2510 O O . LEU A 1 359 ? 4.621 13.557 39.054 1.00 21.33 334 LEU A O 1
ATOM 2515 N N . PRO A 1 360 ? 2.800 14.723 39.784 1.00 20.25 335 PRO A N 1
ATOM 2516 C CA . PRO A 1 360 ? 1.884 14.114 38.777 1.00 20.83 335 PRO A CA 1
ATOM 2517 C C . PRO A 1 360 ? 2.337 14.396 37.371 1.00 21.16 335 PRO A C 1
ATOM 2518 O O . PRO A 1 360 ? 2.947 15.444 37.140 1.00 22.02 335 PRO A O 1
ATOM 2522 N N . SER A 1 361 ? 2.215 13.411 36.493 1.00 21.08 336 SER A N 1
ATOM 2523 C CA . SER A 1 361 ? 2.507 13.534 35.080 1.00 22.27 336 SER A CA 1
ATOM 2524 C C . SER A 1 361 ? 1.588 14.548 34.404 1.00 20.95 336 SER A C 1
ATOM 2525 O O . SER A 1 361 ? 0.438 14.748 34.840 1.00 20.59 336 SER A O 1
ATOM 2528 N N . THR A 1 362 ? 2.091 15.098 33.303 1.00 19.19 337 THR A N 1
ATOM 2529 C CA . THR A 1 362 ? 1.310 15.950 32.412 1.00 18.71 337 THR A CA 1
ATOM 2530 C C . THR A 1 362 ? 0.884 15.168 31.212 1.00 19.16 337 THR A C 1
ATOM 2531 O O . THR A 1 362 ? 0.326 15.744 30.239 1.00 19.23 337 THR A O 1
ATOM 2535 N N . ASP A 1 363 ? 1.122 13.856 31.227 1.00 20.53 338 ASP A N 1
ATOM 2536 C CA . ASP A 1 363 ? 0.763 13.052 30.074 1.00 21.75 338 ASP A CA 1
ATOM 2537 C C . ASP A 1 363 ? -0.736 12.819 30.126 1.00 21.90 338 ASP A C 1
ATOM 2538 O O . ASP A 1 363 ? -1.405 12.932 31.182 1.00 21.79 338 ASP A O 1
ATOM 2543 N N . PHE A 1 364 ? -1.246 12.497 28.956 1.00 22.57 339 PHE A N 1
ATOM 2544 C CA . PHE A 1 364 ? -2.639 12.097 28.805 1.00 23.89 339 PHE A CA 1
ATOM 2545 C C . PHE A 1 364 ? -2.762 11.311 27.507 1.00 25.24 339 PHE A C 1
ATOM 2546 O O . PHE A 1 364 ? -1.898 11.360 26.658 1.00 28.40 339 PHE A O 1
ATOM 2554 N N . ASP A 1 365 ? -3.864 10.596 27.358 1.00 28.50 340 ASP A N 1
ATOM 2555 C CA . ASP A 1 365 ? -4.197 9.917 26.119 1.00 29.41 340 ASP A CA 1
ATOM 2556 C C . ASP A 1 365 ? -4.465 10.956 25.032 1.00 27.39 340 ASP A C 1
ATOM 2557 O O . ASP A 1 365 ? -5.426 11.702 25.133 1.00 26.14 340 ASP A O 1
ATOM 2562 N N . VAL A 1 366 ? -3.599 11.008 24.027 1.00 28.54 341 VAL A N 1
ATOM 2563 C CA . VAL A 1 366 ? -3.611 12.094 23.039 1.00 30.08 341 VAL A CA 1
ATOM 2564 C C . VAL A 1 366 ? -4.796 11.986 22.099 1.00 30.68 341 VAL A C 1
ATOM 2565 O O . VAL A 1 366 ? -5.421 12.980 21.774 1.00 28.72 341 VAL A O 1
ATOM 2569 N N . ASP A 1 367 ? -5.140 10.765 21.696 1.00 33.97 342 ASP A N 1
ATOM 2570 C CA . ASP A 1 367 ? -6.311 10.557 20.843 1.00 34.25 342 ASP A CA 1
ATOM 2571 C C . ASP A 1 367 ? -7.586 11.015 21.528 1.00 31.75 342 ASP A C 1
ATOM 2572 O O . ASP A 1 367 ? -8.417 11.731 20.932 1.00 31.87 342 ASP A O 1
ATOM 2577 N N . ALA A 1 368 ? -7.737 10.619 22.793 1.00 29.37 343 ALA A N 1
ATOM 2578 C CA . ALA A 1 368 ? -8.832 11.024 23.631 1.00 26.93 343 ALA A CA 1
ATOM 2579 C C . ALA A 1 368 ? -8.863 12.544 23.774 1.00 25.25 343 ALA A C 1
ATOM 2580 O O . ALA A 1 368 ? -9.903 13.166 23.695 1.00 24.71 343 ALA A O 1
ATOM 2582 N N . ALA A 1 369 ? -7.697 13.136 23.993 1.00 23.11 344 ALA A N 1
ATOM 2583 C CA . ALA A 1 369 ? -7.636 14.602 24.159 1.00 21.18 344 ALA A CA 1
ATOM 2584 C C . ALA A 1 369 ? -7.955 15.296 22.862 1.00 22.04 344 ALA A C 1
ATOM 2585 O O . ALA A 1 369 ? -8.491 16.421 22.849 1.00 21.54 344 ALA A O 1
ATOM 2587 N N . LEU A 1 370 ? -7.618 14.656 21.747 1.00 21.11 345 LEU A N 1
ATOM 2588 C CA . LEU A 1 370 ? -7.903 15.282 20.454 1.00 22.43 345 LEU A CA 1
ATOM 2589 C C . LEU A 1 370 ? -9.417 15.255 20.197 1.00 23.67 345 LEU A C 1
ATOM 2590 O O . LEU A 1 370 ? -9.986 16.213 19.676 1.00 23.74 345 LEU A O 1
ATOM 2595 N N . THR A 1 371 ? -10.076 14.181 20.607 1.00 24.87 346 THR A N 1
ATOM 2596 C CA . THR A 1 371 ? -11.537 14.069 20.483 1.00 27.46 346 THR A CA 1
ATOM 2597 C C . THR A 1 371 ? -12.168 15.135 21.329 1.00 25.98 346 THR A C 1
ATOM 2598 O O . THR A 1 371 ? -13.058 15.819 20.904 1.00 27.22 346 THR A O 1
ATOM 2602 N N . GLU A 1 372 ? -11.620 15.344 22.522 1.00 23.98 347 GLU A N 1
ATOM 2603 C CA . GLU A 1 372 ? -12.088 16.401 23.385 1.00 24.71 347 GLU A CA 1
ATOM 2604 C C . GLU A 1 372 ? -11.912 17.776 22.769 1.00 23.40 347 GLU A C 1
ATOM 2605 O O . GLU A 1 372 ? -12.787 18.607 22.810 1.00 23.54 347 GLU A O 1
ATOM 2611 N N . TRP A 1 373 ? -10.723 18.057 22.242 1.00 21.02 348 TRP A N 1
ATOM 2612 C CA . TRP A 1 373 ? -10.527 19.367 21.634 1.00 19.49 348 TRP A CA 1
ATOM 2613 C C . TRP A 1 373 ? -11.470 19.534 20.471 1.00 20.55 348 TRP A C 1
ATOM 2614 O O . TRP A 1 373 ? -12.080 20.592 20.279 1.00 19.92 348 TRP A O 1
ATOM 2625 N N . THR A 1 374 ? -11.636 18.479 19.706 1.00 21.95 349 THR A N 1
ATOM 2626 C CA . THR A 1 374 ? -12.544 18.542 18.553 1.00 23.74 349 THR A CA 1
ATOM 2627 C C . THR A 1 374 ? -13.977 18.769 18.982 1.00 24.50 349 THR A C 1
ATOM 2628 O O . THR A 1 374 ? -14.698 19.571 18.374 1.00 23.91 349 THR A O 1
ATOM 2632 N N . ASN A 1 375 ? -14.397 18.084 20.033 1.00 25.08 350 ASN A N 1
ATOM 2633 C CA . ASN A 1 375 ? -15.804 18.118 20.419 1.00 27.32 350 ASN A CA 1
ATOM 2634 C C . ASN A 1 375 ? -16.150 19.359 21.261 1.00 25.82 350 ASN A C 1
ATOM 2635 O O . ASN A 1 375 ? -17.286 19.790 21.293 1.00 25.97 350 ASN A O 1
ATOM 2640 N N . SER A 1 376 ? -15.154 19.950 21.927 1.00 22.77 351 SER A N 1
ATOM 2641 C CA . SER A 1 376 ? -15.433 21.017 22.894 1.00 22.72 351 SER A CA 1
ATOM 2642 C C . SER A 1 376 ? -14.431 22.141 22.934 1.00 21.83 351 SER A C 1
ATOM 2643 O O . SER A 1 376 ? -14.654 23.140 23.610 1.00 22.58 351 SER A O 1
ATOM 2646 N N . HIS A 1 377 ? -13.307 21.962 22.267 1.00 20.95 352 HIS A N 1
ATOM 2647 C CA . HIS A 1 377 ? -12.218 22.925 22.325 1.00 20.22 352 HIS A CA 1
ATOM 2648 C C . HIS A 1 377 ? -11.722 23.162 23.700 1.00 19.90 352 HIS A C 1
ATOM 2649 O O . HIS A 1 377 ? -11.289 24.257 24.031 1.00 19.72 352 HIS A O 1
ATOM 2656 N N . THR A 1 378 ? -11.780 22.111 24.506 1.00 19.84 353 THR A N 1
ATOM 2657 C CA . THR A 1 378 ? -11.227 22.139 25.830 1.00 20.21 353 THR A CA 1
ATOM 2658 C C . THR A 1 378 ? -10.252 20.991 25.976 1.00 21.54 353 THR A C 1
ATOM 2659 O O . THR A 1 378 ? -10.091 20.131 25.094 1.00 21.32 353 THR A O 1
ATOM 2663 N N . GLY A 1 379 ? -9.638 20.958 27.139 1.00 21.20 354 GLY A N 1
ATOM 2664 C CA . GLY A 1 379 ? -8.700 19.930 27.452 1.00 20.02 354 GLY A CA 1
ATOM 2665 C C . GLY A 1 379 ? -7.272 20.332 27.253 1.00 19.14 354 GLY A C 1
ATOM 2666 O O . GLY A 1 379 ? -6.956 21.439 26.863 1.00 19.20 354 GLY A O 1
ATOM 2667 N N . PRO A 1 380 ? -6.382 19.390 27.510 1.00 18.71 355 PRO A N 1
ATOM 2668 C CA . PRO A 1 380 ? -4.993 19.824 27.436 1.00 18.30 355 PRO A CA 1
ATOM 2669 C C . PRO A 1 380 ? -4.521 20.262 26.072 1.00 18.13 355 PRO A C 1
ATOM 2670 O O . PRO A 1 380 ? -3.580 21.061 25.993 1.00 20.64 355 PRO A O 1
ATOM 2674 N N . LEU A 1 381 ? -5.119 19.782 24.979 1.00 18.56 356 LEU A N 1
ATOM 2675 C CA . LEU A 1 381 ? -4.672 20.234 23.680 1.00 17.38 356 LEU A CA 1
ATOM 2676 C C . LEU A 1 381 ? -5.085 21.644 23.350 1.00 16.98 356 LEU A C 1
ATOM 2677 O O . LEU A 1 381 ? -4.616 22.246 22.364 1.00 16.98 356 LEU A O 1
ATOM 2682 N N . ALA A 1 382 ? -5.951 22.229 24.176 1.00 16.58 357 ALA A N 1
ATOM 2683 C CA . ALA A 1 382 ? -6.306 23.621 24.010 1.00 15.72 357 ALA A CA 1
ATOM 2684 C C . ALA A 1 382 ? -5.192 24.566 24.385 1.00 14.81 357 ALA A C 1
ATOM 2685 O O . ALA A 1 382 ? -5.234 25.758 23.982 1.00 14.94 357 ALA A O 1
ATOM 2687 N N . ARG A 1 383 ? -4.224 24.067 25.157 1.00 14.81 358 ARG A N 1
ATOM 2688 C CA . ARG A 1 383 ? -3.218 24.939 25.743 1.00 14.92 358 ARG A CA 1
ATOM 2689 C C . ARG A 1 383 ? -1.911 24.842 24.990 1.00 14.75 358 ARG A C 1
ATOM 2690 O O . ARG A 1 383 ? -1.600 23.838 24.357 1.00 15.83 358 ARG A O 1
ATOM 2698 N N . GLY A 1 384 ? -1.140 25.899 25.097 1.00 15.52 359 GLY A N 1
ATOM 2699 C CA . GLY A 1 384 ? 0.083 26.005 24.308 1.00 16.04 359 GLY A CA 1
ATOM 2700 C C . GLY A 1 384 ? 1.250 25.165 24.746 1.00 15.53 359 GLY A C 1
ATOM 2701 O O . GLY A 1 384 ? 2.233 25.005 23.976 1.00 15.68 359 GLY A O 1
ATOM 2702 N N . ALA A 1 385 ? 1.153 24.642 25.975 1.00 15.78 360 ALA A N 1
ATOM 2703 C CA . ALA A 1 385 ? 2.180 23.781 26.536 1.00 15.86 360 ALA A CA 1
ATOM 2704 C C . ALA A 1 385 ? 1.580 22.951 27.665 1.00 14.98 360 ALA A C 1
ATOM 2705 O O . ALA A 1 385 ? 0.442 23.198 28.083 1.00 16.26 360 ALA A O 1
ATOM 2707 N N . ARG A 1 386 ? 2.340 21.959 28.108 1.00 15.68 361 ARG A N 1
ATOM 2708 C CA . ARG A 1 386 ? 1.920 21.062 29.181 1.00 15.64 361 ARG A CA 1
ATOM 2709 C C . ARG A 1 386 ? 2.373 21.512 30.530 1.00 16.07 361 ARG A C 1
ATOM 2710 O O . ARG A 1 386 ? 1.995 20.902 31.538 1.00 16.08 361 ARG A O 1
ATOM 2718 N N . LEU A 1 387 ? 3.176 22.585 30.584 1.00 15.23 362 LEU A N 1
ATOM 2719 C CA . LEU A 1 387 ? 3.479 23.307 31.815 1.00 14.41 362 LEU A CA 1
ATOM 2720 C C . LEU A 1 387 ? 3.242 24.791 31.463 1.00 14.63 362 LEU A C 1
ATOM 2721 O O . LEU A 1 387 ? 3.060 25.087 30.261 1.00 14.30 362 LEU A O 1
ATOM 2726 N N . ASN A 1 388 ? 3.215 25.651 32.463 1.00 14.18 363 ASN A N 1
ATOM 2727 C CA . ASN A 1 388 ? 2.569 26.966 32.324 1.00 13.74 363 ASN A CA 1
ATOM 2728 C C . ASN A 1 388 ? 3.482 28.176 32.436 1.00 13.47 363 ASN A C 1
ATOM 2729 O O . ASN A 1 388 ? 2.984 29.303 32.521 1.00 13.96 363 ASN A O 1
ATOM 2734 N N . HIS A 1 389 ? 4.799 27.973 32.548 1.00 13.38 364 HIS A N 1
ATOM 2735 C CA . HIS A 1 389 ? 5.699 29.064 32.887 1.00 13.26 364 HIS A CA 1
ATOM 2736 C C . HIS A 1 389 ? 7.007 29.010 32.105 1.00 12.84 364 HIS A C 1
ATOM 2737 O O . HIS A 1 389 ? 7.415 27.956 31.620 1.00 12.89 364 HIS A O 1
ATOM 2744 N N . LEU A 1 390 ? 7.646 30.151 32.048 1.00 13.33 365 LEU A N 1
ATOM 2745 C CA . LEU A 1 390 ? 9.014 30.337 31.594 1.00 13.34 365 LEU A CA 1
ATOM 2746 C C . LEU A 1 390 ? 9.767 30.958 32.748 1.00 14.92 365 LEU A C 1
ATOM 2747 O O . LEU A 1 390 ? 9.190 31.730 33.524 1.00 16.74 365 LEU A O 1
ATOM 2752 N N . THR A 1 391 ? 11.059 30.717 32.819 1.00 14.12 366 THR A N 1
ATOM 2753 C CA . THR A 1 391 ? 11.914 31.434 33.714 1.00 14.89 366 THR A CA 1
ATOM 2754 C C . THR A 1 391 ? 13.021 32.077 32.906 1.00 14.03 366 THR A C 1
ATOM 2755 O O . THR A 1 391 ? 13.620 31.461 32.050 1.00 14.47 366 THR A O 1
ATOM 2759 N N . PHE A 1 392 ? 13.319 33.333 33.213 1.00 13.63 367 PHE A N 1
ATOM 2760 C CA . PHE A 1 392 ? 14.404 34.048 32.557 1.00 13.92 367 PHE A CA 1
ATOM 2761 C C . PHE A 1 392 ? 15.372 34.447 33.658 1.00 14.60 367 PHE A C 1
ATOM 2762 O O . PHE A 1 392 ? 14.996 35.153 34.635 1.00 14.71 367 PHE A O 1
ATOM 2770 N N . VAL A 1 393 ? 16.599 33.958 33.533 1.00 14.16 368 VAL A N 1
ATOM 2771 C CA . VAL A 1 393 ? 17.622 34.056 34.568 1.00 14.85 368 VAL A CA 1
ATOM 2772 C C . VAL A 1 393 ? 18.762 34.921 34.071 1.00 15.31 368 VAL A C 1
ATOM 2773 O O . VAL A 1 393 ? 19.381 34.637 33.002 1.00 14.83 368 VAL A O 1
ATOM 2777 N N . ARG A 1 394 ? 19.108 35.946 34.846 1.00 16.15 369 ARG A N 1
ATOM 2778 C CA . ARG A 1 394 ? 20.278 36.734 34.607 1.00 17.73 369 ARG A CA 1
ATOM 2779 C C . ARG A 1 394 ? 21.412 36.205 35.456 1.00 18.80 369 ARG A C 1
ATOM 2780 O O . ARG A 1 394 ? 21.317 36.223 36.684 1.00 19.75 369 ARG A O 1
ATOM 2788 N N . LEU A 1 395 ? 22.490 35.767 34.847 1.00 17.50 370 LEU A N 1
ATOM 2789 C CA . LEU A 1 395 ? 23.655 35.242 35.598 1.00 18.88 370 LEU A CA 1
ATOM 2790 C C . LEU A 1 395 ? 24.478 36.428 36.069 1.00 18.49 370 LEU A C 1
ATOM 2791 O O . LEU A 1 395 ? 24.654 37.413 35.367 1.00 18.92 370 LEU A O 1
ATOM 2796 N N . PRO A 1 396 ? 25.010 36.338 37.290 1.00 20.22 371 PRO A N 1
ATOM 2797 C CA . PRO A 1 396 ? 25.898 37.390 37.740 1.00 21.44 371 PRO A CA 1
ATOM 2798 C C . PRO A 1 396 ? 27.199 37.386 36.990 1.00 23.29 371 PRO A C 1
ATOM 2799 O O . PRO A 1 396 ? 27.555 36.366 36.409 1.00 21.60 371 PRO A O 1
ATOM 2803 N N . ASP A 1 397 ? 27.909 38.519 37.040 1.00 24.07 372 ASP A N 1
ATOM 2804 C CA . ASP A 1 397 ? 29.120 38.709 36.270 1.00 26.72 372 ASP A CA 1
ATOM 2805 C C . ASP A 1 397 ? 30.146 37.609 36.554 1.00 26.90 372 ASP A C 1
ATOM 2806 O O . ASP A 1 397 ? 30.841 37.201 35.640 1.00 27.28 372 ASP A O 1
ATOM 2811 N N . ASP A 1 398 ? 30.201 37.091 37.778 1.00 28.40 373 ASP A N 1
ATOM 2812 C CA . ASP A 1 398 ? 31.163 36.040 38.084 1.00 31.47 373 ASP A CA 1
ATOM 2813 C C . ASP A 1 398 ? 30.764 34.636 37.626 1.00 30.60 373 ASP A C 1
ATOM 2814 O O . ASP A 1 398 ? 31.517 33.712 37.757 1.00 32.29 373 ASP A O 1
ATOM 2819 N N . LYS A 1 399 ? 29.596 34.483 37.021 1.00 27.73 374 LYS A N 1
ATOM 2820 C CA . LYS A 1 399 ? 29.263 33.218 36.368 1.00 26.26 374 LYS A CA 1
ATOM 2821 C C . LYS A 1 399 ? 29.219 33.400 34.854 1.00 24.60 374 LYS A C 1
ATOM 2822 O O . LYS A 1 399 ? 28.645 32.569 34.124 1.00 26.98 374 LYS A O 1
ATOM 2828 N N . LEU A 1 400 ? 29.827 34.481 34.381 1.00 23.08 375 LEU A N 1
ATOM 2829 C CA . LEU A 1 400 ? 30.016 34.671 32.974 1.00 23.02 375 LEU A CA 1
ATOM 2830 C C . LEU A 1 400 ? 31.474 34.536 32.671 1.00 25.18 375 LEU A C 1
ATOM 2831 O O . LEU A 1 400 ? 32.299 35.365 33.084 1.00 26.80 375 LEU A O 1
ATOM 2836 N N . ASN A 1 401 ? 31.781 33.499 31.906 1.00 27.02 376 ASN A N 1
ATOM 2837 C CA . ASN A 1 401 ? 33.181 33.192 31.623 1.00 26.43 376 ASN A CA 1
ATOM 2838 C C . ASN A 1 401 ? 33.615 33.943 30.376 1.00 26.48 376 ASN A C 1
ATOM 2839 O O . ASN A 1 401 ? 34.008 33.381 29.366 1.00 26.55 376 ASN A O 1
ATOM 2844 N N . GLY A 1 402 ? 33.552 35.251 30.433 1.00 25.09 377 GLY A N 1
ATOM 2845 C CA . GLY A 1 402 ? 33.838 36.042 29.250 1.00 24.71 377 GLY A CA 1
ATOM 2846 C C . GLY A 1 402 ? 33.061 37.322 29.401 1.00 25.63 377 GLY A C 1
ATOM 2847 O O . GLY A 1 402 ? 32.379 37.524 30.420 1.00 25.66 377 GLY A O 1
ATOM 2848 N N . GLN A 1 403 ? 33.145 38.164 28.390 1.00 23.11 378 GLN A N 1
ATOM 2849 C CA . GLN A 1 403 ? 32.378 39.370 28.379 1.00 25.18 378 GLN A CA 1
ATOM 2850 C C . GLN A 1 403 ? 30.879 39.029 28.323 1.00 22.27 378 GLN A C 1
ATOM 2851 O O . GLN A 1 403 ? 30.449 38.083 27.644 1.00 21.50 378 GLN A O 1
ATOM 2857 N N . ASP A 1 404 ? 30.095 39.814 29.045 1.00 22.10 379 ASP A N 1
ATOM 2858 C CA . ASP A 1 404 ? 28.638 39.673 29.070 1.00 19.12 379 ASP A CA 1
ATOM 2859 C C . ASP A 1 404 ? 28.069 39.775 27.651 1.00 19.01 379 ASP A C 1
ATOM 2860 O O . ASP A 1 404 ? 28.187 40.809 26.988 1.00 21.05 379 ASP A O 1
ATOM 2865 N N . PRO A 1 405 ? 27.437 38.717 27.181 1.00 17.79 380 PRO A N 1
ATOM 2866 C CA . PRO A 1 405 ? 26.946 38.716 25.777 1.00 17.45 380 PRO A CA 1
ATOM 2867 C C . PRO A 1 405 ? 25.528 39.296 25.629 1.00 16.56 380 PRO A C 1
ATOM 2868 O O . PRO A 1 405 ? 24.987 39.381 24.512 1.00 16.70 380 PRO A O 1
ATOM 2872 N N . SER A 1 406 ? 24.865 39.578 26.747 1.00 15.82 381 SER A N 1
ATOM 2873 C CA . SER A 1 406 ? 23.484 40.043 26.735 1.00 15.90 381 SER A CA 1
ATOM 2874 C C . SER A 1 406 ? 23.374 41.489 26.303 1.00 16.62 381 SER A C 1
ATOM 2875 O O . SER A 1 406 ? 24.368 42.238 26.310 1.00 18.93 381 SER A O 1
ATOM 2878 N N . SER A 1 407 ? 22.156 41.894 25.983 1.00 17.33 382 SER A N 1
ATOM 2879 C CA . SER A 1 407 ? 21.904 43.295 25.563 1.00 18.84 382 SER A CA 1
ATOM 2880 C C . SER A 1 407 ? 21.954 44.384 26.647 1.00 19.76 382 SER A C 1
ATOM 2881 O O . SER A 1 407 ? 22.078 45.575 26.329 1.00 21.55 382 SER A O 1
ATOM 2884 N N . GLY A 1 408 ? 21.926 43.998 27.907 1.00 20.15 383 GLY A N 1
ATOM 2885 C CA . GLY A 1 408 ? 21.937 44.934 28.987 1.00 20.63 383 GLY A CA 1
ATOM 2886 C C . GLY A 1 408 ? 21.436 44.372 30.296 1.00 21.55 383 GLY A C 1
ATOM 2887 O O . GLY A 1 408 ? 21.139 43.179 30.407 1.00 19.29 383 GLY A O 1
ATOM 2888 N N . LYS A 1 409 ? 21.328 45.234 31.281 1.00 21.30 384 LYS A N 1
ATOM 2889 C CA . LYS A 1 409 ? 21.066 44.832 32.647 1.00 22.69 384 LYS A CA 1
ATOM 2890 C C . LYS A 1 409 ? 19.685 44.205 32.853 1.00 20.76 384 LYS A C 1
ATOM 2891 O O . LYS A 1 409 ? 19.449 43.491 33.860 1.00 22.37 384 LYS A O 1
ATOM 2897 N N . ASN A 1 410 ? 18.757 44.482 31.935 1.00 19.10 385 ASN A N 1
ATOM 2898 C CA . ASN A 1 410 ? 17.403 43.948 32.037 1.00 19.41 385 ASN A CA 1
ATOM 2899 C C . ASN A 1 410 ? 17.290 42.609 31.308 1.00 19.34 385 ASN A C 1
ATOM 2900 O O . ASN A 1 410 ? 16.208 42.047 31.212 1.00 19.46 385 ASN A O 1
ATOM 2905 N N . SER A 1 411 ? 18.389 42.142 30.735 1.00 18.00 386 SER A N 1
ATOM 2906 C CA . SER A 1 411 ? 18.318 40.973 29.872 1.00 17.37 386 SER A CA 1
ATOM 2907 C C . SER A 1 411 ? 18.782 39.716 30.550 1.00 17.34 386 SER A C 1
ATOM 2908 O O . SER A 1 411 ? 19.856 39.656 31.100 1.00 18.02 386 SER A O 1
ATOM 2911 N N . PRO A 1 412 ? 17.999 38.638 30.434 1.00 15.54 387 PRO A N 1
ATOM 2912 C CA . PRO A 1 412 ? 18.413 37.362 31.008 1.00 15.63 387 PRO A CA 1
ATOM 2913 C C . PRO A 1 412 ? 19.436 36.683 30.098 1.00 15.52 387 PRO A C 1
ATOM 2914 O O . PRO A 1 412 ? 19.384 36.860 28.882 1.00 15.63 387 PRO A O 1
ATOM 2918 N N . HIS A 1 413 ? 20.317 35.872 30.664 1.00 15.60 388 HIS A N 1
ATOM 2919 C CA . HIS A 1 413 ? 21.216 35.051 29.860 1.00 14.79 388 HIS A CA 1
ATOM 2920 C C . HIS A 1 413 ? 20.643 33.710 29.521 1.00 14.85 388 HIS A C 1
ATOM 2921 O O . HIS A 1 413 ? 20.984 33.092 28.491 1.00 14.89 388 HIS A O 1
ATOM 2928 N N . ILE A 1 414 ? 19.756 33.225 30.381 1.00 13.26 389 ILE A N 1
ATOM 2929 C CA . ILE A 1 414 ? 19.290 31.844 30.362 1.00 13.31 389 ILE A CA 1
ATOM 2930 C C . ILE A 1 414 ? 17.765 31.828 30.408 1.00 13.84 389 ILE A C 1
ATOM 2931 O O . ILE A 1 414 ? 17.137 32.632 31.146 1.00 14.34 389 ILE A O 1
ATOM 2936 N N . GLU A 1 415 ? 17.164 30.931 29.640 1.00 14.04 390 GLU A N 1
ATOM 2937 C CA . GLU A 1 415 ? 15.730 30.634 29.780 1.00 13.53 390 GLU A CA 1
ATOM 2938 C C . GLU A 1 415 ? 15.563 29.231 30.248 1.00 13.42 390 GLU A C 1
ATOM 2939 O O . GLU A 1 415 ? 16.238 28.327 29.717 1.00 14.75 390 GLU A O 1
ATOM 2945 N N . PHE A 1 416 ? 14.608 29.004 31.143 1.00 13.64 391 PHE A N 1
ATOM 2946 C CA . PHE A 1 416 ? 14.042 27.684 31.400 1.00 12.51 391 PHE A CA 1
ATOM 2947 C C . PHE A 1 416 ? 12.674 27.643 30.730 1.00 13.24 391 PHE A C 1
ATOM 2948 O O . PHE A 1 416 ? 11.811 28.424 31.088 1.00 13.78 391 PHE A O 1
ATOM 2956 N N . GLN A 1 417 ? 12.471 26.708 29.819 1.00 13.74 392 GLN A N 1
ATOM 2957 C CA . GLN A 1 417 ? 11.146 26.435 29.218 1.00 12.90 392 GLN A CA 1
ATOM 2958 C C . GLN A 1 417 ? 10.657 25.103 29.707 1.00 13.47 392 GLN A C 1
ATOM 2959 O O . GLN A 1 417 ? 11.136 24.107 29.263 1.00 13.75 392 GLN A O 1
ATOM 2965 N N . PHE A 1 418 ? 9.839 25.101 30.746 1.00 13.38 393 PHE A N 1
ATOM 2966 C CA . PHE A 1 418 ? 9.431 23.850 31.334 1.00 13.61 393 PHE A CA 1
ATOM 2967 C C . PHE A 1 418 ? 8.563 23.096 30.366 1.00 14.13 393 PHE A C 1
ATOM 2968 O O . PHE A 1 418 ? 7.691 23.687 29.681 1.00 15.73 393 PHE A O 1
ATOM 2976 N N . ALA A 1 419 ? 8.893 21.823 30.152 1.00 14.11 394 ALA A N 1
ATOM 2977 C CA . ALA A 1 419 ? 8.220 21.072 29.079 1.00 15.19 394 ALA A CA 1
ATOM 2978 C C . ALA A 1 419 ? 7.093 20.196 29.568 1.00 16.76 394 ALA A C 1
ATOM 2979 O O . ALA A 1 419 ? 5.950 20.303 29.101 1.00 16.92 394 ALA A O 1
ATOM 2981 N N . GLN A 1 420 ? 7.414 19.268 30.463 1.00 15.24 395 GLN A N 1
ATOM 2982 C CA . GLN A 1 420 ? 6.446 18.275 30.897 1.00 16.32 395 GLN A CA 1
ATOM 2983 C C . GLN A 1 420 ? 6.958 17.499 32.085 1.00 16.71 395 GLN A C 1
ATOM 2984 O O . GLN A 1 420 ? 8.160 17.537 32.433 1.00 16.18 395 GLN A O 1
ATOM 2990 N N . ILE A 1 421 ? 6.055 16.730 32.667 1.00 16.04 396 ILE A N 1
ATOM 2991 C CA . ILE A 1 421 ? 6.409 15.722 33.629 1.00 16.53 396 ILE A CA 1
ATOM 2992 C C . ILE A 1 421 ? 5.875 14.400 33.095 1.00 17.13 396 ILE A C 1
ATOM 2993 O O . ILE A 1 421 ? 4.684 14.304 32.781 1.00 16.96 396 ILE A O 1
ATOM 2998 N N . THR A 1 422 ? 6.742 13.404 33.011 1.00 16.61 397 THR A N 1
ATOM 2999 C CA . THR A 1 422 ? 6.359 12.163 32.345 1.00 18.10 397 THR A CA 1
ATOM 3000 C C . THR A 1 422 ? 7.156 10.971 32.852 1.00 18.18 397 THR A C 1
ATOM 3001 O O . THR A 1 422 ? 8.351 11.128 33.134 1.00 19.11 397 THR A O 1
ATOM 3005 N N . PRO A 1 423 ? 6.492 9.807 33.011 1.00 20.65 398 PRO A N 1
ATOM 3006 C CA . PRO A 1 423 ? 7.345 8.652 33.367 1.00 20.26 398 PRO A CA 1
ATOM 3007 C C . PRO A 1 423 ? 8.067 8.050 32.196 1.00 21.87 398 PRO A C 1
ATOM 3008 O O . PRO A 1 423 ? 8.818 7.106 32.382 1.00 24.02 398 PRO A O 1
ATOM 3012 N N . GLN A 1 424 ? 7.767 8.515 30.987 1.00 20.80 399 GLN A N 1
ATOM 3013 C CA . GLN A 1 424 ? 8.395 7.982 29.791 1.00 22.62 399 GLN A CA 1
ATOM 3014 C C . GLN A 1 424 ? 9.509 8.908 29.300 1.00 22.04 399 GLN A C 1
ATOM 3015 O O . GLN A 1 424 ? 9.241 10.078 28.981 1.00 21.38 399 GLN A O 1
ATOM 3021 N N . VAL A 1 425 ? 10.731 8.394 29.206 1.00 20.95 400 VAL A N 1
ATOM 3022 C CA . VAL A 1 425 ? 11.834 9.198 28.674 1.00 21.37 400 VAL A CA 1
ATOM 3023 C C . VAL A 1 425 ? 11.454 9.751 27.310 1.00 21.14 400 VAL A C 1
ATOM 3024 O O . VAL A 1 425 ? 11.017 9.007 26.448 1.00 21.81 400 VAL A O 1
ATOM 3028 N N . PRO A 1 426 ? 11.598 11.083 27.119 1.00 20.31 401 PRO A N 1
ATOM 3029 C CA . PRO A 1 426 ? 11.207 11.651 25.836 1.00 21.11 401 PRO A CA 1
ATOM 3030 C C . PRO A 1 426 ? 12.265 11.516 24.778 1.00 21.52 401 PRO A C 1
ATOM 3031 O O . PRO A 1 426 ? 13.434 11.306 25.087 1.00 21.34 401 PRO A O 1
ATOM 3035 N N . THR A 1 427 ? 11.834 11.586 23.525 1.00 22.46 402 THR A N 1
ATOM 3036 C CA . THR A 1 427 ? 12.725 11.788 22.393 1.00 22.77 402 THR A CA 1
ATOM 3037 C C . THR A 1 427 ? 12.767 13.265 22.029 1.00 22.63 402 THR A C 1
ATOM 3038 O O . THR A 1 427 ? 13.808 13.718 21.545 1.00 21.94 402 THR A O 1
ATOM 3042 N N . LEU A 1 428 ? 11.674 14.009 22.217 1.00 20.64 403 LEU A N 1
ATOM 3043 C CA . LEU A 1 428 ? 11.700 15.419 21.898 1.00 22.59 403 LEU A CA 1
ATOM 3044 C C . LEU A 1 428 ? 12.666 16.136 22.831 1.00 20.03 403 LEU A C 1
ATOM 3045 O O . LEU A 1 428 ? 12.663 15.901 24.055 1.00 20.43 403 LEU A O 1
ATOM 3050 N N . GLY A 1 429 ? 13.539 16.954 22.242 1.00 19.61 404 GLY A N 1
ATOM 3051 C CA . GLY A 1 429 ? 14.577 17.662 22.950 1.00 18.57 404 GLY A CA 1
ATOM 3052 C C . GLY A 1 429 ? 15.784 16.824 23.360 1.00 17.99 404 GLY A C 1
ATOM 3053 O O . GLY A 1 429 ? 16.556 17.270 24.195 1.00 19.02 404 GLY A O 1
ATOM 3054 N N . VAL A 1 430 ? 15.900 15.630 22.785 1.00 16.38 405 VAL A N 1
ATOM 3055 C CA . VAL A 1 430 ? 16.945 14.675 23.153 1.00 17.27 405 VAL A CA 1
ATOM 3056 C C . VAL A 1 430 ? 17.617 14.235 21.863 1.00 17.73 405 VAL A C 1
ATOM 3057 O O . VAL A 1 430 ? 17.055 13.438 21.070 1.00 18.76 405 VAL A O 1
ATOM 3061 N N . PRO A 1 431 ? 18.817 14.751 21.615 1.00 18.25 406 PRO A N 1
ATOM 3062 C CA . PRO A 1 431 ? 19.467 14.275 20.413 1.00 18.51 406 PRO A CA 1
ATOM 3063 C C . PRO A 1 431 ? 19.627 12.746 20.248 1.00 18.86 406 PRO A C 1
ATOM 3064 O O . PRO A 1 431 ? 19.721 12.013 21.210 1.00 19.20 406 PRO A O 1
ATOM 3068 N N . LYS A 1 432 ? 19.773 12.319 19.000 1.00 18.73 407 LYS A N 1
ATOM 3069 C CA . LYS A 1 432 ? 19.798 10.894 18.687 1.00 22.71 407 LYS A CA 1
ATOM 3070 C C . LYS A 1 432 ? 20.716 10.009 19.508 1.00 23.07 407 LYS A C 1
ATOM 3071 O O . LYS A 1 432 ? 20.337 8.855 19.838 1.00 28.45 407 LYS A O 1
ATOM 3077 N N . GLN A 1 433 ? 21.922 10.473 19.794 1.00 23.79 408 GLN A N 1
ATOM 3078 C CA . GLN A 1 433 ? 22.891 9.617 20.502 1.00 24.76 408 GLN A CA 1
ATOM 3079 C C . GLN A 1 433 ? 23.148 10.129 21.900 1.00 24.30 408 GLN A C 1
ATOM 3080 O O . GLN A 1 433 ? 24.125 9.716 22.562 1.00 24.70 408 GLN A O 1
ATOM 3086 N N . ALA A 1 434 ? 22.294 11.023 22.384 1.00 22.48 409 ALA A N 1
ATOM 3087 C CA . ALA A 1 434 ? 22.462 11.530 23.756 1.00 21.18 409 ALA A CA 1
ATOM 3088 C C . ALA A 1 434 ? 22.176 10.415 24.744 1.00 21.86 409 ALA A C 1
ATOM 3089 O O . ALA A 1 434 ? 21.201 9.709 24.625 1.00 20.30 409 ALA A O 1
ATOM 3091 N N . PRO A 1 435 ? 23.040 10.229 25.734 1.00 22.26 410 PRO A N 1
ATOM 3092 C CA . PRO A 1 435 ? 22.745 9.200 26.731 1.00 22.51 410 PRO A CA 1
ATOM 3093 C C . PRO A 1 435 ? 21.486 9.480 27.517 1.00 22.06 410 PRO A C 1
ATOM 3094 O O . PRO A 1 435 ? 21.196 10.630 27.826 1.00 22.40 410 PRO A O 1
ATOM 3098 N N . LEU A 1 436 ? 20.730 8.427 27.786 1.00 21.68 411 LEU A N 1
ATOM 3099 C CA . LEU A 1 436 ? 19.429 8.560 28.418 1.00 21.62 411 LEU A CA 1
ATOM 3100 C C . LEU A 1 436 ? 19.574 8.335 29.909 1.00 22.14 411 LEU A C 1
ATOM 3101 O O . LEU A 1 436 ? 20.512 7.667 30.343 1.00 24.08 411 LEU A O 1
ATOM 3106 N N . PRO A 1 437 ? 18.650 8.895 30.689 1.00 21.16 412 PRO A N 1
ATOM 3107 C CA . PRO A 1 437 ? 18.707 8.667 32.140 1.00 22.84 412 PRO A CA 1
ATOM 3108 C C . PRO A 1 437 ? 18.497 7.185 32.463 1.00 24.85 412 PRO A C 1
ATOM 3109 O O . PRO A 1 437 ? 17.716 6.493 31.801 1.00 25.43 412 PRO A O 1
ATOM 3113 N N . ALA A 1 438 ? 19.176 6.711 33.507 1.00 28.60 413 ALA A N 1
ATOM 3114 C CA . ALA A 1 438 ? 18.979 5.360 33.977 1.00 28.45 413 ALA A CA 1
ATOM 3115 C C . ALA A 1 438 ? 17.507 5.168 34.382 1.00 29.15 413 ALA A C 1
ATOM 3116 O O . ALA A 1 438 ? 16.982 5.951 35.148 1.00 25.76 413 ALA A O 1
ATOM 3118 N N . ALA A 1 439 ? 16.852 4.145 33.836 1.00 30.07 414 ALA A N 1
ATOM 3119 C CA . ALA A 1 439 ? 15.467 3.828 34.148 1.00 30.27 414 ALA A CA 1
ATOM 3120 C C . ALA A 1 439 ? 15.201 3.828 35.654 1.00 29.06 414 ALA A C 1
ATOM 3121 O O . ALA A 1 439 ? 14.193 4.322 36.129 1.00 28.88 414 ALA A O 1
ATOM 3123 N N . ASN A 1 440 ? 16.122 3.263 36.421 1.00 28.52 415 ASN A N 1
ATOM 3124 C CA . ASN A 1 440 ? 15.923 3.155 37.859 1.00 27.45 415 ASN A CA 1
ATOM 3125 C C . ASN A 1 440 ? 16.231 4.417 38.646 1.00 25.38 415 ASN A C 1
ATOM 3126 O O . ASN A 1 440 ? 16.076 4.432 39.862 1.00 25.77 415 ASN A O 1
ATOM 3131 N N . SER A 1 441 ? 16.701 5.455 37.957 1.00 24.72 416 SER A N 1
ATOM 3132 C CA . SER A 1 441 ? 17.073 6.716 38.585 1.00 24.25 416 SER A CA 1
ATOM 3133 C C . SER A 1 441 ? 15.882 7.657 38.717 1.00 22.51 416 SER A C 1
ATOM 3134 O O . SER A 1 441 ? 16.012 8.702 39.324 1.00 22.55 416 SER A O 1
ATOM 3137 N N . TYR A 1 442 ? 14.720 7.307 38.148 1.00 22.34 417 TYR A N 1
ATOM 3138 C CA . TYR A 1 442 ? 13.583 8.238 38.221 1.00 21.31 417 TYR A CA 1
ATOM 3139 C C . TYR A 1 442 ? 12.276 7.507 38.392 1.00 21.02 417 TYR A C 1
ATOM 3140 O O . TYR A 1 442 ? 12.166 6.329 38.056 1.00 21.64 417 TYR A O 1
ATOM 3149 N N . ARG A 1 443 ? 11.297 8.232 38.945 1.00 21.22 418 ARG A N 1
ATOM 3150 C CA . ARG A 1 443 ? 9.917 7.778 39.039 1.00 20.72 418 ARG A CA 1
ATOM 3151 C C . ARG A 1 443 ? 9.207 8.436 37.878 1.00 20.58 418 ARG A C 1
ATOM 3152 O O . ARG A 1 443 ? 8.876 7.753 36.894 1.00 22.53 418 ARG A O 1
ATOM 3160 N N . LEU A 1 444 ? 9.054 9.760 37.941 1.00 19.02 419 LEU A N 1
ATOM 3161 C CA . LEU A 1 444 ? 8.707 10.541 36.766 1.00 18.87 419 LEU A CA 1
ATOM 3162 C C . LEU A 1 444 ? 9.858 11.475 36.455 1.00 18.17 419 LEU A C 1
ATOM 3163 O O . LEU A 1 444 ? 10.770 11.622 37.268 1.00 17.75 419 LEU A O 1
ATOM 3168 N N . LEU A 1 445 ? 9.846 12.003 35.245 1.00 17.81 420 LEU A N 1
ATOM 3169 C CA . LEU A 1 445 ? 10.822 12.955 34.803 1.00 17.74 420 LEU A CA 1
ATOM 3170 C C . LEU A 1 445 ? 10.219 14.339 34.653 1.00 17.03 420 LEU A C 1
ATOM 3171 O O . LEU A 1 445 ? 9.219 14.498 33.968 1.00 17.73 420 LEU A O 1
ATOM 3176 N N . LEU A 1 446 ? 10.877 15.353 35.214 1.00 17.27 421 LEU A N 1
ATOM 3177 C CA . LEU A 1 446 ? 10.585 16.749 34.913 1.00 17.33 421 LEU A CA 1
ATOM 3178 C C . LEU A 1 446 ? 11.562 17.131 33.821 1.00 16.69 421 LEU A C 1
ATOM 3179 O O . LEU A 1 446 ? 12.743 17.108 34.061 1.00 16.44 421 LEU A O 1
ATOM 3184 N N . GLN A 1 447 ? 11.063 17.424 32.640 1.00 15.55 422 GLN A N 1
ATOM 3185 C CA . GLN A 1 447 ? 11.870 17.870 31.505 1.00 15.76 422 GLN A CA 1
ATOM 3186 C C . GLN A 1 447 ? 11.665 19.354 31.297 1.00 14.84 422 GLN A C 1
ATOM 3187 O O . GLN A 1 447 ? 10.497 19.850 31.302 1.00 15.33 422 GLN A O 1
ATOM 3193 N N . LEU A 1 448 ? 12.783 20.075 31.145 1.00 15.06 423 LEU A N 1
ATOM 3194 C CA . LEU A 1 448 ? 12.721 21.455 30.738 1.00 15.04 423 LEU A CA 1
ATOM 3195 C C . LEU A 1 448 ? 13.873 21.694 29.749 1.00 14.42 423 LEU A C 1
ATOM 3196 O O . LEU A 1 448 ? 14.865 20.962 29.759 1.00 15.03 423 LEU A O 1
ATOM 3201 N N . ALA A 1 449 ? 13.736 22.723 28.918 1.00 14.44 424 ALA A N 1
ATOM 3202 C CA . ALA A 1 449 ? 14.871 23.170 28.129 1.00 15.10 424 ALA A CA 1
ATOM 3203 C C . ALA A 1 449 ? 15.564 24.312 28.879 1.00 15.68 424 ALA A C 1
ATOM 3204 O O . ALA A 1 449 ? 14.916 25.156 29.494 1.00 16.57 424 ALA A O 1
ATOM 3206 N N . VAL A 1 450 ? 16.893 24.339 28.824 1.00 15.01 425 VAL A N 1
ATOM 3207 C CA . VAL A 1 450 ? 17.749 25.406 29.345 1.00 14.60 425 VAL A CA 1
ATOM 3208 C C . VAL A 1 450 ? 18.405 26.002 28.090 1.00 14.46 425 VAL A C 1
ATOM 3209 O O . VAL A 1 450 ? 18.984 25.275 27.278 1.00 15.31 425 VAL A O 1
ATOM 3213 N N . VAL A 1 451 ? 18.203 27.292 27.882 1.00 14.10 426 VAL A N 1
ATOM 3214 C CA . VAL A 1 451 ? 18.510 27.946 26.611 1.00 13.56 426 VAL A CA 1
ATOM 3215 C C . VAL A 1 451 ? 19.487 29.102 26.909 1.00 14.02 426 VAL A C 1
ATOM 3216 O O . VAL A 1 451 ? 19.256 29.917 27.788 1.00 14.73 426 VAL A O 1
ATOM 3220 N N . ASN A 1 452 ? 20.578 29.120 26.146 1.00 13.70 427 ASN A N 1
ATOM 3221 C CA . ASN A 1 452 ? 21.531 30.210 26.156 1.00 13.52 427 ASN A CA 1
ATOM 3222 C C . ASN A 1 452 ? 21.056 31.241 25.176 1.00 14.37 427 ASN A C 1
ATOM 3223 O O . ASN A 1 452 ? 21.194 31.058 23.945 1.00 13.18 427 ASN A O 1
ATOM 3228 N N . LEU A 1 453 ? 20.348 32.248 25.681 1.00 13.21 428 LEU A N 1
ATOM 3229 C CA . LEU A 1 453 ? 19.629 33.187 24.823 1.00 13.49 428 LEU A CA 1
ATOM 3230 C C . LEU A 1 453 ? 20.560 34.058 23.980 1.00 14.16 428 LEU A C 1
ATOM 3231 O O . LEU A 1 453 ? 20.204 34.480 22.873 1.00 13.59 428 LEU A O 1
ATOM 3236 N N . TYR A 1 454 ? 21.773 34.274 24.467 1.00 14.59 429 TYR A N 1
ATOM 3237 C CA . TYR A 1 454 ? 22.759 35.060 23.765 1.00 15.02 429 TYR A CA 1
ATOM 3238 C C . TYR A 1 454 ? 23.941 34.187 23.453 1.00 15.30 429 TYR A C 1
ATOM 3239 O O . TYR A 1 454 ? 24.988 34.317 24.093 1.00 15.46 429 TYR A O 1
ATOM 3248 N N . SER A 1 455 ? 23.753 33.323 22.469 1.00 15.05 430 SER A N 1
ATOM 3249 C CA . SER A 1 455 ? 24.812 32.458 21.997 1.00 15.60 430 SER A CA 1
ATOM 3250 C C . SER A 1 455 ? 25.570 33.261 20.955 1.00 15.40 430 SER A C 1
ATOM 3251 O O . SER A 1 455 ? 25.025 33.581 19.905 1.00 16.99 430 SER A O 1
ATOM 3254 N N . ILE A 1 456 ? 26.826 33.582 21.244 1.00 15.76 431 ILE A N 1
ATOM 3255 C CA . ILE A 1 456 ? 27.606 34.543 20.481 1.00 16.08 431 ILE A CA 1
ATOM 3256 C C . ILE A 1 456 ? 28.207 33.947 19.217 1.00 16.42 431 ILE A C 1
ATOM 3257 O O . ILE A 1 456 ? 28.624 34.699 18.311 1.00 16.45 431 ILE A O 1
ATOM 3262 N N . SER A 1 457 ? 28.277 32.612 19.139 1.00 16.41 432 SER A N 1
ATOM 3263 C CA . SER A 1 457 ? 28.920 32.005 18.008 1.00 16.09 432 SER A CA 1
ATOM 3264 C C . SER A 1 457 ? 28.007 32.096 16.816 1.00 17.11 432 SER A C 1
ATOM 3265 O O . SER A 1 457 ? 26.927 31.501 16.840 1.00 17.52 432 SER A O 1
ATOM 3268 N N . ARG A 1 458 ? 28.463 32.812 15.796 1.00 17.57 433 ARG A N 1
ATOM 3269 C CA . ARG A 1 458 ? 27.633 33.161 14.632 1.00 17.18 433 ARG A CA 1
ATOM 3270 C C . ARG A 1 458 ? 27.827 32.133 13.558 1.00 17.21 433 ARG A C 1
ATOM 3271 O O . ARG A 1 458 ? 28.964 31.739 13.222 1.00 17.28 433 ARG A O 1
ATOM 3279 N N . GLY A 1 459 ? 26.713 31.736 12.957 1.00 16.43 434 GLY A N 1
ATOM 3280 C CA . GLY A 1 459 ? 26.719 30.752 11.872 1.00 16.25 434 GLY A CA 1
ATOM 3281 C C . GLY A 1 459 ? 26.557 31.351 10.495 1.00 16.99 434 GLY A C 1
ATOM 3282 O O . GLY A 1 459 ? 26.673 32.550 10.275 1.00 15.97 434 GLY A O 1
ATOM 3283 N N . SER A 1 460 ? 26.249 30.500 9.537 1.00 17.02 435 SER A N 1
ATOM 3284 C CA . SER A 1 460 ? 26.138 30.908 8.171 1.00 17.73 435 SER A CA 1
ATOM 3285 C C . SER A 1 460 ? 25.270 29.975 7.334 1.00 17.46 435 SER A C 1
ATOM 3286 O O . SER A 1 460 ? 25.091 28.798 7.655 1.00 16.90 435 SER A O 1
ATOM 3289 N N . ILE A 1 461 ? 24.739 30.542 6.263 1.00 18.44 436 ILE A N 1
ATOM 3290 C CA . ILE A 1 461 ? 24.018 29.872 5.203 1.00 19.05 436 ILE A CA 1
ATOM 3291 C C . ILE A 1 461 ? 24.859 30.053 3.959 1.00 21.64 436 ILE A C 1
ATOM 3292 O O . ILE A 1 461 ? 25.282 31.181 3.626 1.00 22.36 436 ILE A O 1
ATOM 3297 N N . SER A 1 462 ? 25.138 28.936 3.306 1.00 21.33 437 SER A N 1
ATOM 3298 C CA . SER A 1 462 ? 25.853 28.941 2.006 1.00 23.03 437 SER A CA 1
ATOM 3299 C C . SER A 1 462 ? 25.272 27.928 1.046 1.00 23.13 437 SER A C 1
ATOM 3300 O O . SER A 1 462 ? 24.455 27.139 1.399 1.00 21.10 437 SER A O 1
ATOM 3303 N N . LEU A 1 463 ? 25.719 27.952 -0.207 1.00 25.08 438 LEU A N 1
ATOM 3304 C CA . LEU A 1 463 ? 25.189 27.042 -1.244 1.00 25.07 438 LEU A CA 1
ATOM 3305 C C . LEU A 1 463 ? 26.045 25.803 -1.479 1.00 26.72 438 LEU A C 1
ATOM 3306 O O . LEU A 1 463 ? 27.269 25.887 -1.502 1.00 27.33 438 LEU A O 1
ATOM 3311 N N . SER A 1 464 ? 25.370 24.656 -1.652 1.00 27.82 439 SER A N 1
ATOM 3312 C CA . SER A 1 464 ? 25.999 23.420 -2.136 1.00 29.98 439 SER A CA 1
ATOM 3313 C C . SER A 1 464 ? 26.183 23.477 -3.639 1.00 28.65 439 SER A C 1
ATOM 3314 O O . SER A 1 464 ? 27.156 22.987 -4.161 1.00 30.34 439 SER A O 1
ATOM 3317 N N . ASP A 1 465 ? 25.162 24.005 -4.313 1.00 29.60 440 ASP A N 1
ATOM 3318 C CA . ASP A 1 465 ? 25.168 24.197 -5.766 1.00 29.69 440 ASP A CA 1
ATOM 3319 C C . ASP A 1 465 ? 24.186 25.320 -6.116 1.00 30.00 440 ASP A C 1
ATOM 3320 O O . ASP A 1 465 ? 23.599 25.936 -5.214 1.00 29.04 440 ASP A O 1
ATOM 3325 N N . ASN A 1 466 ? 23.949 25.539 -7.409 1.00 29.71 441 ASN A N 1
ATOM 3326 C CA . ASN A 1 466 ? 23.143 26.686 -7.840 1.00 29.56 441 ASN A CA 1
ATOM 3327 C C . ASN A 1 466 ? 21.676 26.332 -8.113 1.00 29.53 441 ASN A C 1
ATOM 3328 O O . ASN A 1 466 ? 20.989 27.074 -8.810 1.00 30.70 441 ASN A O 1
ATOM 3333 N N . ASN A 1 467 ? 21.229 25.179 -7.625 1.00 27.07 442 ASN A N 1
ATOM 3334 C CA . ASN A 1 467 ? 19.861 24.698 -7.888 1.00 27.10 442 ASN A CA 1
ATOM 3335 C C . ASN A 1 467 ? 19.005 25.167 -6.717 1.00 24.58 442 ASN A C 1
ATOM 3336 O O . ASN A 1 467 ? 19.231 24.802 -5.566 1.00 22.21 442 ASN A O 1
ATOM 3341 N N . PRO A 1 468 ? 18.004 26.014 -6.981 1.00 24.79 443 PRO A N 1
ATOM 3342 C CA . PRO A 1 468 ? 17.205 26.472 -5.827 1.00 23.65 443 PRO A CA 1
ATOM 3343 C C . PRO A 1 468 ? 16.485 25.395 -5.047 1.00 23.17 443 PRO A C 1
ATOM 3344 O O . PRO A 1 468 ? 16.021 25.642 -3.922 1.00 22.29 443 PRO A O 1
ATOM 3348 N N . PHE A 1 469 ? 16.343 24.220 -5.656 1.00 23.37 444 PHE A N 1
ATOM 3349 C CA . PHE A 1 469 ? 15.690 23.119 -4.988 1.00 24.01 444 PHE A CA 1
ATOM 3350 C C . PHE A 1 469 ? 16.684 22.313 -4.138 1.00 24.26 444 PHE A C 1
ATOM 3351 O O . PHE A 1 469 ? 16.253 21.416 -3.419 1.00 26.49 444 PHE A O 1
ATOM 3359 N N . THR A 1 470 ? 17.965 22.644 -4.197 1.00 23.11 445 THR A N 1
ATOM 3360 C CA . THR A 1 470 ? 18.939 21.990 -3.333 1.00 24.66 445 THR A CA 1
ATOM 3361 C C . THR A 1 470 ? 18.965 22.758 -2.052 1.00 24.65 445 THR A C 1
ATOM 3362 O O . THR A 1 470 ? 19.009 23.981 -2.075 1.00 26.28 445 THR A O 1
ATOM 3366 N N . TYR A 1 471 ? 18.919 22.058 -0.939 1.00 23.69 446 TYR A N 1
ATOM 3367 C CA . TYR A 1 471 ? 18.974 22.729 0.338 1.00 25.05 446 TYR A CA 1
ATOM 3368 C C . TYR A 1 471 ? 20.315 23.388 0.586 1.00 25.87 446 TYR A C 1
ATOM 3369 O O . TYR A 1 471 ? 21.361 22.927 0.087 1.00 23.13 446 TYR A O 1
ATOM 3378 N N . PRO A 1 472 ? 20.284 24.513 1.324 1.00 25.00 447 PRO A N 1
ATOM 3379 C CA . PRO A 1 472 ? 21.541 25.192 1.528 1.00 24.03 447 PRO A CA 1
ATOM 3380 C C . PRO A 1 472 ? 22.324 24.527 2.653 1.00 22.21 447 PRO A C 1
ATOM 3381 O O . PRO A 1 472 ? 21.780 23.708 3.367 1.00 21.82 447 PRO A O 1
ATOM 3385 N N . LEU A 1 473 ? 23.592 24.903 2.800 1.00 20.11 448 LEU A N 1
ATOM 3386 C CA . LEU A 1 473 ? 24.426 24.404 3.867 1.00 19.54 448 LEU A CA 1
ATOM 3387 C C . LEU A 1 473 ? 24.229 25.315 5.061 1.00 18.65 448 LEU A C 1
ATOM 3388 O O . LEU A 1 473 ? 24.422 26.526 4.943 1.00 18.72 448 LEU A O 1
ATOM 3393 N N . ILE A 1 474 ? 23.855 24.754 6.191 1.00 17.93 449 ILE A N 1
ATOM 33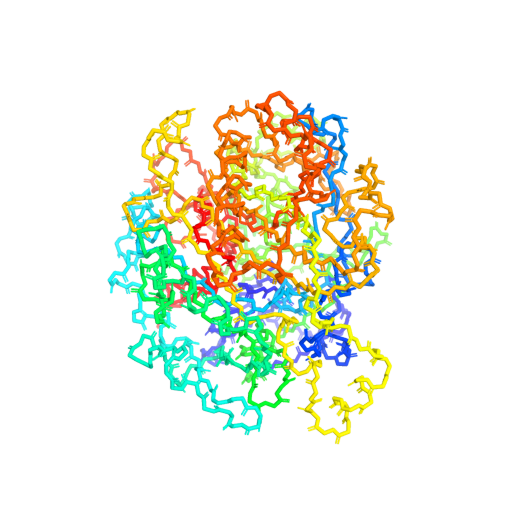94 C CA . ILE A 1 474 ? 23.544 25.535 7.381 1.00 17.97 449 ILE A CA 1
ATOM 3395 C C . ILE A 1 474 ? 24.605 25.186 8.395 1.00 17.22 449 ILE A C 1
ATOM 3396 O O . ILE A 1 474 ? 24.789 24.002 8.719 1.00 17.37 449 ILE A O 1
ATOM 3401 N N . ASP A 1 475 ? 25.347 26.206 8.839 1.00 16.86 450 ASP A N 1
ATOM 3402 C CA . ASP A 1 475 ? 26.228 26.035 9.941 1.00 17.75 450 ASP A CA 1
ATOM 3403 C C . ASP A 1 475 ? 25.787 26.893 11.095 1.00 18.55 450 ASP A C 1
ATOM 3404 O O . ASP A 1 475 ? 25.607 28.082 10.929 1.00 18.78 450 ASP A O 1
ATOM 3409 N N . LEU A 1 476 ? 25.659 26.340 12.286 1.00 17.68 451 LEU A N 1
ATOM 3410 C CA . LEU A 1 476 ? 25.341 27.153 13.431 1.00 17.62 451 LEU A CA 1
ATOM 3411 C C . LEU A 1 476 ? 26.602 27.592 14.187 1.00 17.17 451 LEU A C 1
ATOM 3412 O O . LEU A 1 476 ? 26.518 28.355 15.161 1.00 17.75 451 LEU A O 1
ATOM 3417 N N . ASN A 1 477 ? 27.757 27.056 13.771 1.00 16.00 452 ASN A N 1
ATOM 3418 C CA . ASN A 1 477 ? 29.043 27.324 14.444 1.00 16.53 452 ASN A CA 1
ATOM 3419 C C . ASN A 1 477 ? 28.946 27.086 15.967 1.00 17.16 452 ASN A C 1
ATOM 3420 O O . ASN A 1 477 ? 29.546 27.817 16.752 1.00 16.79 452 ASN A O 1
ATOM 3425 N N . MET A 1 478 ? 28.168 26.085 16.399 1.00 17.03 453 MET A N 1
ATOM 3426 C CA . MET A 1 478 ? 27.825 25.909 17.807 1.00 17.94 453 MET A CA 1
ATOM 3427 C C . MET A 1 478 ? 29.073 25.712 18.661 1.00 17.97 453 MET A C 1
ATOM 3428 O O . MET A 1 478 ? 29.979 24.978 18.296 1.00 18.47 453 MET A O 1
ATOM 3433 N N . PHE A 1 479 ? 29.104 26.476 19.758 1.00 17.76 454 PHE A N 1
ATOM 3434 C CA . PHE A 1 479 ? 30.141 26.403 20.740 1.00 17.74 454 PHE A CA 1
ATOM 3435 C C . PHE A 1 479 ? 31.566 26.765 20.242 1.00 18.65 454 PHE A C 1
ATOM 3436 O O . PHE A 1 479 ? 32.555 26.377 20.869 1.00 20.34 454 PHE A O 1
ATOM 3444 N N . LYS A 1 480 ? 31.678 27.538 19.175 1.00 17.66 455 LYS A N 1
ATOM 3445 C CA . LYS A 1 480 ? 32.964 28.021 18.746 1.00 19.19 455 LYS A CA 1
ATOM 3446 C C . LYS A 1 480 ? 33.607 28.894 19.790 1.00 18.50 455 LYS A C 1
ATOM 3447 O O . LYS A 1 480 ? 34.814 28.768 20.044 1.00 18.82 455 LYS A O 1
ATOM 3453 N N . GLU A 1 481 ? 32.810 29.783 20.369 1.00 18.11 456 GLU A N 1
ATOM 3454 C CA . GLU A 1 481 ? 33.241 30.617 21.489 1.00 18.07 456 GLU A CA 1
ATOM 3455 C C . GLU A 1 481 ? 32.941 29.926 22.812 1.00 17.49 456 GLU A C 1
ATOM 3456 O O . GLU A 1 481 ? 31.815 29.439 23.052 1.00 17.15 456 GLU A O 1
ATOM 3462 N N . ASP A 1 482 ? 33.915 29.891 23.710 1.00 17.41 457 ASP A N 1
ATOM 3463 C CA . ASP A 1 482 ? 33.788 29.165 24.964 1.00 18.56 457 ASP A CA 1
ATOM 3464 C C . ASP A 1 482 ? 32.643 29.667 25.858 1.00 17.15 457 ASP A C 1
ATOM 3465 O O . ASP A 1 482 ? 32.039 28.896 26.618 1.00 19.18 457 ASP A O 1
ATOM 3470 N N . ILE A 1 483 ? 32.385 30.960 25.824 1.00 16.98 458 ILE A N 1
ATOM 3471 C CA . ILE A 1 483 ? 31.318 31.515 26.674 1.00 16.65 458 ILE A CA 1
ATOM 3472 C C . ILE A 1 483 ? 29.974 30.822 26.429 1.00 16.14 458 ILE A C 1
ATOM 3473 O O . ILE A 1 483 ? 29.128 30.745 27.330 1.00 16.87 458 ILE A O 1
ATOM 3478 N N . ASP A 1 484 ? 29.758 30.340 25.202 1.00 15.27 459 ASP A N 1
ATOM 3479 C CA . ASP A 1 484 ? 28.468 29.734 24.892 1.00 16.28 459 ASP A CA 1
ATOM 3480 C C . ASP A 1 484 ? 28.213 28.454 25.676 1.00 15.43 459 ASP A C 1
ATOM 3481 O O . ASP A 1 484 ? 27.145 28.299 26.296 1.00 16.76 459 ASP A O 1
ATOM 3486 N N . ILE A 1 485 ? 29.178 27.553 25.695 1.00 16.36 460 ILE A N 1
ATOM 3487 C CA . ILE A 1 485 ? 29.002 26.335 26.482 1.00 16.17 460 ILE A CA 1
ATOM 3488 C C . ILE A 1 485 ? 29.075 26.645 27.983 1.00 16.52 460 ILE A C 1
ATOM 3489 O O . ILE A 1 485 ? 28.409 25.998 28.786 1.00 16.70 460 ILE A O 1
ATOM 3494 N N . ALA A 1 486 ? 29.864 27.635 28.351 1.00 16.25 461 ALA A N 1
ATOM 3495 C CA . ALA A 1 486 ? 30.038 28.000 29.817 1.00 16.96 461 ALA A CA 1
ATOM 3496 C C . ALA A 1 486 ? 28.693 28.537 30.361 1.00 16.48 461 ALA A C 1
ATOM 3497 O O . ALA A 1 486 ? 28.262 28.176 31.455 1.00 16.69 461 ALA A O 1
ATOM 3499 N N . ILE A 1 487 ? 28.049 29.364 29.569 1.00 16.04 462 ILE A N 1
ATOM 3500 C CA . ILE A 1 487 ? 26.748 29.912 29.970 1.00 16.38 462 ILE A CA 1
ATOM 3501 C C . ILE A 1 487 ? 25.713 28.815 30.101 1.00 16.87 462 ILE A C 1
ATOM 3502 O O . ILE A 1 487 ? 24.947 28.772 31.086 1.00 16.96 462 ILE A O 1
ATOM 3507 N N . LEU A 1 488 ? 25.720 27.891 29.165 1.00 17.54 463 LEU A N 1
ATOM 3508 C CA . LEU A 1 488 ? 24.788 26.774 29.269 1.00 18.47 463 LEU A CA 1
ATOM 3509 C C . LEU A 1 488 ? 25.054 25.910 30.487 1.00 19.68 463 LEU A C 1
ATOM 3510 O O . LEU A 1 488 ? 24.125 25.471 31.125 1.00 19.55 463 LEU A O 1
ATOM 3515 N N . ARG A 1 489 ? 26.312 25.654 30.805 1.00 18.16 464 ARG A N 1
ATOM 3516 C CA . ARG A 1 489 ? 26.684 24.954 32.051 1.00 19.43 464 ARG A CA 1
ATOM 3517 C C . ARG A 1 489 ? 26.126 25.663 33.225 1.00 18.20 464 ARG A C 1
ATOM 3518 O O . ARG A 1 489 ? 25.629 25.052 34.156 1.00 19.52 464 ARG A O 1
ATOM 3526 N N . GLU A 1 490 ? 26.266 26.988 33.236 1.00 17.68 465 GLU A N 1
ATOM 3527 C CA . GLU A 1 490 ? 25.723 27.727 34.356 1.00 17.05 465 GLU A CA 1
ATOM 3528 C C . GLU A 1 490 ? 24.228 27.735 34.386 1.00 16.76 465 GLU A C 1
ATOM 3529 O O . GLU A 1 490 ? 23.609 27.800 35.464 1.00 18.16 465 GLU A O 1
ATOM 3535 N N . GLY A 1 491 ? 23.630 27.645 33.214 1.00 15.92 466 GLY A N 1
ATOM 3536 C CA . GLY A 1 491 ? 22.185 27.523 33.164 1.00 15.86 466 GLY A CA 1
ATOM 3537 C C . GLY A 1 491 ? 21.719 26.245 33.804 1.00 15.11 466 GLY A C 1
ATOM 3538 O O . GLY A 1 491 ? 20.701 26.211 34.495 1.00 16.10 466 GLY A O 1
ATOM 3539 N N . ILE A 1 492 ? 22.453 25.171 33.573 1.00 15.62 467 ILE A N 1
ATOM 3540 C CA . ILE A 1 492 ? 22.124 23.906 34.222 1.00 16.33 467 ILE A CA 1
ATOM 3541 C C . ILE A 1 492 ? 22.248 24.027 35.717 1.00 16.89 467 ILE A C 1
ATOM 3542 O O . ILE A 1 492 ? 21.401 23.538 36.436 1.00 17.38 467 ILE A O 1
ATOM 3547 N N . ARG A 1 493 ? 23.325 24.647 36.200 1.00 17.52 468 ARG A N 1
ATOM 3548 C CA . ARG A 1 493 ? 23.516 24.822 37.623 1.00 18.63 468 ARG A CA 1
ATOM 3549 C C . ARG A 1 493 ? 22.423 25.680 38.181 1.00 18.37 468 ARG A C 1
ATOM 3550 O O . ARG A 1 493 ? 21.983 25.447 39.264 1.00 18.32 468 ARG A O 1
ATOM 3558 N N . SER A 1 494 ? 21.947 26.642 37.428 1.00 17.18 469 SER A N 1
ATOM 3559 C CA . SER A 1 494 ? 20.878 27.516 37.911 1.00 16.79 469 SER A CA 1
ATOM 3560 C C . SER A 1 494 ? 19.582 26.709 38.094 1.00 15.75 469 SER A C 1
ATOM 3561 O O . SER A 1 494 ? 18.882 26.849 39.101 1.00 15.75 469 SER A O 1
ATOM 3564 N N . ALA A 1 495 ? 19.260 25.885 37.102 1.00 16.34 470 ALA A N 1
ATOM 3565 C CA . ALA A 1 495 ? 18.096 24.984 37.238 1.00 16.09 470 ALA A CA 1
ATOM 3566 C C . ALA A 1 495 ? 18.167 24.122 38.485 1.00 17.38 470 ALA A C 1
ATOM 3567 O O . ALA A 1 495 ? 17.173 23.925 39.181 1.00 16.39 470 ALA A O 1
ATOM 3569 N N . GLY A 1 496 ? 19.384 23.650 38.780 1.00 17.57 471 GLY A N 1
ATOM 3570 C CA . GLY A 1 496 ? 19.651 22.867 39.952 1.00 17.91 471 GLY A CA 1
ATOM 3571 C C . GLY A 1 496 ? 19.290 23.645 41.200 1.00 18.09 471 GLY A C 1
ATOM 3572 O O . GLY A 1 496 ? 18.687 23.101 42.151 1.00 19.37 471 GLY A O 1
ATOM 3573 N N . ARG A 1 497 ? 19.594 24.938 41.220 1.00 17.91 472 ARG A N 1
ATOM 3574 C CA . ARG A 1 497 ? 19.264 25.741 42.381 1.00 17.99 472 ARG A CA 1
ATOM 3575 C C . ARG A 1 497 ? 17.763 25.946 42.527 1.00 17.70 472 ARG A C 1
ATOM 3576 O O . ARG A 1 497 ? 17.225 25.866 43.616 1.00 17.65 472 ARG A O 1
ATOM 3584 N N . MET A 1 498 ? 17.047 26.131 41.434 1.00 16.20 473 MET A N 1
ATOM 3585 C CA . MET A 1 498 ? 15.619 26.312 41.505 1.00 17.27 473 MET A CA 1
ATOM 3586 C C . MET A 1 498 ? 14.987 25.058 42.112 1.00 17.50 473 MET A C 1
ATOM 3587 O O . MET A 1 498 ? 14.171 25.157 43.005 1.00 17.75 473 MET A O 1
ATOM 3592 N N . PHE A 1 499 ? 15.411 23.868 41.688 1.00 17.96 474 PHE A N 1
ATOM 3593 C CA . PHE A 1 499 ? 14.686 22.652 42.059 1.00 18.34 474 PHE A CA 1
ATOM 3594 C C . PHE A 1 499 ? 15.210 22.064 43.342 1.00 19.60 474 PHE A C 1
ATOM 3595 O O . PHE A 1 499 ? 14.691 21.064 43.818 1.00 21.95 474 PHE A O 1
ATOM 3603 N N . SER A 1 500 ? 16.215 22.766 43.893 1.00 21.00 475 SER A N 1
ATOM 3604 C CA . SER A 1 500 ? 16.713 22.584 45.256 1.00 22.47 475 SER A CA 1
ATOM 3605 C C . SER A 1 500 ? 15.993 23.374 46.295 1.00 23.95 475 SER A C 1
ATOM 3606 O O . SER A 1 500 ? 16.328 23.241 47.471 1.00 23.42 475 SER A O 1
ATOM 3609 N N . SER A 1 501 ? 15.034 24.209 45.908 1.00 22.50 476 SER A N 1
ATOM 3610 C CA . SER A 1 501 ? 14.363 25.093 46.868 1.00 22.77 476 SER A CA 1
ATOM 3611 C C . SER A 1 501 ? 13.619 24.284 47.898 1.00 23.70 476 SER A C 1
ATOM 3612 O O . SER A 1 501 ? 13.263 23.140 47.667 1.00 22.56 476 SER A O 1
ATOM 3615 N N . LYS A 1 502 ? 13.357 24.904 49.038 1.00 24.08 477 LYS A N 1
ATOM 3616 C CA . LYS A 1 502 ? 12.578 24.229 50.055 1.00 27.05 477 LYS A CA 1
ATOM 3617 C C . LYS A 1 502 ? 11.210 23.768 49.531 1.00 24.63 477 LYS A C 1
ATOM 3618 O O . LYS A 1 502 ? 10.766 22.675 49.864 1.00 22.97 477 LYS A O 1
ATOM 3624 N N . ALA A 1 503 ? 10.566 24.579 48.692 1.00 24.49 478 ALA A N 1
ATOM 3625 C CA . ALA A 1 503 ? 9.253 24.239 48.106 1.00 22.99 478 ALA A CA 1
ATOM 3626 C C . ALA A 1 503 ? 9.310 22.893 47.379 1.00 23.39 478 ALA A C 1
ATOM 3627 O O . ALA A 1 503 ? 8.330 22.133 47.369 1.00 24.67 478 ALA A O 1
ATOM 3629 N N . PHE A 1 504 ? 10.456 22.655 46.707 1.00 22.50 479 PHE A N 1
ATOM 3630 C CA . PHE A 1 504 ? 10.627 21.503 45.890 1.00 21.99 479 PHE A CA 1
ATOM 3631 C C . PHE A 1 504 ? 11.134 20.276 46.636 1.00 23.52 479 PHE A C 1
ATOM 3632 O O . PHE A 1 504 ? 11.328 19.203 46.077 1.00 23.33 479 PHE A O 1
ATOM 3640 N N . LYS A 1 505 ? 11.356 20.386 47.926 1.00 26.02 480 LYS A N 1
ATOM 3641 C CA . LYS A 1 505 ? 11.950 19.233 48.558 1.00 28.55 480 LYS A CA 1
ATOM 3642 C C . LYS A 1 505 ? 11.029 18.026 48.569 1.00 30.03 480 LYS A C 1
ATOM 3643 O O . LYS A 1 505 ? 9.810 18.106 48.787 1.00 30.64 480 LYS A O 1
ATOM 3649 N N . ASN A 1 506 ? 11.660 16.904 48.285 1.00 30.79 481 ASN A N 1
ATOM 3650 C CA . ASN A 1 506 ? 10.977 15.630 48.039 1.00 33.79 481 ASN A CA 1
ATOM 3651 C C . ASN A 1 506 ? 10.069 15.517 46.811 1.00 32.14 481 ASN A C 1
ATOM 3652 O O . ASN A 1 506 ? 9.745 14.371 46.437 1.00 35.67 481 ASN A O 1
ATOM 3657 N N . SER A 1 507 ? 9.758 16.642 46.135 1.00 28.57 482 SER A N 1
ATOM 3658 C CA . SER A 1 507 ? 8.914 16.648 44.923 1.00 25.48 482 SER A CA 1
ATOM 3659 C C . SER A 1 507 ? 9.760 16.562 43.661 1.00 23.10 482 SER A C 1
ATOM 3660 O O . SER A 1 507 ? 9.413 15.848 42.733 1.00 21.41 482 SER A O 1
ATOM 3663 N N . VAL A 1 508 ? 10.810 17.376 43.589 1.00 21.80 483 VAL A N 1
ATOM 3664 C CA . VAL A 1 508 ? 11.721 17.376 42.439 1.00 20.42 483 VAL A CA 1
ATOM 3665 C C . VAL A 1 508 ? 13.097 17.125 43.024 1.00 21.77 483 VAL A C 1
ATOM 3666 O O . VAL A 1 508 ? 13.527 17.879 43.896 1.00 24.36 483 VAL A O 1
ATOM 3670 N N . ASN A 1 509 ? 13.733 16.016 42.646 1.00 21.80 484 ASN A N 1
ATOM 3671 C CA . ASN A 1 509 ? 14.938 15.540 43.312 1.00 22.14 484 ASN A CA 1
ATOM 3672 C C . ASN A 1 509 ? 16.168 15.644 42.434 1.00 21.45 484 ASN A C 1
ATOM 3673 O O . ASN A 1 509 ? 16.439 16.719 41.872 1.00 19.59 484 ASN A O 1
ATOM 3678 N N . LYS A 1 510 ? 16.912 14.571 42.258 1.00 21.57 485 LYS A N 1
ATOM 3679 C CA . LYS A 1 510 ? 18.195 14.717 41.561 1.00 21.09 485 LYS A CA 1
ATOM 3680 C C . LYS A 1 510 ? 18.064 14.906 40.078 1.00 19.58 485 LYS A C 1
ATOM 3681 O O . LYS A 1 510 ? 17.124 14.478 39.458 1.00 18.97 485 LYS A O 1
ATOM 3687 N N . PHE A 1 511 ? 19.082 15.548 39.511 1.00 18.88 486 PHE A N 1
ATOM 3688 C CA . PHE A 1 511 ? 19.292 15.478 38.109 1.00 18.54 486 PHE A CA 1
ATOM 3689 C C . PHE A 1 511 ? 19.412 14.032 37.692 1.00 18.87 486 PHE A C 1
ATOM 3690 O O . PHE A 1 511 ? 20.140 13.286 38.333 1.00 19.36 486 PHE A O 1
ATOM 3698 N N . VAL A 1 512 ? 18.830 13.714 36.540 1.00 18.57 487 VAL A N 1
ATOM 3699 C CA . VAL A 1 512 ? 19.022 12.416 35.874 1.00 19.15 487 VAL A CA 1
ATOM 3700 C C . VAL A 1 512 ? 19.503 12.574 34.399 1.00 18.99 487 VAL A C 1
ATOM 3701 O O . VAL A 1 512 ? 20.096 11.650 33.860 1.00 19.95 487 VAL A O 1
ATOM 3705 N N . TYR A 1 513 ? 19.265 13.731 33.757 1.00 18.57 488 TYR A N 1
ATOM 3706 C CA . TYR A 1 513 ? 19.863 14.115 32.451 1.00 18.91 488 TYR A CA 1
ATOM 3707 C C . TYR A 1 513 ? 20.206 15.602 32.589 1.00 17.82 488 TYR A C 1
ATOM 3708 O O . TYR A 1 513 ? 19.303 16.450 32.621 1.00 17.57 488 TYR A O 1
ATOM 3717 N N . PRO A 1 514 ? 21.480 15.939 32.806 1.00 18.17 489 PRO A N 1
ATOM 3718 C CA . PRO A 1 514 ? 22.684 15.073 32.957 1.00 19.11 489 PRO A CA 1
ATOM 3719 C C . PRO A 1 514 ? 22.605 14.223 34.208 1.00 20.39 489 PRO A C 1
ATOM 3720 O O . PRO A 1 514 ? 21.833 14.520 35.148 1.00 19.60 489 PRO A O 1
ATOM 3724 N N . PRO A 1 515 ? 23.359 13.125 34.231 1.00 22.18 490 PRO A N 1
ATOM 3725 C CA . PRO A 1 515 ? 23.405 12.321 35.461 1.00 23.59 490 PRO A CA 1
ATOM 3726 C C . PRO A 1 515 ? 23.774 13.158 36.675 1.00 23.13 490 PRO A C 1
ATOM 3727 O O . PRO A 1 515 ? 24.542 14.114 36.535 1.00 21.72 490 PRO A O 1
ATOM 3731 N N . ALA A 1 516 ? 23.296 12.788 37.870 1.00 24.58 491 ALA A N 1
ATOM 3732 C CA . ALA A 1 516 ? 23.623 13.529 39.087 1.00 27.28 491 ALA A CA 1
ATOM 3733 C C . ALA A 1 516 ? 25.119 13.587 39.366 1.00 27.72 491 ALA A C 1
ATOM 3734 O O . ALA A 1 516 ? 25.602 14.548 39.970 1.00 27.31 491 ALA A O 1
ATOM 3736 N N . ASP A 1 517 ? 25.851 12.590 38.882 1.00 30.61 492 ASP A N 1
ATOM 3737 C CA . ASP A 1 517 ? 27.313 12.536 39.123 1.00 33.46 492 ASP A CA 1
ATOM 3738 C C . ASP A 1 517 ? 28.096 13.424 38.151 1.00 31.35 492 ASP A C 1
ATOM 3739 O O . ASP A 1 517 ? 29.280 13.699 38.352 1.00 31.75 492 ASP A O 1
ATOM 3744 N N . ALA A 1 518 ? 27.437 13.929 37.107 1.00 27.76 493 ALA A N 1
ATOM 3745 C CA . ALA A 1 518 ? 28.101 14.800 36.177 1.00 28.29 493 ALA A CA 1
ATOM 3746 C C . ALA A 1 518 ? 28.044 16.212 36.719 1.00 28.80 493 ALA A C 1
ATOM 3747 O O . ALA A 1 518 ? 27.043 16.896 36.524 1.00 30.92 493 ALA A O 1
ATOM 3749 N N . THR A 1 519 ? 29.077 16.647 37.449 1.00 30.13 494 THR A N 1
ATOM 3750 C CA . THR A 1 519 ? 29.022 17.951 38.130 1.00 31.03 494 THR A CA 1
ATOM 3751 C C . THR A 1 519 ? 30.096 18.925 37.682 1.00 29.80 494 THR A C 1
ATOM 3752 O O . THR A 1 519 ? 29.885 20.144 37.687 1.00 29.53 494 THR A O 1
ATOM 3756 N N . SER A 1 520 ? 31.211 18.394 37.200 1.00 29.40 495 SER A N 1
ATOM 3757 C CA . SER A 1 520 ? 32.359 19.205 36.840 1.00 28.62 495 SER A CA 1
ATOM 3758 C C . SER A 1 520 ? 32.124 19.944 35.518 1.00 27.89 495 SER A C 1
ATOM 3759 O O . SER A 1 520 ? 31.261 19.545 34.726 1.00 26.81 495 SER A O 1
ATOM 3762 N N . ASP A 1 521 ? 32.869 21.029 35.289 1.00 27.41 496 ASP A N 1
ATOM 3763 C CA . ASP A 1 521 ? 32.809 21.713 34.004 1.00 26.71 496 ASP A CA 1
ATOM 3764 C C . ASP A 1 521 ? 33.065 20.729 32.877 1.00 27.03 496 ASP A C 1
ATOM 3765 O O . ASP A 1 521 ? 32.369 20.716 31.858 1.00 24.88 496 ASP A O 1
ATOM 3770 N N . GLU A 1 522 ? 34.062 19.867 33.059 1.00 27.06 497 GLU A N 1
ATOM 3771 C CA . GLU A 1 522 ? 34.423 18.910 32.022 1.00 28.83 497 GLU A CA 1
ATOM 3772 C C . GLU A 1 522 ? 33.249 17.966 31.745 1.00 26.98 497 GLU A C 1
ATOM 3773 O O . GLU A 1 522 ? 32.927 17.658 30.600 1.00 25.82 497 GLU A O 1
ATOM 3779 N N . ASP A 1 523 ? 32.607 17.506 32.807 1.00 25.25 498 ASP A N 1
ATOM 3780 C CA . ASP A 1 523 ? 31.590 16.510 32.648 1.00 25.99 498 ASP A CA 1
ATOM 3781 C C . ASP A 1 523 ? 30.355 17.149 32.114 1.00 23.05 498 ASP A C 1
ATOM 3782 O O . ASP A 1 523 ? 29.658 16.548 31.288 1.00 23.61 498 ASP A O 1
ATOM 3787 N N . LEU A 1 524 ? 30.071 18.388 32.506 1.00 21.42 499 LEU A N 1
ATOM 3788 C CA . LEU A 1 524 ? 28.880 18.991 31.910 1.00 21.37 499 LEU A CA 1
ATOM 3789 C C . LEU A 1 524 ? 29.109 19.369 30.463 1.00 21.62 499 LEU A C 1
ATOM 3790 O O . LEU A 1 524 ? 28.194 19.328 29.646 1.00 19.10 499 LEU A O 1
ATOM 3795 N N . ASP A 1 525 ? 30.328 19.750 30.130 1.00 20.60 500 ASP A N 1
ATOM 3796 C CA . ASP A 1 525 ? 30.638 20.069 28.753 1.00 21.34 500 ASP A CA 1
ATOM 3797 C C . ASP A 1 525 ? 30.501 18.867 27.861 1.00 20.31 500 ASP A C 1
ATOM 3798 O O . ASP A 1 525 ? 29.920 19.009 26.774 1.00 19.50 500 ASP A O 1
ATOM 3803 N N . ALA A 1 526 ? 30.951 17.686 28.322 1.00 20.33 501 ALA A N 1
ATOM 3804 C CA . ALA A 1 526 ? 30.788 16.452 27.551 1.00 20.32 501 ALA A CA 1
ATOM 3805 C C . ALA A 1 526 ? 29.292 16.180 27.366 1.00 19.24 501 ALA A C 1
ATOM 3806 O O . ALA A 1 526 ? 28.831 15.892 26.286 1.00 19.95 501 ALA A O 1
ATOM 3808 N N . PHE A 1 527 ? 28.545 16.284 28.444 1.00 18.27 502 PHE A N 1
ATOM 3809 C CA . PHE A 1 527 ? 27.072 16.167 28.319 1.00 17.92 502 PHE A CA 1
ATOM 3810 C C . PHE A 1 527 ? 26.500 17.155 27.257 1.00 16.81 502 PHE A C 1
ATOM 3811 O O . PHE A 1 527 ? 25.754 16.741 26.366 1.00 17.55 502 PHE A O 1
ATOM 3819 N N . LEU A 1 528 ? 26.870 18.427 27.353 1.00 17.52 503 LEU A N 1
ATOM 3820 C CA . LEU A 1 528 ? 26.372 19.449 26.462 1.00 16.04 503 LEU A CA 1
ATOM 3821 C C . LEU A 1 528 ? 26.748 19.177 25.004 1.00 16.49 503 LEU A C 1
ATOM 3822 O O . LEU A 1 528 ? 25.922 19.396 24.101 1.00 16.62 503 LEU A O 1
ATOM 3827 N N . ARG A 1 529 ? 27.937 18.656 24.732 1.00 17.37 504 ARG A N 1
ATOM 3828 C CA . ARG A 1 529 ? 28.248 18.343 23.338 1.00 19.55 504 ARG A CA 1
ATOM 3829 C C . ARG A 1 529 ? 27.306 17.308 22.734 1.00 19.13 504 ARG A C 1
ATOM 3830 O O . ARG A 1 529 ? 27.029 17.373 21.570 1.00 18.01 504 ARG A O 1
ATOM 3838 N N . SER A 1 530 ? 26.837 16.356 23.532 1.00 18.38 505 SER A N 1
ATOM 3839 C CA . SER A 1 530 ? 25.923 15.317 23.104 1.00 18.59 505 SER A CA 1
ATOM 3840 C C . SER A 1 530 ? 24.455 15.774 23.168 1.00 17.53 505 SER A C 1
ATOM 3841 O O . SER A 1 530 ? 23.639 15.236 22.448 1.00 16.91 505 SER A O 1
ATOM 3844 N N . SER A 1 531 ? 24.139 16.755 24.021 1.00 16.11 506 SER A N 1
ATOM 3845 C CA . SER A 1 531 ? 22.710 17.100 24.336 1.00 15.88 506 SER A CA 1
ATOM 3846 C C . SER A 1 531 ? 22.191 18.372 23.711 1.00 15.63 506 SER A C 1
ATOM 3847 O O . SER A 1 531 ? 20.977 18.590 23.654 1.00 14.88 506 SER A O 1
ATOM 3850 N N . THR A 1 53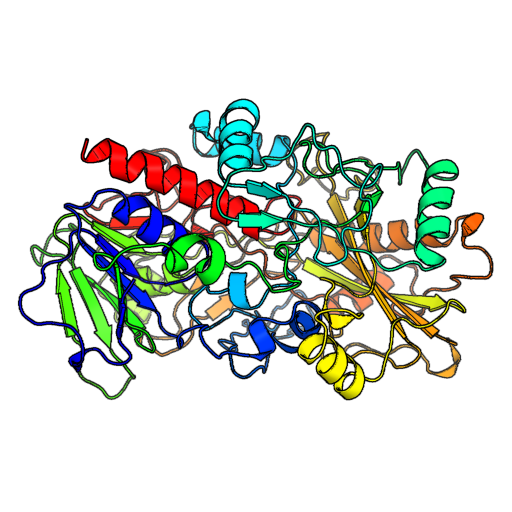2 ? 23.096 19.232 23.270 1.00 15.71 507 THR A N 1
ATOM 3851 C CA . THR A 1 532 ? 22.694 20.557 22.816 1.00 14.72 507 THR A CA 1
ATOM 3852 C C . THR A 1 532 ? 22.084 20.510 21.436 1.00 14.24 507 THR A C 1
ATOM 3853 O O . THR A 1 532 ? 22.566 19.813 20.543 1.00 15.31 507 THR A O 1
ATOM 3857 N N . PHE A 1 533 ? 20.993 21.247 21.260 1.00 13.65 508 PHE A N 1
ATOM 3858 C CA . PHE A 1 533 ? 20.355 21.341 19.953 1.00 14.11 508 PHE A CA 1
ATOM 3859 C C . PHE A 1 533 ? 20.012 22.801 19.730 1.00 14.50 508 PHE A C 1
ATOM 3860 O O . PHE A 1 533 ? 20.258 23.636 20.562 1.00 15.50 508 PHE A O 1
ATOM 3868 N N . SER A 1 534 ? 19.505 23.113 18.554 1.00 13.40 509 SER A N 1
ATOM 3869 C CA . SER A 1 534 ? 19.192 24.500 18.202 1.00 14.66 509 SER A CA 1
ATOM 3870 C C . SER A 1 534 ? 17.764 24.853 18.656 1.00 14.85 509 SER A C 1
ATOM 3871 O O . SER A 1 534 ? 16.817 24.070 18.425 1.00 14.88 509 SER A O 1
ATOM 3874 N N . TYR A 1 535 ? 17.603 26.022 19.254 1.00 14.91 510 TYR A N 1
ATOM 3875 C CA . TYR A 1 535 ? 16.306 26.555 19.585 1.00 14.47 510 TYR A CA 1
ATOM 3876 C C . TYR A 1 535 ? 15.597 27.202 18.393 1.00 14.48 510 TYR A C 1
ATOM 3877 O O . TYR A 1 535 ? 14.460 27.661 18.521 1.00 15.02 510 TYR A O 1
ATOM 3886 N N . VAL A 1 536 ? 16.230 27.208 17.227 1.00 14.19 511 VAL A N 1
ATOM 3887 C CA . VAL A 1 536 ? 15.618 27.690 15.967 1.00 15.27 511 VAL A CA 1
ATOM 3888 C C . VAL A 1 536 ? 14.922 29.069 16.077 1.00 15.54 511 VAL A C 1
ATOM 3889 O O . VAL A 1 536 ? 13.824 29.272 15.525 1.00 16.29 511 VAL A O 1
ATOM 3893 N N . HIS A 1 537 ? 15.605 29.978 16.749 1.00 15.42 512 HIS A N 1
ATOM 3894 C CA . HIS A 1 537 ? 15.209 31.376 16.850 1.00 14.61 512 HIS A CA 1
ATOM 3895 C C . HIS A 1 537 ? 16.184 32.225 16.084 1.00 15.75 512 HIS A C 1
ATOM 3896 O O . HIS A 1 537 ? 16.637 33.311 16.536 1.00 17.92 512 HIS A O 1
ATOM 3903 N N . GLY A 1 538 ? 16.525 31.711 14.914 1.00 15.23 513 GLY A N 1
ATOM 3904 C CA . GLY A 1 538 ? 17.589 32.297 14.091 1.00 15.85 513 GLY A CA 1
ATOM 3905 C C . GLY A 1 538 ? 17.207 33.631 13.470 1.00 14.62 513 GLY A C 1
ATOM 3906 O O . GLY A 1 538 ? 16.135 33.775 12.899 1.00 14.25 513 GLY A O 1
ATOM 3907 N N . VAL A 1 539 ? 18.163 34.546 13.519 1.00 15.24 514 VAL A N 1
ATOM 3908 C CA . VAL A 1 539 ? 18.064 35.828 12.836 1.00 15.38 514 VAL A CA 1
ATOM 3909 C C . VAL A 1 539 ? 19.411 36.169 12.203 1.00 15.45 514 VAL A C 1
ATOM 3910 O O . VAL A 1 539 ? 20.399 35.529 12.439 1.00 15.08 514 VAL A O 1
ATOM 3914 N N . GLY A 1 540 ? 19.443 37.259 11.413 1.00 15.48 515 GLY A N 1
ATOM 3915 C CA . GLY A 1 540 ? 20.728 37.921 11.157 1.00 16.85 515 GLY A CA 1
ATOM 3916 C C . GLY A 1 540 ? 21.473 37.636 9.878 1.00 17.22 515 GLY A C 1
ATOM 3917 O O . GLY A 1 540 ? 22.485 38.281 9.649 1.00 18.71 515 GLY A O 1
ATOM 3918 N N . THR A 1 541 ? 20.963 36.718 9.055 1.00 16.39 516 THR A N 1
ATOM 3919 C CA . THR A 1 541 ? 21.684 36.264 7.870 1.00 16.52 516 THR A CA 1
ATOM 3920 C C . THR A 1 541 ? 21.634 37.246 6.715 1.00 16.88 516 THR A C 1
ATOM 3921 O O . THR A 1 541 ? 22.359 37.075 5.753 1.00 16.97 516 THR A O 1
ATOM 3925 N N . LEU A 1 542 ? 20.773 38.271 6.801 1.00 17.38 517 LEU A N 1
ATOM 3926 C CA . LEU A 1 542 ? 20.748 39.352 5.818 1.00 17.80 517 LEU A CA 1
ATOM 3927 C C . LEU A 1 542 ? 20.620 40.630 6.626 1.00 17.71 517 LEU A C 1
ATOM 3928 O O . LEU A 1 542 ? 19.688 41.392 6.508 1.00 17.04 517 LEU A O 1
ATOM 3933 N N . SER A 1 543 ? 21.627 40.861 7.459 1.00 17.36 518 SER A N 1
ATOM 3934 C CA . SER A 1 543 ? 21.544 41.802 8.572 1.00 18.39 518 SER A CA 1
ATOM 3935 C C . SER A 1 543 ? 21.269 43.248 8.139 1.00 19.04 518 SER A C 1
ATOM 3936 O O . SER A 1 543 ? 21.824 43.745 7.150 1.00 19.49 518 SER A O 1
ATOM 3939 N N . MET A 1 544 ? 20.446 43.893 8.923 1.00 18.84 519 MET A N 1
ATOM 3940 C CA . MET A 1 544 ? 20.147 45.298 8.728 1.00 18.57 519 MET A CA 1
ATOM 3941 C C . MET A 1 544 ? 21.278 46.084 9.367 1.00 18.94 519 MET A C 1
ATOM 3942 O O . MET A 1 544 ? 21.711 45.801 10.477 1.00 19.35 519 MET A O 1
ATOM 3947 N N . SER A 1 545 ? 21.768 47.047 8.603 1.00 18.95 520 SER A N 1
ATOM 3948 C CA . SER A 1 545 ? 22.846 47.923 9.098 1.00 19.72 520 SER A CA 1
ATOM 3949 C C . SER A 1 545 ? 22.663 49.294 8.540 1.00 20.54 520 SER A C 1
ATOM 3950 O O . SER A 1 545 ? 21.902 49.474 7.567 1.00 20.00 520 SER A O 1
ATOM 3953 N N . PRO A 1 546 ? 23.343 50.302 9.127 1.00 20.95 521 PRO A N 1
ATOM 3954 C CA . PRO A 1 546 ? 23.126 51.643 8.544 1.00 22.72 521 PRO A CA 1
ATOM 3955 C C . PRO A 1 546 ? 23.570 51.759 7.096 1.00 22.64 521 PRO A C 1
ATOM 3956 O O . PRO A 1 546 ? 24.452 51.014 6.663 1.00 22.78 521 PRO A O 1
ATOM 3960 N N . LYS A 1 547 ? 22.964 52.679 6.369 1.00 24.49 522 LYS A N 1
ATOM 3961 C CA . LYS A 1 547 ? 23.352 52.899 4.974 1.00 27.80 522 LYS A CA 1
ATOM 3962 C C . LYS A 1 547 ? 24.751 53.442 5.024 1.00 29.24 522 LYS A C 1
ATOM 3963 O O . LYS A 1 547 ? 25.013 54.390 5.773 1.00 30.26 522 LYS A O 1
ATOM 3969 N N . GLY A 1 548 ? 25.673 52.835 4.274 1.00 29.10 523 GLY A N 1
ATOM 3970 C CA . GLY A 1 548 ? 27.073 53.250 4.368 1.00 30.17 523 GLY A CA 1
ATOM 3971 C C . GLY A 1 548 ? 27.923 52.391 5.306 1.00 28.55 523 GLY A C 1
ATOM 3972 O O . GLY A 1 548 ? 29.165 52.441 5.244 1.00 29.10 523 GLY A O 1
ATOM 3973 N N . ALA A 1 549 ? 27.292 51.572 6.148 1.00 26.86 524 ALA A N 1
ATOM 3974 C CA . ALA A 1 549 ? 28.021 50.624 6.978 1.00 25.61 524 ALA A CA 1
ATOM 3975 C C . ALA A 1 549 ? 28.818 49.692 6.093 1.00 26.74 524 ALA A C 1
ATOM 3976 O O . ALA A 1 549 ? 28.460 49.467 4.951 1.00 26.73 524 ALA A O 1
ATOM 3978 N N . SER A 1 550 ? 29.940 49.194 6.617 1.00 30.45 525 SER A N 1
ATOM 3979 C CA . SER A 1 550 ? 30.859 48.343 5.845 1.00 32.83 525 SER A CA 1
ATOM 3980 C C . SER A 1 550 ? 30.445 46.857 5.857 1.00 30.88 525 SER A C 1
ATOM 3981 O O . SER A 1 550 ? 31.177 46.008 5.420 1.00 35.18 525 SER A O 1
ATOM 3984 N N . TRP A 1 551 ? 29.270 46.559 6.345 1.00 27.82 526 TRP A N 1
ATOM 3985 C CA . TRP A 1 551 ? 28.825 45.184 6.419 1.00 27.46 526 TRP A CA 1
ATOM 3986 C C . TRP A 1 551 ? 27.331 45.199 6.429 1.00 23.94 526 TRP A C 1
ATOM 3987 O O . TRP A 1 551 ? 26.705 46.270 6.528 1.00 21.58 526 TRP A O 1
ATOM 3998 N N . GLY A 1 552 ? 26.739 44.021 6.310 1.00 21.80 527 GLY A N 1
ATOM 3999 C CA . GLY A 1 552 ? 25.314 43.855 6.342 1.00 20.22 527 GLY A CA 1
ATOM 4000 C C . GLY A 1 552 ? 24.773 43.778 4.933 1.00 20.26 527 GLY A C 1
ATOM 4001 O O . GLY A 1 552 ? 25.529 43.910 3.971 1.00 20.34 527 GLY A O 1
ATOM 4002 N N . VAL A 1 553 ? 23.455 43.556 4.848 1.00 18.89 528 VAL A N 1
ATOM 4003 C CA . VAL A 1 553 ? 22.748 43.322 3.605 1.00 18.42 528 VAL A CA 1
ATOM 4004 C C . VAL A 1 553 ? 21.620 44.289 3.329 1.00 18.75 528 VAL A C 1
ATOM 4005 O O . VAL A 1 553 ? 21.441 44.671 2.177 1.00 19.16 528 VAL A O 1
ATOM 4009 N N . VAL A 1 554 ? 20.839 44.675 4.331 1.00 18.77 529 VAL A N 1
ATOM 4010 C CA . VAL A 1 554 ? 19.773 45.644 4.114 1.00 19.67 529 VAL A CA 1
ATOM 4011 C C . VAL A 1 554 ? 20.032 46.941 4.874 1.00 20.42 529 VAL A C 1
ATOM 4012 O O . VAL A 1 554 ? 20.694 46.957 5.926 1.00 19.73 529 VAL A O 1
ATOM 4016 N N . ASN A 1 555 ? 19.534 48.038 4.302 1.00 20.70 530 ASN A N 1
ATOM 4017 C CA . ASN A 1 555 ? 19.508 49.320 4.961 1.00 20.78 530 ASN A CA 1
ATOM 4018 C C . ASN A 1 555 ? 18.316 49.389 5.886 1.00 19.87 530 ASN A C 1
ATOM 4019 O O . ASN A 1 555 ? 17.508 48.462 5.895 1.00 19.39 530 ASN A O 1
ATOM 4024 N N . PRO A 1 556 ? 18.239 50.437 6.722 1.00 21.08 531 PRO A N 1
ATOM 4025 C CA . PRO A 1 556 ? 17.152 50.549 7.691 1.00 20.77 531 PRO A CA 1
ATOM 4026 C C . PRO A 1 556 ? 15.755 50.670 7.079 1.00 20.27 531 PRO A C 1
ATOM 4027 O O . PRO A 1 556 ? 14.761 50.542 7.810 1.00 21.36 531 PRO A O 1
ATOM 4031 N N . ASP A 1 557 ? 15.695 50.849 5.765 1.00 20.79 532 ASP A N 1
ATOM 4032 C CA . ASP A 1 557 ? 14.441 50.873 5.041 1.00 21.12 532 ASP A CA 1
ATOM 4033 C C . ASP A 1 557 ? 14.094 49.476 4.565 1.00 19.91 532 ASP A C 1
ATOM 4034 O O . ASP A 1 557 ? 13.139 49.306 3.805 1.00 20.94 532 ASP A O 1
ATOM 4039 N N . PHE A 1 558 ? 14.864 48.471 4.985 1.00 19.22 533 PHE A N 1
ATOM 4040 C CA . PHE A 1 558 ? 14.680 47.093 4.574 1.00 18.54 533 PHE A CA 1
ATOM 4041 C C . PHE A 1 558 ? 15.061 46.795 3.106 1.00 18.39 533 PHE A C 1
ATOM 4042 O O . PHE A 1 558 ? 14.965 45.657 2.675 1.00 17.25 533 PHE A O 1
ATOM 4050 N N . LYS A 1 559 ? 15.556 47.786 2.389 1.00 18.76 534 LYS A N 1
ATOM 4051 C CA . LYS A 1 559 ? 15.993 47.595 1.003 1.00 18.89 534 LYS A CA 1
ATOM 4052 C C . LYS A 1 559 ? 17.335 46.896 0.966 1.00 20.49 534 LYS A C 1
ATOM 4053 O O . LYS A 1 559 ? 18.195 47.223 1.769 1.00 19.76 534 LYS A O 1
ATOM 4059 N N . VAL A 1 560 ? 17.530 45.990 -0.005 1.00 20.17 535 VAL A N 1
ATOM 4060 C CA . VAL A 1 560 ? 18.826 45.392 -0.176 1.00 20.32 535 VAL A CA 1
ATOM 4061 C C . VAL A 1 560 ? 19.781 46.476 -0.654 1.00 21.38 535 VAL A C 1
ATOM 4062 O O . VAL A 1 560 ? 19.478 47.233 -1.588 1.00 22.02 535 VAL A O 1
ATOM 4066 N N . LYS A 1 561 ? 20.926 46.568 0.030 1.00 21.58 536 LYS A N 1
ATOM 4067 C CA . LYS A 1 561 ? 21.999 47.489 -0.341 1.00 22.64 536 LYS A CA 1
ATOM 4068 C C . LYS A 1 561 ? 22.409 47.251 -1.792 1.00 22.61 536 LYS A C 1
ATOM 4069 O O . LYS A 1 561 ? 22.594 46.084 -2.236 1.00 23.46 536 LYS A O 1
ATOM 4075 N N . GLY A 1 562 ? 22.559 48.344 -2.516 1.00 24.17 537 GLY A N 1
ATOM 4076 C CA . GLY A 1 562 ? 23.014 48.277 -3.919 1.00 23.13 537 GLY A CA 1
ATOM 4077 C C . GLY A 1 562 ? 21.903 47.959 -4.907 1.00 24.51 537 GLY A C 1
ATOM 4078 O O . GLY A 1 562 ? 22.157 47.815 -6.102 1.00 25.06 537 GLY A O 1
ATOM 4079 N N . THR A 1 563 ? 20.663 47.897 -4.464 1.00 23.48 538 THR A N 1
ATOM 4080 C CA . THR A 1 563 ? 19.570 47.535 -5.376 1.00 23.86 538 THR A CA 1
ATOM 4081 C C . THR A 1 563 ? 18.420 48.524 -5.306 1.00 24.23 538 THR A C 1
ATOM 4082 O O . THR A 1 563 ? 18.393 49.396 -4.425 1.00 26.38 538 THR A O 1
ATOM 4086 N N . SER A 1 564 ? 17.494 48.429 -6.264 1.00 25.08 539 SER A N 1
ATOM 4087 C CA . SER A 1 564 ? 16.161 49.054 -6.154 1.00 24.80 539 SER A CA 1
ATOM 4088 C C . SER A 1 564 ? 15.106 47.974 -6.356 1.00 24.38 539 SER A C 1
ATOM 4089 O O . SER A 1 564 ? 15.402 46.917 -6.885 1.00 25.22 539 SER A O 1
ATOM 4092 N N . GLY A 1 565 ? 13.907 48.247 -5.871 1.00 22.70 540 GLY A N 1
ATOM 4093 C CA . GLY A 1 565 ? 12.769 47.399 -6.066 1.00 23.09 540 GLY A CA 1
ATOM 4094 C C . GLY A 1 565 ? 12.788 46.100 -5.276 1.00 21.78 540 GLY A C 1
ATOM 4095 O O . GLY A 1 565 ? 11.992 45.197 -5.571 1.00 23.08 540 GLY A O 1
ATOM 4096 N N . LEU A 1 566 ? 13.627 46.024 -4.233 1.00 20.62 541 LEU A N 1
ATOM 4097 C CA . LEU A 1 566 ? 13.876 44.776 -3.528 1.00 21.38 541 LEU A CA 1
ATOM 4098 C C . LEU A 1 566 ? 14.079 45.019 -2.032 1.00 21.05 541 LEU A C 1
ATOM 4099 O O . LEU A 1 566 ? 14.972 45.769 -1.631 1.00 20.58 541 LEU A O 1
ATOM 4104 N N . ARG A 1 567 ? 13.234 44.402 -1.236 1.00 20.24 542 ARG A N 1
ATOM 4105 C CA . ARG A 1 567 ? 13.409 44.441 0.180 1.00 19.54 542 ARG A CA 1
ATOM 4106 C C . ARG A 1 567 ? 13.426 43.063 0.733 1.00 18.60 542 ARG A C 1
ATOM 4107 O O . ARG A 1 567 ? 12.926 42.143 0.112 1.00 18.37 542 ARG A O 1
ATOM 4115 N N . VAL A 1 568 ? 13.982 42.934 1.935 1.00 17.95 543 VAL A N 1
ATOM 4116 C CA . VAL A 1 568 ? 13.923 41.725 2.727 1.00 17.54 543 VAL A CA 1
ATOM 4117 C C . VAL A 1 568 ? 13.195 42.085 4.043 1.00 16.98 543 VAL A C 1
ATOM 4118 O O . VAL A 1 568 ? 13.557 43.017 4.721 1.00 17.06 543 VAL A O 1
ATOM 4122 N N . VAL A 1 569 ? 12.113 41.366 4.354 1.00 16.63 544 VAL A N 1
ATOM 4123 C CA . VAL A 1 569 ? 11.370 41.565 5.595 1.00 16.36 544 VAL A CA 1
ATOM 4124 C C . VAL A 1 569 ? 11.079 40.226 6.215 1.00 16.31 544 VAL A C 1
ATOM 4125 O O . VAL A 1 569 ? 10.146 39.557 5.801 1.00 17.98 544 VAL A O 1
ATOM 4129 N N . ASP A 1 570 ? 11.932 39.810 7.155 1.00 15.50 545 ASP A N 1
ATOM 4130 C CA . ASP A 1 570 ? 11.745 38.564 7.941 1.00 15.89 545 ASP A CA 1
ATOM 4131 C C . ASP A 1 570 ? 12.880 38.505 8.954 1.00 15.12 545 ASP A C 1
ATOM 4132 O O . ASP A 1 570 ? 13.596 39.491 9.133 1.00 15.09 545 ASP A O 1
ATOM 4137 N N . ALA A 1 571 ? 13.031 37.384 9.607 1.00 14.27 546 ALA A N 1
ATOM 4138 C CA . ALA A 1 571 ? 13.986 37.281 10.693 1.00 14.34 546 ALA A CA 1
ATOM 4139 C C . ALA A 1 571 ? 15.439 37.545 10.223 1.00 15.41 546 ALA A C 1
ATOM 4140 O O . ALA A 1 571 ? 16.307 37.832 11.061 1.00 15.32 546 ALA A O 1
ATOM 4142 N N . SER A 1 572 ? 15.712 37.380 8.942 1.00 15.68 547 SER A N 1
ATOM 4143 C CA . SER A 1 572 ? 17.064 37.477 8.479 1.00 15.47 547 SER A CA 1
ATOM 4144 C C . SER A 1 572 ? 17.682 38.869 8.693 1.00 16.01 547 SER A C 1
ATOM 4145 O O . SER A 1 572 ? 18.899 39.015 8.793 1.00 16.01 547 SER A O 1
ATOM 4148 N N . VAL A 1 573 ? 16.846 39.898 8.772 1.00 15.75 548 VAL A N 1
ATOM 4149 C CA . VAL A 1 573 ? 17.345 41.254 8.895 1.00 16.55 548 VAL A CA 1
ATOM 4150 C C . VAL A 1 573 ? 17.664 41.634 10.356 1.00 16.49 548 VAL A C 1
ATOM 4151 O O . VAL A 1 573 ? 18.355 42.629 10.607 1.00 16.27 548 VAL A O 1
ATOM 4155 N N . ILE A 1 574 ? 17.071 40.926 11.297 1.00 16.77 549 ILE A N 1
ATOM 4156 C CA . ILE A 1 574 ? 17.179 41.298 12.713 1.00 16.34 549 ILE A CA 1
ATOM 4157 C C . ILE A 1 574 ? 18.612 41.047 13.131 1.00 16.19 549 ILE A C 1
ATOM 4158 O O . ILE A 1 574 ? 19.155 39.975 12.834 1.00 16.94 549 ILE A O 1
ATOM 4163 N N . PRO A 1 575 ? 19.278 42.042 13.745 1.00 16.92 550 PRO A N 1
ATOM 4164 C CA . PRO A 1 575 ? 20.734 41.857 13.845 1.00 17.92 550 PRO A CA 1
ATOM 4165 C C . PRO A 1 575 ? 21.288 40.733 14.707 1.00 18.04 550 PRO A C 1
ATOM 4166 O O . PRO A 1 575 ? 22.336 40.160 14.376 1.00 17.75 550 PRO A O 1
ATOM 4170 N N . HIS A 1 576 ? 20.625 40.449 15.827 1.00 16.43 551 HIS A N 1
ATOM 4171 C CA . HIS A 1 576 ? 21.034 39.337 16.695 1.00 16.34 551 HIS A CA 1
ATOM 4172 C C . HIS A 1 576 ? 19.851 38.842 17.407 1.00 16.71 551 HIS A C 1
ATOM 4173 O O . HIS A 1 576 ? 18.891 39.585 17.586 1.00 16.08 551 HIS A O 1
ATOM 4180 N N . ALA A 1 577 ? 19.896 37.611 17.908 1.00 14.47 552 ALA A N 1
ATOM 4181 C CA . ALA A 1 577 ? 18.739 37.049 18.555 1.00 15.11 552 ALA A CA 1
ATOM 4182 C C . ALA A 1 577 ? 18.487 37.816 19.886 1.00 15.47 552 ALA A C 1
ATOM 4183 O O . ALA A 1 577 ? 19.418 38.276 20.556 1.00 15.98 552 ALA A O 1
ATOM 4185 N N . PRO A 1 578 ? 17.198 37.984 20.236 1.00 14.85 553 PRO A N 1
ATOM 4186 C CA . PRO A 1 578 ? 16.835 38.577 21.518 1.00 14.95 553 PRO A CA 1
ATOM 4187 C C . PRO A 1 578 ? 16.831 37.583 22.669 1.00 14.77 553 PRO A C 1
ATOM 4188 O O . PRO A 1 578 ? 16.923 36.370 22.428 1.00 14.14 553 PRO A O 1
ATOM 4192 N N . ALA A 1 579 ? 16.644 38.069 23.895 1.00 14.76 554 ALA A N 1
ATOM 4193 C CA . ALA A 1 579 ? 16.316 37.252 25.038 1.00 15.73 554 ALA A CA 1
ATOM 4194 C C . ALA A 1 579 ? 14.826 36.851 25.037 1.00 16.12 554 ALA A C 1
ATOM 4195 O O . ALA A 1 579 ? 14.007 37.227 25.893 1.00 16.68 554 ALA A O 1
ATOM 4197 N N . ALA A 1 580 ? 14.495 36.023 24.060 1.00 15.84 555 ALA A N 1
ATOM 4198 C CA . ALA A 1 580 ? 13.117 35.794 23.682 1.00 15.60 555 ALA A CA 1
ATOM 4199 C C . ALA A 1 580 ? 13.029 34.745 22.604 1.00 15.25 555 ALA A C 1
ATOM 4200 O O . ALA A 1 580 ? 14.010 34.433 21.912 1.00 15.50 555 ALA A O 1
ATOM 4202 N N . HIS A 1 581 ? 11.825 34.197 22.460 1.00 14.17 556 HIS A N 1
ATOM 4203 C CA . HIS A 1 581 ? 11.438 33.502 21.264 1.00 13.77 556 HIS A CA 1
ATOM 4204 C C . HIS A 1 581 ? 11.117 34.492 20.207 1.00 14.93 556 HIS A C 1
ATOM 4205 O O . HIS A 1 581 ? 10.555 35.547 20.526 1.00 14.89 556 HIS A O 1
ATOM 4212 N N . THR A 1 582 ? 11.473 34.198 18.958 1.00 13.85 557 THR A N 1
ATOM 4213 C CA . THR A 1 582 ? 11.555 35.217 17.972 1.00 13.77 557 THR A CA 1
ATOM 4214 C C . THR A 1 582 ? 10.310 35.576 17.165 1.00 14.72 557 THR A C 1
ATOM 4215 O O . THR A 1 582 ? 10.371 36.510 16.332 1.00 13.68 557 THR A O 1
ATOM 4219 N N . GLN A 1 583 ? 9.179 34.914 17.391 1.00 13.20 558 GLN A N 1
ATOM 4220 C CA . GLN A 1 583 ? 8.036 35.252 16.535 1.00 14.20 558 GLN A CA 1
ATOM 4221 C C . GLN A 1 583 ? 7.613 36.711 16.676 1.00 14.37 558 GLN A C 1
ATOM 4222 O O . GLN A 1 583 ? 7.377 37.369 15.662 1.00 14.09 558 GLN A O 1
ATOM 4228 N N . LEU A 1 584 ? 7.473 37.188 17.907 1.00 14.74 559 LEU A N 1
ATOM 4229 C CA . LEU A 1 584 ? 6.989 38.529 18.090 1.00 14.73 559 LEU A CA 1
ATOM 4230 C C . LEU A 1 584 ? 7.974 39.532 17.449 1.00 14.52 559 LEU A C 1
ATOM 4231 O O . LEU A 1 584 ? 7.548 40.387 16.683 1.00 14.45 559 LEU A O 1
ATOM 4236 N N . PRO A 1 585 ? 9.273 39.414 17.718 1.00 14.08 560 PRO A N 1
ATOM 4237 C CA . PRO A 1 585 ? 10.212 40.343 17.046 1.00 1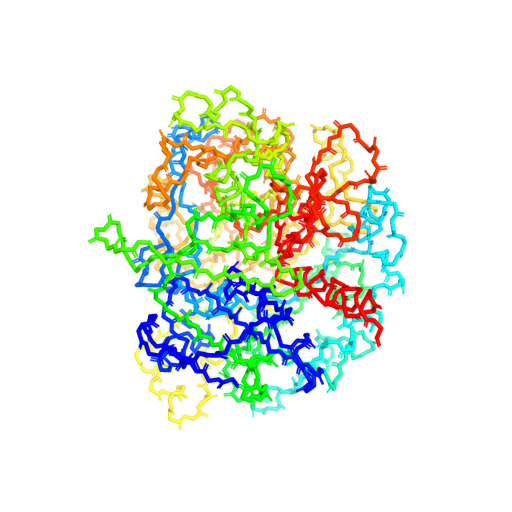4.27 560 PRO A CA 1
ATOM 4238 C C . PRO A 1 585 ? 10.033 40.323 15.531 1.00 14.81 560 PRO A C 1
ATOM 4239 O O . PRO A 1 585 ? 9.990 41.383 14.932 1.00 16.14 560 PRO A O 1
ATOM 4243 N N . VAL A 1 586 ? 9.813 39.161 14.951 1.00 14.37 561 VAL A N 1
ATOM 4244 C CA . VAL A 1 586 ? 9.557 39.114 13.498 1.00 14.07 561 VAL A CA 1
ATOM 4245 C C . VAL A 1 586 ? 8.272 39.867 13.116 1.00 14.70 561 VAL A C 1
ATOM 4246 O O . VAL A 1 586 ? 8.218 40.665 12.140 1.00 16.37 561 VAL A O 1
ATOM 4250 N N . TYR A 1 587 ? 7.166 39.600 13.828 1.00 14.78 562 TYR A N 1
ATOM 4251 C CA . TYR A 1 587 ? 5.909 40.312 13.576 1.00 14.70 562 TYR A CA 1
ATOM 4252 C C . TYR A 1 587 ? 6.122 41.802 13.671 1.00 14.88 562 TYR A C 1
ATOM 4253 O O . TYR A 1 587 ? 5.622 42.511 12.842 1.00 16.27 562 TYR A O 1
ATOM 4262 N N . ALA A 1 588 ? 6.880 42.252 14.668 1.00 14.57 563 ALA A N 1
ATOM 4263 C CA . ALA A 1 588 ? 7.050 43.681 14.944 1.00 15.83 563 ALA A CA 1
ATOM 4264 C C . ALA A 1 588 ? 7.970 44.305 13.892 1.00 15.90 563 ALA A C 1
ATOM 4265 O O . ALA A 1 588 ? 7.695 45.407 13.424 1.00 16.81 563 ALA A O 1
ATOM 4267 N N . PHE A 1 589 ? 9.004 43.603 13.452 1.00 16.24 564 PHE A N 1
ATOM 4268 C CA . PHE A 1 589 ? 9.793 44.100 12.331 1.00 15.67 564 PHE A CA 1
ATOM 4269 C C . PHE A 1 589 ? 8.987 44.173 11.041 1.00 17.32 564 PHE A C 1
ATOM 4270 O O . PHE A 1 589 ? 9.134 45.121 10.265 1.00 17.29 564 PHE A O 1
ATOM 4278 N N . ALA A 1 590 ? 8.125 43.184 10.851 1.00 15.09 565 ALA A N 1
ATOM 4279 C CA . ALA A 1 590 ? 7.338 43.113 9.643 1.00 16.02 565 ALA A CA 1
ATOM 4280 C C . ALA A 1 590 ? 6.317 44.237 9.662 1.00 16.03 565 ALA A C 1
ATOM 4281 O O . ALA A 1 590 ? 6.056 44.834 8.637 1.00 17.87 565 ALA A O 1
ATOM 4283 N N . GLU A 1 591 ? 5.692 44.508 10.808 1.00 16.35 566 GLU A N 1
ATOM 4284 C CA . GLU A 1 591 ? 4.768 45.621 10.894 1.00 18.03 566 GLU A CA 1
ATOM 4285 C C . GLU A 1 591 ? 5.506 46.947 10.634 1.00 19.03 566 GLU A C 1
ATOM 4286 O O . GLU A 1 591 ? 5.002 47.853 9.908 1.00 19.14 566 GLU A O 1
ATOM 4292 N N . TYR A 1 592 ? 6.697 47.060 11.211 1.00 18.36 567 TYR A N 1
ATOM 4293 C CA . TYR A 1 592 ? 7.517 48.268 11.065 1.00 18.86 567 TYR A CA 1
ATOM 4294 C C . TYR A 1 592 ? 7.884 48.524 9.567 1.00 18.71 567 TYR A C 1
ATOM 4295 O O . TYR A 1 592 ? 7.696 49.640 9.050 1.00 20.33 567 TYR A O 1
ATOM 4304 N N . ALA A 1 593 ? 8.334 47.470 8.895 1.00 17.23 568 ALA A N 1
ATOM 4305 C CA . ALA A 1 593 ? 8.579 47.492 7.449 1.00 17.60 568 ALA A CA 1
ATOM 4306 C C . ALA A 1 593 ? 7.313 47.869 6.681 1.00 18.16 568 ALA A C 1
ATOM 4307 O O . ALA A 1 593 ? 7.334 48.726 5.801 1.00 19.93 568 ALA A O 1
ATOM 4309 N N . SER A 1 594 ? 6.185 47.202 6.970 1.00 18.21 569 SER A N 1
ATOM 4310 C CA . SER A 1 594 ? 4.933 47.476 6.249 1.00 18.69 569 SER A CA 1
ATOM 4311 C C . SER A 1 594 ? 4.585 48.943 6.266 1.00 20.45 569 SER A C 1
ATOM 4312 O O . SER A 1 594 ? 4.225 49.480 5.241 1.00 20.59 569 SER A O 1
ATOM 4315 N N . ALA A 1 595 ? 4.644 49.558 7.447 1.00 21.06 570 ALA A N 1
ATOM 4316 C CA . ALA A 1 595 ? 4.321 50.961 7.610 1.00 21.63 570 ALA A CA 1
ATOM 4317 C C . ALA A 1 595 ? 5.235 51.794 6.737 1.00 22.19 570 ALA A C 1
ATOM 4318 O O . ALA A 1 595 ? 4.758 52.650 6.012 1.00 24.44 570 ALA A O 1
ATOM 4320 N N . LEU A 1 596 ? 6.528 51.503 6.739 1.00 22.34 571 LEU A N 1
ATOM 4321 C CA . LEU A 1 596 ? 7.424 52.399 6.035 1.00 23.40 571 LEU A CA 1
ATOM 4322 C C . LEU A 1 596 ? 7.416 52.167 4.555 1.00 23.67 571 LEU A C 1
ATOM 4323 O O . LEU A 1 596 ? 7.512 53.124 3.813 1.00 24.20 571 LEU A O 1
ATOM 4328 N N . ILE A 1 597 ? 7.207 50.933 4.111 1.00 21.56 572 ILE A N 1
ATOM 4329 C CA . ILE A 1 597 ? 7.014 50.667 2.678 1.00 22.08 572 ILE A CA 1
ATOM 4330 C C . ILE A 1 597 ? 5.792 51.433 2.144 1.00 22.64 572 ILE A C 1
ATOM 4331 O O . ILE A 1 597 ? 5.900 52.180 1.140 1.00 23.73 572 ILE A O 1
ATOM 4336 N N . ALA A 1 598 ? 4.619 51.248 2.780 1.00 22.36 573 ALA A N 1
ATOM 4337 C CA . ALA A 1 598 ? 3.373 51.937 2.382 1.00 23.73 573 ALA A CA 1
ATOM 4338 C C . ALA A 1 598 ? 3.566 53.483 2.330 1.00 26.10 573 ALA A C 1
ATOM 4339 O O . ALA A 1 598 ? 3.176 54.106 1.390 1.00 27.57 573 ALA A O 1
ATOM 4341 N N . LYS A 1 599 ? 4.177 54.041 3.370 1.00 27.01 574 LYS A N 1
ATOM 4342 C CA . LYS A 1 599 ? 4.515 55.452 3.464 1.00 30.09 574 LYS A CA 1
ATOM 4343 C C . LYS A 1 599 ? 5.333 55.930 2.291 1.00 29.47 574 LYS A C 1
ATOM 4344 O O . LYS A 1 599 ? 5.074 56.995 1.754 1.00 29.86 574 LYS A O 1
ATOM 4350 N N . SER A 1 600 ? 6.328 55.161 1.886 1.00 28.87 575 SER A N 1
ATOM 4351 C CA . SER A 1 600 ? 7.177 55.503 0.719 1.00 29.04 575 SER A CA 1
ATOM 4352 C C . SER A 1 600 ? 6.448 55.661 -0.652 1.00 31.41 575 SER A C 1
ATOM 4353 O O . SER A 1 600 ? 6.974 56.316 -1.539 1.00 30.34 575 SER A O 1
ATOM 4356 N N . TYR A 1 601 ? 5.228 55.135 -0.752 1.00 30.44 576 TYR A N 1
ATOM 4357 C CA . TYR A 1 601 ? 4.368 55.298 -1.918 1.00 33.50 576 TYR A CA 1
ATOM 4358 C C . TYR A 1 601 ? 3.153 56.219 -1.634 1.00 37.22 576 TYR A C 1
ATOM 4359 O O . TYR A 1 601 ? 2.263 56.383 -2.483 1.00 39.84 576 TYR A O 1
ATOM 4368 N N . ASN A 1 602 ? 3.192 56.852 -0.460 1.00 40.33 577 ASN A N 1
ATOM 4369 C CA . ASN A 1 602 ? 2.218 57.860 0.030 1.00 46.16 577 ASN A CA 1
ATOM 4370 C C . ASN A 1 602 ? 0.829 57.301 0.307 1.00 49.10 577 ASN A C 1
ATOM 4371 O O . ASN A 1 602 ? -0.186 57.903 -0.118 1.00 61.85 577 ASN A O 1
#

Solvent-accessible surface area: 20990 Å² total; per-residue (Å²): 37,61,54,27,97,70,11,109,80,30,52,116,83,35,92,7,3,0,0,0,0,15,0,10,16,3,0,0,0,0,0,6,57,2,10,114,54,102,126,22,87,0,0,0,2,11,20,1,57,18,19,118,141,20,76,62,6,86,0,0,15,12,13,64,82,4,24,54,68,11,136,20,10,34,84,8,71,6,62,84,2,127,22,0,95,35,48,53,5,57,0,27,37,8,70,0,3,0,9,29,0,2,16,33,39,0,7,1,4,0,2,0,58,13,0,0,66,30,0,0,53,61,2,62,34,121,21,0,2,10,122,63,2,36,73,43,3,63,170,10,2,85,12,26,74,17,89,81,97,45,61,14,185,45,19,7,41,78,78,17,5,10,100,142,14,62,4,7,0,1,2,15,40,18,142,44,54,2,13,85,33,0,81,68,0,2,128,72,60,86,108,41,0,31,71,28,70,3,3,0,48,0,100,3,43,0,2,0,32,6,1,3,0,8,33,73,101,5,33,8,3,2,0,3,68,13,1,10,100,83,23,39,100,30,0,17,0,0,0,54,1,29,11,1,88,1,29,14,24,74,62,147,27,52,30,0,60,53,0,9,4,0,45,64,50,145,27,94,101,60,88,53,76,0,114,48,4,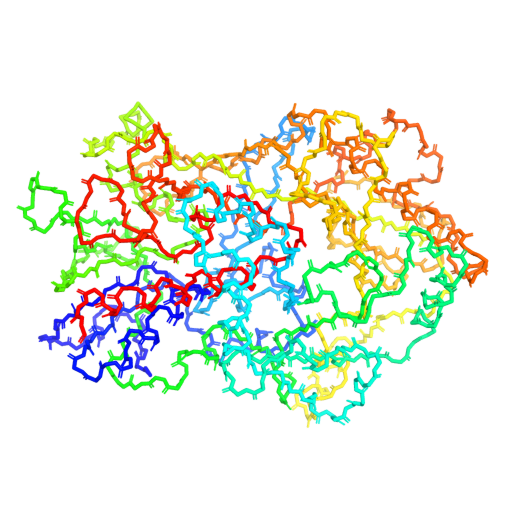0,0,0,6,25,20,0,3,17,0,0,16,17,0,3,10,6,1,0,0,46,115,170,42,0,113,87,31,57,16,116,25,97,26,69,15,78,20,0,0,65,57,2,6,12,2,1,0,0,2,0,0,4,10,0,66,12,92,44,19,62,52,95,57,112,55,4,49,90,67,2,77,117,39,35,40,14,32,1,13,52,10,32,68,2,4,5,2,0,1,0,62,1,65,112,128,74,16,91,47,166,58,26,17,32,23,162,23,0,0,0,0,0,0,35,4,39,29,3,4,72,119,33,14,119,107,26,19,18,171,157,7,92,102,11,66,77,154,48,31,136,34,0,0,8,0,10,0,0,1,0,13,12,73,9,89,4,30,1,31,12,58,54,75,57,26,55,38,91,8,71,0,35,8,42,18,22,147,76,78,12,3,9,2,0,0,21,23,0,3,68,0,0,13,77,0,3,74,5,167,22,0,84,128,23,0,42,146,42,10,2,2,65,48,121,15,93,51,68,140,62,4,17,58,20,0,80,18,0,0,43,8,30,29,20,2,0,0,0,0,6,0,0,47,160,76,33,115,100,2,0,0,11,35,41,0,70,2,33,59,22,60,12,1,3,0,0,6,11,0,0,0,8,26,3,0,1,0,14,12,16,5,0,12,2,6,0,0,23,51,0,3,66,46,0,36,163,64,76,170

Secondary structure (DSSP, 8-state):
-EEESSGGGSPTT---SEEEE--SHHHHHHHHHHTTSTT--EEEE-SS--STT-HHHH-GGGGGGSSTTSTTB---BPPPBTTTTTBPPB---B-STTGGGGTS--B-----HHHHHHHHHHHT-GGGSHHHHHHHHHHHEEE---TT----BTTB-GGG--BSSSEEEB------HHHHHHHHHHHHSTTTS-B-S-TTSS---EEEE--BSB-TTS-B--HIIIIITT--TTEEEE-S-EEEEEE-SSSSSSB--EEEEESSTTS--EEEE-SSEEEE--HHHHHHHHHHHTTEE-HHHHHHTTPPPSEE-TTTTEEEB--EEEEEEEEE-SPP----HHHHHHHHHHHS-SGGGSS-SS-EEEEEPPPGGG-SSS--SSSTT--SEEEEEEEEESSPPSTT--TTPPPPPGGG-SEEEEEEEEES-----EEEE-SSS-TTSPPEEE--TT-SHHHHHHHHHHHHHHHHHHTSGGGTTTEEEEEETTTT--SHHHHHHHHHHH-EE----B-TT-B--TT-SS-SB-TTSBBTT-BSEEE-SGGGSSS--SS-SHHHHHHHHHHHHHHHHHHT-

Nearest PDB structures (foldseek):
  4h7u-assembly1_A  TM=1.002E+00  e=0.000E+00  Macropsalliota meleagris
  5oc1-assembly1_A  TM=9.191E-01  e=7.820E-71  Pleurotus eryngii
  3fim-assembly1_B  TM=9.199E-01  e=2.858E-68  Pleurotus eryngii
  8rpg-assembly1_A  TM=9.263E-01  e=2.180E-54  Streptomyces hiroshimensis
  2jbv-assembly2_B  TM=9.038E-01  e=6.057E-51  Arthrobacter globiformis

InterPro domains:
  IPR000172 Glucose-methanol-choline oxidoreductase, N-terminal [PF00732] (41-348)
  IPR007867 Glucose-methanol-choline oxidoreductase, C-terminal [PF05199] (457-590)
  IPR012132 Glucose-methanol-choline oxidoreductase [PIRSF000137] (36-601)
  IPR012132 Glucose-methanol-choline oxidoreductase [PTHR11552] (33-600)
  IPR036188 FAD/NAD(P)-binding domain superfamily [G3DSA:3.50.50.60] (41-597)
  IPR036188 FAD/NAD(P)-binding domain superfamily [SSF51905] (38-601)

Sequence (577 aa):
AITYQHPDDLPSGVDYDFIVAGGGTAGLVVASRLSENSNWKVLVIEAGPSNKDAFVTRVPGLASTLGAGSPIDWNYTTIPQDGLDGRSLDYPRAKILGGCSTHNGMVYTRGSKDDWNSWAGIIGDQGLGWDSILPAIKKAEKFTQDFTDQSVKGHIDPSVHGFDGKLSVSAAYSNISFNDLLFETTKELNAEFPFKLDMNDGKPIGLGWTQYTIDNHAERSSSATSYLESTGDNVHVLVNTLVTRVLSASGNGTDFRKVEFAVDANSPKKQLEAKKEVIVAGGVIASPQILMNSGIGERKVLQAVGIDTLIDNPSVGKNLSDQGATSVMFDTTLPSTDFDVDAALTEWTNSHTGPLARGARLNHLTFVRLPDDKLNGQDPSSGKNSPHIEFQFAQITPQVPTLGVPKQAPLPAANSYRLLLQLAVVNLYSISRGSISLSDNNPFTYPLIDLNMFKEDIDIAILREGIRSAGRMFSSKAFKNSVNKFVYPPADATSDEDLDAFLRSSTFSYVHGVGTLSMSPKGASWGVVNPDFKVKGTSGLRVVDASVIPHAPAAHTQLPVYAFAEYASALIAKSYN